Protein AF-A0A7S1AH90-F1 (afdb_monomer)

Structure (mmCIF, N/CA/C/O backbone):
data_AF-A0A7S1AH90-F1
#
_entry.id   AF-A0A7S1AH90-F1
#
loop_
_atom_site.group_PDB
_atom_site.id
_atom_site.type_symbol
_atom_site.label_atom_id
_atom_site.label_alt_id
_atom_site.label_comp_id
_atom_site.label_asym_id
_atom_site.label_entity_id
_atom_site.label_seq_id
_atom_site.pdbx_PDB_ins_code
_atom_site.Cartn_x
_atom_site.Cartn_y
_atom_site.Cartn_z
_atom_site.occupancy
_atom_site.B_iso_or_equiv
_atom_site.auth_seq_id
_atom_site.auth_comp_id
_atom_site.auth_asym_id
_atom_site.auth_atom_id
_atom_site.pdbx_PDB_model_num
ATOM 1 N N . MET A 1 1 ? 3.626 41.120 8.070 1.00 41.44 1 MET A N 1
ATOM 2 C CA . MET A 1 1 ? 4.855 40.477 7.555 1.00 41.44 1 MET A CA 1
ATOM 3 C C . MET A 1 1 ? 5.122 41.011 6.153 1.00 41.44 1 MET A C 1
ATOM 5 O O . MET A 1 1 ? 4.149 41.159 5.417 1.00 41.44 1 MET A O 1
ATOM 9 N N . PRO A 1 2 ? 6.356 41.431 5.831 1.00 43.06 2 PRO A N 1
ATOM 10 C CA . PRO A 1 2 ? 6.617 42.329 4.709 1.00 43.06 2 PRO A CA 1
ATOM 11 C C . PRO A 1 2 ? 6.746 41.602 3.361 1.00 43.06 2 PRO A C 1
ATOM 13 O O . PRO A 1 2 ? 7.172 40.452 3.292 1.00 43.06 2 PRO A O 1
ATOM 16 N N . LYS A 1 3 ? 6.358 42.325 2.302 1.00 40.28 3 LYS A N 1
ATOM 17 C CA . LYS A 1 3 ? 6.468 41.976 0.879 1.00 40.28 3 LYS A CA 1
ATOM 18 C C . LYS A 1 3 ? 7.937 41.957 0.443 1.00 40.28 3 LYS A C 1
ATOM 20 O O . LYS A 1 3 ? 8.639 42.940 0.666 1.00 40.28 3 LYS A O 1
ATOM 25 N N . ALA A 1 4 ? 8.367 40.881 -0.213 1.00 46.69 4 ALA A N 1
ATOM 26 C CA . ALA A 1 4 ? 9.663 40.806 -0.882 1.00 46.69 4 ALA A CA 1
ATOM 27 C C . ALA A 1 4 ? 9.580 41.421 -2.288 1.00 46.69 4 ALA A C 1
ATOM 29 O O . ALA A 1 4 ? 8.614 41.201 -3.022 1.00 46.69 4 ALA A O 1
ATOM 30 N N . ALA A 1 5 ? 10.586 42.234 -2.603 1.00 44.94 5 ALA A N 1
ATOM 31 C CA . ALA A 1 5 ? 10.710 43.046 -3.801 1.00 44.94 5 ALA A CA 1
ATOM 32 C C . ALA A 1 5 ? 11.229 42.247 -5.007 1.00 44.94 5 ALA A C 1
ATOM 34 O O . ALA A 1 5 ? 12.042 41.334 -4.876 1.00 44.94 5 ALA A O 1
ATOM 35 N N . SER A 1 6 ? 10.739 42.654 -6.176 1.00 44.25 6 SER A N 1
ATOM 36 C CA . SER A 1 6 ? 11.129 42.221 -7.515 1.00 44.25 6 SER A CA 1
ATOM 37 C C . SER A 1 6 ? 12.417 42.929 -7.941 1.00 44.25 6 SER A C 1
ATOM 39 O O . SER A 1 6 ? 12.508 44.148 -7.793 1.00 44.25 6 SER A O 1
ATOM 41 N N . ALA A 1 7 ? 13.382 42.193 -8.492 1.00 49.31 7 ALA A N 1
ATOM 42 C CA . ALA A 1 7 ? 14.584 42.750 -9.110 1.00 49.31 7 ALA A CA 1
ATOM 43 C C . ALA A 1 7 ? 14.557 42.491 -10.624 1.00 49.31 7 ALA A C 1
ATOM 45 O O . ALA A 1 7 ? 14.493 41.345 -11.067 1.00 49.31 7 ALA A O 1
ATOM 46 N N . HIS A 1 8 ? 14.584 43.580 -11.392 1.00 48.97 8 HIS A N 1
ATOM 47 C CA . HIS A 1 8 ? 14.885 43.611 -12.823 1.00 48.97 8 HIS A CA 1
ATOM 48 C C . HIS A 1 8 ? 16.403 43.503 -13.042 1.00 48.97 8 HIS A C 1
ATOM 50 O O . HIS A 1 8 ? 17.147 44.128 -12.283 1.00 48.97 8 HIS A O 1
ATOM 56 N N . PRO A 1 9 ? 16.880 42.805 -14.086 1.00 57.66 9 PRO A N 1
ATOM 57 C CA . PRO A 1 9 ? 18.209 43.033 -14.631 1.00 57.66 9 PRO A CA 1
ATOM 58 C C . PRO A 1 9 ? 18.170 44.115 -15.720 1.00 57.66 9 PRO A C 1
ATOM 60 O O . PRO A 1 9 ? 17.249 44.155 -16.536 1.00 57.66 9 PRO A O 1
ATOM 63 N N . VAL A 1 10 ? 19.173 44.988 -15.662 1.00 51.75 10 VAL A N 1
ATOM 64 C CA . VAL A 1 10 ? 19.455 46.077 -16.600 1.00 51.75 10 VAL A CA 1
ATOM 65 C C . VAL A 1 10 ? 20.403 45.575 -17.690 1.00 51.75 10 VAL A C 1
ATOM 67 O O . VAL A 1 10 ? 21.232 44.696 -17.453 1.00 51.75 10 VAL A O 1
ATOM 70 N N . ASP A 1 11 ? 20.187 46.172 -18.851 1.00 44.75 11 ASP A N 1
ATOM 71 C CA . ASP A 1 11 ? 20.746 46.015 -20.184 1.00 44.75 11 ASP A CA 1
ATOM 72 C C . ASP A 1 11 ? 22.274 46.095 -20.377 1.00 44.75 11 ASP A C 1
ATOM 74 O O . ASP A 1 11 ? 23.022 46.639 -19.566 1.00 44.75 11 ASP A O 1
ATOM 78 N N . ASP A 1 12 ? 22.636 45.581 -21.559 1.00 42.44 12 ASP A N 1
ATOM 79 C CA . ASP A 1 12 ? 23.597 46.081 -22.547 1.00 42.44 12 ASP A CA 1
ATOM 80 C C . ASP A 1 12 ? 25.080 46.244 -22.197 1.00 42.44 12 ASP A C 1
ATOM 82 O O . ASP A 1 12 ? 25.516 47.162 -21.508 1.00 42.44 12 ASP A O 1
ATOM 86 N N . HIS A 1 13 ? 25.890 45.436 -22.890 1.00 47.91 13 HIS A N 1
ATOM 87 C CA . HIS A 1 13 ? 27.039 45.982 -23.603 1.00 47.91 13 HIS A CA 1
ATOM 88 C C . HIS A 1 13 ? 27.252 45.261 -24.938 1.00 47.91 13 HIS A C 1
ATOM 90 O O . HIS A 1 13 ? 27.599 44.081 -25.006 1.00 47.91 13 HIS A O 1
ATOM 96 N N . GLU A 1 14 ? 27.038 46.043 -25.988 1.00 57.03 14 GLU A N 1
ATOM 97 C CA . GLU A 1 14 ? 27.443 45.837 -27.369 1.00 57.03 14 GLU A CA 1
ATOM 98 C C . GLU A 1 14 ? 28.956 45.577 -27.469 1.00 57.03 14 GLU A C 1
ATOM 100 O O . GLU A 1 14 ? 29.764 46.264 -26.835 1.00 57.03 14 GLU A O 1
ATOM 105 N N . ARG A 1 15 ? 29.359 44.628 -28.322 1.00 54.66 15 ARG A N 1
ATOM 106 C CA . ARG A 1 15 ? 30.676 44.677 -28.966 1.00 54.66 15 ARG A CA 1
ATOM 107 C C . ARG A 1 15 ? 30.583 44.106 -30.372 1.00 54.66 15 ARG A C 1
ATOM 109 O O . ARG A 1 15 ? 30.555 42.897 -30.582 1.00 54.66 15 ARG A O 1
ATOM 116 N N . GLU A 1 16 ? 30.469 45.045 -31.291 1.00 56.09 16 GLU A N 1
ATOM 117 C CA . GLU A 1 16 ? 30.558 44.903 -32.733 1.00 56.09 16 GLU A CA 1
ATOM 118 C C . GLU A 1 16 ? 32.024 44.933 -33.206 1.00 56.09 16 GLU A C 1
ATOM 120 O O . GLU A 1 16 ? 32.873 45.502 -32.515 1.00 56.09 16 GLU A O 1
ATOM 125 N N . GLN A 1 17 ? 32.220 44.401 -34.423 1.00 45.16 17 GLN A N 1
ATOM 126 C CA . GLN A 1 17 ? 33.326 44.632 -35.373 1.00 45.16 17 GLN A CA 1
ATOM 127 C C . GLN A 1 17 ? 34.695 44.063 -34.982 1.00 45.16 17 GLN A C 1
ATOM 129 O O . GLN A 1 17 ? 35.066 44.009 -33.814 1.00 45.16 17 GLN A O 1
ATOM 134 N N . ASP A 1 18 ? 35.576 43.660 -35.884 1.00 47.12 18 ASP A N 1
ATOM 135 C CA . ASP A 1 18 ? 35.629 43.275 -37.303 1.00 47.12 18 ASP A CA 1
ATOM 136 C C . ASP A 1 18 ? 37.063 42.702 -37.429 1.00 47.12 18 ASP A C 1
ATOM 138 O O . ASP A 1 18 ? 37.892 42.950 -36.551 1.00 47.12 18 ASP A O 1
ATOM 142 N N . GLU A 1 19 ? 37.368 41.920 -38.463 1.00 56.88 19 GLU A N 1
ATOM 143 C CA . GLU A 1 19 ? 38.561 42.128 -39.308 1.00 56.88 19 GLU A CA 1
ATOM 144 C C . GLU A 1 19 ? 38.909 40.888 -40.138 1.00 56.88 19 GLU A C 1
ATOM 146 O O . GLU A 1 19 ? 39.027 39.754 -39.667 1.00 56.88 19 GLU A O 1
ATOM 151 N N . ASP A 1 20 ? 39.068 41.196 -41.419 1.00 49.00 20 ASP A N 1
ATOM 152 C CA . ASP A 1 20 ? 39.509 40.383 -42.531 1.00 49.00 20 ASP A CA 1
ATOM 153 C C . ASP A 1 20 ? 40.928 39.825 -42.361 1.00 49.00 20 ASP A C 1
ATOM 155 O O . ASP A 1 20 ? 41.807 40.447 -41.770 1.00 49.00 20 ASP A O 1
ATOM 159 N N . SER A 1 21 ? 41.174 38.660 -42.959 1.00 50.50 21 SER A N 1
ATOM 160 C CA . SER A 1 21 ? 42.472 38.197 -43.490 1.00 50.50 21 SER A CA 1
ATOM 161 C C . SER A 1 21 ? 42.314 36.726 -43.892 1.00 50.50 21 SER A C 1
ATOM 163 O O . SER A 1 21 ? 41.659 35.951 -43.208 1.00 50.50 21 SER A O 1
ATOM 165 N N . ASP A 1 22 ? 42.863 36.197 -44.971 1.00 50.72 22 ASP A N 1
ATOM 166 C CA . ASP A 1 22 ? 43.633 36.719 -46.086 1.00 50.72 22 ASP A CA 1
ATOM 167 C C . ASP A 1 22 ? 43.620 35.575 -47.116 1.00 50.72 22 ASP A C 1
ATOM 169 O O . ASP A 1 22 ? 43.658 34.387 -46.769 1.00 50.72 22 ASP A O 1
ATOM 173 N N . THR A 1 23 ? 43.497 35.923 -48.388 1.00 54.34 23 THR A N 1
ATOM 174 C CA . THR A 1 23 ? 43.486 34.995 -49.515 1.00 54.34 23 THR A CA 1
ATOM 175 C C . THR A 1 23 ? 44.908 34.529 -49.818 1.00 54.34 23 THR A C 1
ATOM 177 O O . THR A 1 23 ? 45.652 35.197 -50.529 1.00 54.34 23 THR A O 1
ATOM 180 N N . GLY A 1 24 ? 45.282 33.359 -49.298 1.00 46.34 24 GLY A N 1
ATOM 181 C CA . GLY A 1 24 ? 46.548 32.691 -49.602 1.00 46.34 24 GLY A CA 1
ATOM 182 C C . GLY A 1 24 ? 46.410 31.652 -50.712 1.00 46.34 24 GLY A C 1
ATOM 183 O O . GLY A 1 24 ? 46.226 30.466 -50.447 1.00 46.34 24 GLY A O 1
ATOM 184 N N . GLU A 1 25 ? 46.518 32.104 -51.957 1.00 52.56 25 GLU A N 1
ATOM 185 C CA . GLU A 1 25 ? 46.722 31.283 -53.150 1.00 52.56 25 GLU A CA 1
ATOM 186 C C . GLU A 1 25 ? 48.176 30.763 -53.156 1.00 52.56 25 GLU A C 1
ATOM 188 O O . GLU A 1 25 ? 49.120 31.544 -53.245 1.00 52.56 25 GLU A O 1
ATOM 193 N N . MET A 1 26 ? 48.387 29.449 -53.042 1.00 52.50 26 MET A N 1
ATOM 194 C CA . MET A 1 26 ? 49.702 28.825 -53.244 1.00 52.50 26 MET A CA 1
ATOM 195 C C . MET A 1 26 ? 49.547 27.550 -54.065 1.00 52.50 26 MET A C 1
ATOM 197 O O . MET A 1 26 ? 48.822 26.620 -53.711 1.00 52.50 26 MET A O 1
ATOM 201 N N . GLY A 1 27 ? 50.222 27.569 -55.208 1.00 46.28 27 GLY A N 1
ATOM 202 C CA . GLY A 1 27 ? 50.121 26.582 -56.260 1.00 46.28 27 GLY A CA 1
ATOM 203 C C . GLY A 1 27 ? 50.784 25.233 -55.983 1.00 46.28 27 GLY A C 1
ATOM 204 O O . GLY A 1 27 ? 51.599 25.046 -55.086 1.00 46.28 27 GLY A O 1
ATOM 205 N N . GLY A 1 28 ? 50.389 24.318 -56.867 1.00 50.34 28 GLY A N 1
ATOM 206 C CA . GLY A 1 28 ? 51.000 23.066 -57.302 1.00 50.34 28 GLY A CA 1
ATOM 207 C C . GLY A 1 28 ? 52.227 22.508 -56.586 1.00 50.34 28 GLY A C 1
ATOM 208 O O . GLY A 1 28 ? 53.305 23.089 -56.618 1.00 50.34 28 GLY A O 1
ATOM 209 N N . GLN A 1 29 ? 52.104 21.235 -56.203 1.00 44.94 29 GLN A N 1
ATOM 210 C CA . GLN A 1 29 ? 53.120 20.227 -56.501 1.00 44.94 29 GLN A CA 1
ATOM 211 C C . GLN A 1 29 ? 52.508 18.820 -56.478 1.00 44.94 29 GLN A C 1
ATOM 213 O O . GLN A 1 29 ? 52.175 18.264 -55.437 1.00 44.94 29 GLN A O 1
ATOM 218 N N . SER A 1 30 ? 52.389 18.231 -57.667 1.00 51.53 30 SER A N 1
ATOM 219 C CA . SER A 1 30 ? 52.236 16.793 -57.859 1.00 51.53 30 SER A CA 1
ATOM 220 C C . SER A 1 30 ? 53.457 16.066 -57.303 1.00 51.53 30 SER A C 1
ATOM 222 O O . SER A 1 30 ? 54.564 16.316 -57.782 1.00 51.53 30 SER A O 1
ATOM 224 N N . ARG A 1 31 ? 53.271 15.124 -56.369 1.00 45.56 31 ARG A N 1
ATOM 225 C CA . ARG A 1 31 ? 54.197 13.998 -56.156 1.00 45.56 31 ARG A CA 1
ATOM 226 C C . ARG A 1 31 ? 53.621 12.920 -55.234 1.00 45.56 31 ARG A C 1
ATOM 228 O O . ARG A 1 31 ? 53.314 13.184 -54.083 1.00 45.56 31 ARG A O 1
ATOM 235 N N . GLY A 1 32 ? 53.623 11.691 -55.753 1.00 41.38 32 GLY A N 1
ATOM 236 C CA . GLY A 1 32 ? 53.918 10.482 -54.982 1.00 41.38 32 GLY A CA 1
ATOM 237 C C . GLY A 1 32 ? 52.748 9.860 -54.233 1.00 41.38 32 GLY A C 1
ATOM 238 O O . GLY A 1 32 ? 52.417 10.278 -53.131 1.00 41.38 32 GLY A O 1
ATOM 239 N N . GLY A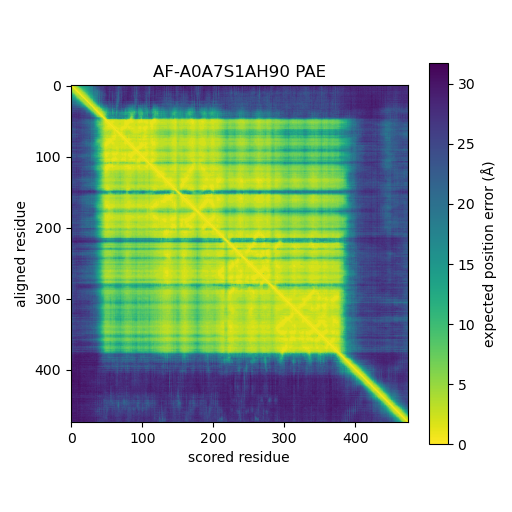 1 33 ? 52.189 8.794 -54.811 1.00 53.16 33 GLY A N 1
ATOM 240 C CA . GLY A 1 33 ? 51.241 7.917 -54.138 1.00 53.16 33 GLY A CA 1
ATOM 241 C C . GLY A 1 33 ? 51.792 7.400 -52.811 1.00 53.16 33 GLY A C 1
ATOM 242 O O . GLY A 1 33 ? 52.818 6.721 -52.767 1.00 53.16 33 GLY A O 1
ATOM 243 N N . ARG A 1 34 ? 51.075 7.712 -51.736 1.00 50.47 34 ARG A N 1
ATOM 244 C CA . ARG A 1 34 ? 51.166 7.022 -50.459 1.00 50.47 34 ARG A CA 1
ATOM 245 C C . ARG A 1 34 ? 49.935 6.134 -50.403 1.00 50.47 34 ARG A C 1
ATOM 247 O O . ARG A 1 34 ? 48.815 6.627 -50.411 1.00 50.47 34 ARG A O 1
ATOM 254 N N . VAL A 1 35 ? 50.156 4.828 -50.483 1.00 51.50 35 VAL A N 1
ATOM 255 C CA . VAL A 1 35 ? 49.114 3.838 -50.229 1.00 51.50 35 VAL A CA 1
ATOM 256 C C . VAL A 1 35 ? 48.764 4.029 -48.759 1.00 51.50 35 VAL A C 1
ATOM 258 O O . VAL A 1 35 ? 49.610 3.767 -47.905 1.00 51.50 35 VAL A O 1
ATOM 261 N N . ASP A 1 36 ? 47.596 4.607 -48.481 1.00 49.69 36 ASP A N 1
ATOM 262 C CA . ASP A 1 36 ? 47.074 4.708 -47.126 1.00 49.69 36 ASP A CA 1
ATOM 263 C C . ASP A 1 36 ? 46.978 3.285 -46.590 1.00 49.69 36 ASP A C 1
ATOM 265 O O . ASP A 1 36 ? 46.149 2.482 -47.024 1.00 49.69 36 ASP A O 1
ATOM 269 N N . SER A 1 37 ? 47.918 2.951 -45.709 1.00 51.38 37 SER A N 1
ATOM 270 C CA . SER A 1 37 ? 47.878 1.752 -44.899 1.00 51.38 37 SER A CA 1
ATOM 271 C C . SER A 1 37 ? 46.526 1.764 -44.204 1.00 51.38 37 SER A C 1
ATOM 273 O O . SER A 1 37 ? 46.292 2.600 -43.333 1.00 51.38 37 SER A O 1
ATOM 275 N N . VAL A 1 38 ? 45.619 0.895 -44.653 1.00 59.84 38 VAL A N 1
ATOM 276 C CA . VAL A 1 38 ? 44.342 0.649 -43.991 1.00 59.84 38 VAL A CA 1
ATOM 277 C C . VAL A 1 38 ? 44.715 0.202 -42.589 1.00 59.84 38 VAL A C 1
ATOM 279 O O . VAL A 1 38 ? 45.208 -0.908 -42.409 1.00 59.84 38 VAL A O 1
ATOM 282 N N . GLU A 1 39 ? 44.602 1.121 -41.634 1.00 66.06 39 GLU A N 1
ATOM 283 C CA . GLU A 1 39 ? 44.850 0.852 -40.229 1.00 66.06 39 GLU A CA 1
ATOM 284 C C . GLU A 1 39 ? 43.865 -0.254 -39.852 1.00 66.06 39 GLU A C 1
ATOM 286 O O . GLU A 1 39 ? 42.646 -0.056 -39.842 1.00 66.06 39 GLU A O 1
ATOM 291 N N . GLU A 1 40 ? 44.387 -1.470 -39.714 1.00 62.34 40 GLU A N 1
ATOM 292 C CA . GLU A 1 40 ? 43.616 -2.657 -39.394 1.00 62.34 40 GLU A CA 1
ATOM 293 C C . GLU A 1 40 ? 43.126 -2.475 -37.959 1.00 62.34 40 GLU A C 1
ATOM 295 O O . GLU A 1 40 ? 43.836 -2.741 -36.994 1.00 62.34 40 GLU A O 1
ATOM 300 N N . VAL A 1 41 ? 41.935 -1.883 -37.826 1.00 69.44 41 VAL A N 1
ATOM 301 C CA . VAL A 1 41 ? 41.293 -1.632 -36.537 1.00 69.44 41 VAL A CA 1
ATOM 302 C C . VAL A 1 41 ? 41.087 -2.984 -35.871 1.00 69.44 41 VAL A C 1
ATOM 304 O O . VAL A 1 41 ? 40.237 -3.763 -36.313 1.00 69.44 41 VAL A O 1
ATOM 307 N N . GLU A 1 42 ? 41.870 -3.261 -34.827 1.00 62.62 42 GLU A N 1
ATOM 308 C CA . GLU A 1 42 ? 41.745 -4.499 -34.067 1.00 62.62 42 GLU A CA 1
ATOM 309 C C . GLU A 1 42 ? 40.282 -4.695 -33.636 1.00 62.62 42 GLU A C 1
ATOM 311 O O . GLU A 1 42 ? 39.643 -3.752 -33.144 1.00 62.62 42 GLU A O 1
ATOM 316 N N . PRO A 1 43 ? 39.706 -5.894 -33.851 1.00 57.47 43 PRO A N 1
ATOM 317 C CA . PRO A 1 43 ? 38.323 -6.161 -33.507 1.00 57.47 43 PRO A CA 1
ATOM 318 C C . PRO A 1 43 ? 38.146 -6.009 -31.996 1.00 57.47 43 PRO A C 1
ATOM 320 O O . PRO A 1 43 ? 38.591 -6.839 -31.206 1.00 57.47 43 PRO A O 1
ATOM 323 N N . ILE A 1 44 ? 37.478 -4.923 -31.604 1.00 58.09 44 ILE A N 1
ATOM 324 C CA . ILE A 1 44 ? 37.032 -4.681 -30.233 1.00 58.09 44 ILE A CA 1
ATOM 325 C C . ILE A 1 44 ? 36.245 -5.928 -29.787 1.00 58.09 44 ILE A C 1
ATOM 327 O O . ILE A 1 44 ? 35.385 -6.375 -30.555 1.00 58.09 44 ILE A O 1
ATOM 331 N N . PRO A 1 45 ? 36.529 -6.506 -28.600 1.00 61.41 45 PRO A N 1
ATOM 332 C CA . PRO A 1 45 ? 35.883 -7.727 -28.120 1.00 61.41 45 PRO A CA 1
ATOM 333 C C . PRO A 1 45 ? 34.369 -7.625 -28.261 1.00 61.41 45 PRO A C 1
ATOM 335 O O . PRO A 1 45 ? 33.813 -6.559 -28.028 1.00 61.41 45 PRO A O 1
ATOM 338 N N . GLU A 1 46 ? 33.730 -8.724 -28.659 1.00 66.44 46 GLU A N 1
ATOM 339 C CA . GLU A 1 46 ? 32.304 -8.824 -28.973 1.00 66.44 46 GLU A CA 1
ATOM 340 C C . GLU A 1 46 ? 31.443 -8.226 -27.844 1.00 66.44 46 GLU A C 1
ATOM 342 O O . GLU A 1 46 ? 31.158 -8.854 -26.823 1.00 66.44 46 GLU A O 1
ATOM 347 N N . ILE A 1 47 ? 31.079 -6.950 -27.999 1.00 74.06 47 ILE A N 1
ATOM 348 C CA . ILE A 1 47 ? 30.325 -6.201 -26.999 1.00 74.06 47 ILE A CA 1
ATOM 349 C C . ILE A 1 47 ? 28.869 -6.614 -27.160 1.00 74.06 47 ILE A C 1
ATOM 351 O O . ILE A 1 47 ? 28.172 -6.051 -27.995 1.00 74.06 47 ILE A O 1
ATOM 355 N N . SER A 1 48 ? 28.403 -7.580 -26.372 1.00 87.94 48 SER A N 1
ATOM 356 C CA . SER A 1 48 ? 26.981 -7.928 -26.282 1.00 87.94 48 SER A CA 1
ATOM 357 C C . SER A 1 48 ? 26.277 -6.980 -25.308 1.00 87.94 48 SER A C 1
ATOM 359 O O . SER A 1 48 ? 26.072 -7.316 -24.141 1.00 87.94 48 SER A O 1
ATOM 361 N N . VAL A 1 49 ? 25.908 -5.790 -25.784 1.00 94.88 49 VAL A N 1
ATOM 362 C CA . VAL A 1 49 ? 25.207 -4.772 -24.983 1.00 94.88 49 VAL A CA 1
ATOM 363 C C . VAL A 1 49 ? 23.835 -4.476 -25.577 1.00 94.88 49 VAL A C 1
ATOM 365 O O . VAL A 1 49 ? 23.668 -4.393 -26.796 1.00 94.88 49 VAL A O 1
ATOM 368 N N . ASP A 1 50 ? 22.846 -4.310 -24.703 1.00 97.19 50 ASP A N 1
ATOM 369 C CA . ASP A 1 50 ? 21.487 -3.958 -25.092 1.00 97.19 50 ASP A CA 1
ATOM 370 C C . ASP A 1 50 ? 21.380 -2.440 -25.332 1.00 97.19 50 ASP A C 1
ATOM 372 O O . ASP A 1 50 ? 21.829 -1.619 -24.529 1.00 97.19 50 ASP A O 1
ATOM 376 N N . TYR A 1 51 ? 20.764 -2.058 -26.446 1.00 97.50 51 TYR A N 1
ATOM 377 C CA . TYR A 1 51 ? 20.412 -0.682 -26.785 1.00 97.50 51 TYR A CA 1
ATOM 378 C C . TYR A 1 51 ? 18.903 -0.560 -26.945 1.00 97.50 51 TYR A C 1
ATOM 380 O O . TYR A 1 51 ? 18.252 -1.469 -27.449 1.00 97.50 51 TYR A O 1
ATOM 388 N N . ILE A 1 52 ? 18.350 0.591 -26.577 1.00 97.50 52 ILE A N 1
ATOM 389 C CA . ILE A 1 52 ? 16.940 0.926 -26.759 1.00 97.50 52 ILE A CA 1
ATOM 390 C C . ILE A 1 52 ? 16.784 2.094 -27.727 1.00 97.50 52 ILE A C 1
ATOM 392 O O . ILE A 1 52 ? 17.573 3.044 -27.719 1.00 97.50 52 ILE A O 1
ATOM 396 N N . VAL A 1 53 ? 15.752 2.053 -28.562 1.00 96.94 53 VAL A N 1
ATOM 397 C CA . VAL A 1 53 ? 15.375 3.194 -29.401 1.00 96.94 53 VAL A CA 1
ATOM 398 C C . VAL A 1 53 ? 14.677 4.249 -28.548 1.00 96.94 53 VAL A C 1
ATOM 400 O O . VAL A 1 53 ? 13.638 3.984 -27.948 1.00 96.94 53 VAL A O 1
ATOM 403 N N . VAL A 1 54 ? 15.220 5.465 -28.531 1.00 95.62 54 VAL A N 1
ATOM 404 C CA . VAL A 1 54 ? 14.657 6.609 -27.788 1.00 95.62 54 VAL A CA 1
ATOM 405 C C . VAL A 1 54 ? 14.072 7.682 -28.707 1.00 95.62 54 VAL A C 1
ATOM 407 O O . VAL A 1 54 ? 13.473 8.643 -28.231 1.00 95.62 54 VAL A O 1
ATOM 410 N N . ASP A 1 55 ? 14.231 7.541 -30.027 1.00 94.31 55 ASP A N 1
ATOM 411 C CA . ASP A 1 55 ? 13.624 8.454 -30.991 1.00 94.31 55 ASP A CA 1
ATOM 412 C C . ASP A 1 55 ? 12.132 8.151 -31.200 1.00 94.31 55 ASP A C 1
ATOM 414 O O . ASP A 1 55 ? 11.800 7.044 -31.632 1.00 94.31 55 ASP A O 1
ATOM 418 N N . PRO A 1 56 ? 11.228 9.134 -31.023 1.00 92.56 56 PRO A N 1
ATOM 419 C CA . PRO A 1 56 ? 9.808 8.953 -31.316 1.00 92.56 56 PRO A CA 1
ATOM 420 C C . PRO A 1 56 ? 9.491 8.517 -32.755 1.00 92.56 56 PRO A C 1
ATOM 422 O O . PRO A 1 56 ? 8.444 7.929 -33.003 1.00 92.56 56 PRO A O 1
ATOM 425 N N . LYS A 1 57 ? 10.376 8.816 -33.715 1.00 94.00 57 LYS A N 1
ATOM 426 C CA . LYS A 1 57 ? 10.258 8.437 -35.133 1.00 94.00 57 LYS A CA 1
ATOM 427 C C . LYS A 1 57 ? 10.858 7.060 -35.448 1.00 94.00 57 LYS A C 1
ATOM 429 O O . LYS A 1 57 ? 10.818 6.652 -36.606 1.00 94.00 57 LYS A O 1
ATOM 434 N N . GLY A 1 58 ? 11.432 6.372 -34.462 1.00 95.25 58 GLY A N 1
ATOM 435 C CA . GLY A 1 58 ? 12.172 5.131 -34.669 1.00 95.25 58 GLY A CA 1
ATOM 436 C C . GLY A 1 58 ? 13.547 5.331 -35.317 1.00 95.25 58 GLY A C 1
ATOM 437 O O . GLY A 1 58 ? 13.987 6.458 -35.576 1.00 95.25 58 GLY A O 1
ATOM 438 N N . VAL A 1 59 ? 14.238 4.220 -35.591 1.00 97.12 59 VAL A N 1
ATOM 439 C CA . VAL A 1 59 ? 15.543 4.200 -36.277 1.00 97.12 59 VAL A CA 1
ATOM 440 C C . VAL A 1 59 ? 15.469 3.314 -37.513 1.00 97.12 59 VAL A C 1
ATOM 442 O O . VAL A 1 59 ? 15.240 2.112 -37.420 1.00 97.12 59 VAL A O 1
ATOM 445 N N . GLN A 1 60 ? 15.680 3.908 -38.688 1.00 97.69 60 GLN A N 1
ATOM 446 C CA . GLN A 1 60 ? 15.750 3.156 -39.939 1.00 97.69 60 GLN A CA 1
ATOM 447 C C . GLN A 1 60 ? 17.087 2.414 -40.031 1.00 97.69 60 GLN A C 1
ATOM 449 O O . GLN A 1 60 ? 18.145 3.052 -40.026 1.00 97.69 60 GLN A O 1
ATOM 454 N N . LEU A 1 61 ? 17.021 1.094 -40.192 1.00 98.25 61 LEU A N 1
ATOM 455 C CA . LEU A 1 61 ? 18.190 0.238 -40.351 1.00 98.25 61 LEU A CA 1
ATOM 456 C C . LEU A 1 61 ? 18.831 0.365 -41.736 1.00 98.25 61 LEU A C 1
ATOM 458 O O . LEU A 1 61 ? 18.196 0.766 -42.722 1.00 98.25 61 LEU A O 1
ATOM 462 N N . ARG A 1 62 ? 20.123 0.029 -41.803 1.00 98.19 62 ARG A N 1
ATOM 463 C CA . ARG A 1 62 ? 20.945 0.105 -43.016 1.00 98.19 62 ARG A CA 1
ATOM 464 C C . ARG A 1 62 ? 21.805 -1.142 -43.237 1.00 98.19 62 ARG A C 1
ATOM 466 O O . ARG A 1 62 ? 22.271 -1.754 -42.286 1.00 98.19 62 ARG A O 1
ATOM 473 N N . HIS A 1 63 ? 22.074 -1.488 -44.494 1.00 97.62 63 HIS A N 1
ATOM 474 C CA . HIS A 1 63 ? 22.949 -2.605 -44.872 1.00 97.62 63 HIS A CA 1
ATOM 475 C C . HIS A 1 63 ? 24.435 -2.318 -44.602 1.00 97.62 63 HIS A C 1
ATOM 477 O O . HIS A 1 63 ? 25.219 -3.242 -44.405 1.00 97.62 63 HIS A O 1
ATOM 483 N N . SER A 1 64 ? 24.831 -1.043 -44.574 1.00 96.38 64 SER A N 1
ATOM 484 C CA . SER A 1 64 ? 26.208 -0.604 -44.332 1.00 96.38 64 SER A CA 1
ATOM 485 C C . SER A 1 64 ? 26.256 0.646 -43.450 1.00 96.38 64 SER A C 1
ATOM 487 O O . SER A 1 64 ? 25.260 1.365 -43.321 1.00 96.38 64 SER A O 1
ATOM 489 N N . ARG A 1 65 ? 27.437 0.940 -42.886 1.00 95.75 65 ARG A N 1
ATOM 490 C CA . ARG A 1 65 ? 27.749 2.129 -42.061 1.00 95.75 65 ARG A CA 1
ATOM 491 C C . ARG A 1 65 ? 27.795 3.444 -42.863 1.00 95.75 65 ARG A C 1
ATOM 493 O O . ARG A 1 65 ? 28.566 4.345 -42.565 1.00 95.75 65 ARG A O 1
ATOM 500 N N . ALA A 1 66 ? 27.003 3.551 -43.926 1.00 93.56 66 ALA A N 1
ATOM 501 C CA . ALA A 1 66 ? 26.987 4.709 -44.809 1.00 93.56 66 ALA A CA 1
ATOM 502 C C . ALA A 1 66 ? 25.664 5.463 -44.677 1.00 93.56 66 ALA A C 1
ATOM 504 O O . ALA A 1 66 ? 24.583 4.877 -44.791 1.00 93.56 66 ALA A O 1
ATOM 505 N N . TYR A 1 67 ? 25.725 6.788 -44.532 1.00 92.44 67 TYR A N 1
ATOM 506 C CA . TYR A 1 67 ? 24.540 7.648 -44.450 1.00 92.44 67 TYR A CA 1
ATOM 507 C C . TYR A 1 67 ? 23.963 8.014 -45.836 1.00 92.44 67 TYR A C 1
ATOM 509 O O . TYR A 1 67 ? 23.528 9.133 -46.081 1.00 92.44 67 TYR A O 1
ATOM 517 N N . VAL A 1 68 ? 23.916 7.057 -46.768 1.00 94.12 68 VAL A N 1
ATOM 518 C CA . VAL A 1 68 ? 23.391 7.249 -48.136 1.00 94.12 68 VAL A CA 1
ATOM 519 C C . VAL A 1 68 ? 21.975 6.695 -48.267 1.00 94.12 68 VAL A C 1
ATOM 521 O O . VAL A 1 68 ? 21.633 5.707 -47.629 1.00 94.12 68 VAL A O 1
ATOM 524 N N . LYS A 1 69 ? 21.098 7.302 -49.074 1.00 93.50 69 LYS A N 1
ATOM 525 C CA . LYS A 1 69 ? 19.684 6.871 -49.163 1.00 93.50 69 LYS A CA 1
ATOM 526 C C . LYS A 1 69 ? 19.532 5.389 -49.547 1.00 93.50 69 LYS A C 1
ATOM 528 O O . LYS A 1 69 ? 18.661 4.719 -49.000 1.00 93.50 69 LYS A O 1
ATOM 533 N N . ASN A 1 70 ? 20.424 4.889 -50.401 1.00 96.00 70 ASN A N 1
ATOM 534 C CA . ASN A 1 70 ? 20.396 3.526 -50.936 1.00 96.00 70 ASN A CA 1
ATOM 535 C C . ASN A 1 70 ? 20.886 2.457 -49.948 1.00 96.00 70 ASN A C 1
ATOM 537 O O . ASN A 1 70 ? 20.754 1.277 -50.240 1.00 96.00 70 ASN A O 1
ATOM 541 N N . SER A 1 71 ? 21.448 2.835 -48.793 1.00 95.25 71 SER A N 1
ATOM 542 C CA . SER A 1 71 ? 21.885 1.852 -47.793 1.00 95.25 71 SER A CA 1
ATOM 543 C C . SER A 1 71 ? 20.770 1.429 -46.839 1.00 95.25 71 SER A C 1
ATOM 545 O O . SER A 1 71 ? 21.009 0.550 -46.024 1.00 95.25 71 SER A O 1
ATOM 547 N N . LYS A 1 72 ? 19.577 2.036 -46.890 1.00 97.25 72 LYS A N 1
ATOM 548 C CA . LYS A 1 72 ? 18.445 1.680 -46.016 1.00 97.25 72 LYS A CA 1
ATOM 549 C C . LYS A 1 72 ? 17.919 0.281 -46.344 1.00 97.25 72 LYS A C 1
ATOM 551 O O . LYS A 1 72 ? 17.708 -0.011 -47.514 1.00 97.25 72 LYS A O 1
ATOM 556 N N . THR A 1 73 ? 17.637 -0.527 -45.323 1.00 96.44 73 THR A N 1
ATOM 557 C CA . THR A 1 73 ? 17.082 -1.884 -45.505 1.00 96.44 73 THR A CA 1
ATOM 558 C C . THR A 1 73 ? 15.570 -1.900 -45.738 1.00 96.44 73 THR A C 1
ATOM 560 O O . THR A 1 73 ? 15.024 -2.897 -46.191 1.00 96.44 73 THR A O 1
ATOM 563 N N . GLY A 1 74 ? 14.880 -0.803 -45.409 1.00 95.50 74 GLY A N 1
ATOM 564 C CA . GLY A 1 74 ? 13.416 -0.752 -45.336 1.00 95.50 74 GLY A CA 1
ATOM 565 C C . GLY A 1 74 ? 12.871 -1.085 -43.943 1.00 95.50 74 GLY A C 1
ATOM 566 O O . GLY A 1 74 ? 11.777 -0.640 -43.609 1.00 95.50 74 GLY A O 1
ATOM 567 N N . GLU A 1 75 ? 13.664 -1.720 -43.078 1.00 97.81 75 GLU A N 1
ATOM 568 C CA . GLU A 1 75 ? 13.274 -2.050 -41.703 1.00 97.81 75 GLU A CA 1
ATOM 569 C C . GLU A 1 75 ? 13.445 -0.871 -40.735 1.00 97.81 75 GLU A C 1
ATOM 571 O O . GLU A 1 75 ? 14.435 -0.128 -40.787 1.00 97.81 75 GLU A O 1
ATOM 576 N N . LEU A 1 76 ? 12.476 -0.706 -39.835 1.00 97.31 76 LEU A N 1
ATOM 577 C CA . LEU A 1 76 ? 12.408 0.374 -38.855 1.00 97.31 76 LEU A CA 1
ATOM 578 C C . LEU A 1 76 ? 12.364 -0.223 -37.449 1.00 97.31 76 LEU A C 1
ATOM 580 O O . LEU A 1 76 ? 11.444 -0.974 -37.142 1.00 97.31 76 LEU A O 1
ATOM 584 N N . LEU A 1 77 ? 13.311 0.164 -36.596 1.00 97.25 77 LEU A N 1
ATOM 585 C CA . LEU A 1 77 ? 13.215 -0.107 -35.166 1.00 97.25 77 LEU A CA 1
ATOM 586 C C . LEU A 1 77 ? 12.239 0.877 -34.520 1.00 97.25 77 LEU A C 1
ATOM 588 O O . LEU A 1 77 ? 12.381 2.095 -34.690 1.00 97.25 77 LEU A O 1
ATOM 592 N N . GLY A 1 78 ? 11.262 0.352 -33.786 1.00 95.38 78 GLY A N 1
ATOM 593 C CA . GLY A 1 78 ? 10.240 1.147 -33.106 1.00 95.38 78 GLY A CA 1
ATOM 594 C C . GLY A 1 78 ? 10.763 1.818 -31.836 1.00 95.38 78 GLY A C 1
ATOM 595 O O . GLY A 1 78 ? 11.698 1.339 -31.206 1.00 95.38 78 GLY A O 1
ATOM 596 N N . LEU A 1 79 ? 10.144 2.928 -31.429 1.00 94.38 79 LEU A N 1
ATOM 597 C CA . LEU A 1 79 ? 10.403 3.566 -30.133 1.00 94.38 79 LEU A CA 1
ATOM 598 C C . LEU A 1 79 ? 10.209 2.564 -28.984 1.00 94.38 79 LEU A C 1
ATOM 600 O O . LEU A 1 79 ? 9.181 1.895 -28.915 1.00 94.38 79 LEU A O 1
ATOM 604 N N . GLY A 1 80 ? 11.192 2.479 -28.087 1.00 94.50 80 GLY A N 1
ATOM 605 C CA . GLY A 1 80 ? 11.186 1.538 -26.969 1.00 94.50 80 GLY A CA 1
ATOM 606 C C . GLY A 1 80 ? 11.639 0.117 -27.308 1.00 94.50 80 GLY A C 1
ATOM 607 O O . GLY A 1 80 ? 11.784 -0.691 -26.391 1.00 94.50 80 GLY A O 1
ATOM 608 N N . GLU A 1 81 ? 11.891 -0.200 -28.583 1.00 95.81 81 GLU A N 1
ATOM 609 C CA . GLU A 1 81 ? 12.440 -1.498 -28.981 1.00 95.81 81 GLU A CA 1
ATOM 610 C C . GLU A 1 81 ? 13.860 -1.650 -28.426 1.00 95.81 81 GLU A C 1
ATOM 612 O O . GLU A 1 81 ? 14.718 -0.787 -28.641 1.00 95.81 81 GLU A O 1
ATOM 617 N N . VAL A 1 82 ? 14.087 -2.744 -27.695 1.00 96.12 82 VAL A N 1
ATOM 618 C CA . VAL A 1 82 ? 15.394 -3.119 -27.149 1.00 96.12 82 VAL A CA 1
ATOM 619 C C . VAL A 1 82 ? 16.033 -4.135 -28.087 1.00 96.12 82 VAL A C 1
ATOM 621 O O . VAL A 1 82 ? 15.443 -5.172 -28.383 1.00 96.12 82 VAL A O 1
ATOM 624 N N . VAL A 1 83 ? 17.244 -3.840 -28.547 1.00 97.12 83 VAL A N 1
ATOM 625 C CA . VAL A 1 83 ? 18.022 -4.675 -29.465 1.00 97.12 83 VAL A CA 1
ATOM 626 C C . VAL A 1 83 ? 19.412 -4.924 -28.904 1.00 97.12 83 VAL A C 1
ATOM 628 O O . VAL A 1 83 ? 20.000 -4.063 -28.254 1.00 97.12 83 VAL A O 1
ATOM 631 N N . ARG A 1 84 ? 19.967 -6.099 -29.192 1.00 97.12 84 ARG A N 1
ATOM 632 C CA . ARG A 1 84 ? 21.346 -6.425 -28.836 1.00 97.12 84 ARG A CA 1
ATOM 633 C C . ARG A 1 84 ? 22.289 -5.961 -29.933 1.00 97.12 84 ARG A C 1
ATOM 635 O O . ARG A 1 84 ? 22.070 -6.263 -31.106 1.00 97.12 84 ARG A O 1
ATOM 642 N N . ILE A 1 85 ? 23.331 -5.237 -29.555 1.00 97.06 85 ILE A N 1
ATOM 643 C CA . ILE A 1 85 ? 24.394 -4.797 -30.458 1.00 97.06 85 ILE A CA 1
ATOM 644 C C . ILE A 1 85 ? 25.547 -5.792 -30.350 1.00 97.06 85 ILE A C 1
ATOM 646 O O . ILE A 1 85 ? 25.801 -6.292 -29.263 1.00 97.06 85 ILE A O 1
ATOM 650 N N . CYS A 1 86 ? 26.204 -6.108 -31.468 1.00 95.56 86 CYS A N 1
ATOM 651 C CA . CYS A 1 86 ? 27.417 -6.939 -31.498 1.00 95.56 86 CYS A CA 1
ATOM 652 C C . CYS A 1 86 ? 28.662 -6.164 -31.950 1.00 95.56 86 CYS A C 1
ATOM 654 O O . CYS A 1 86 ? 29.786 -6.607 -31.733 1.00 95.56 86 CYS A O 1
ATOM 656 N N . GLN A 1 87 ? 28.482 -4.999 -32.584 1.00 94.56 87 GLN A N 1
ATOM 657 C CA . GLN A 1 87 ? 29.586 -4.163 -33.045 1.00 94.56 87 GLN A CA 1
ATOM 658 C C . GLN A 1 87 ? 29.237 -2.677 -32.929 1.00 94.56 87 GLN A C 1
ATOM 660 O O . GLN A 1 87 ? 28.162 -2.248 -33.354 1.00 94.56 87 GLN A O 1
ATOM 665 N N . ARG A 1 88 ? 30.175 -1.883 -32.402 1.00 95.62 88 ARG A N 1
ATOM 666 C CA . ARG A 1 88 ? 30.078 -0.421 -32.285 1.00 95.62 88 ARG A CA 1
ATOM 667 C C . ARG A 1 88 ? 31.246 0.226 -33.021 1.00 95.62 88 ARG A C 1
ATOM 669 O O . ARG A 1 88 ? 32.389 -0.154 -32.796 1.00 95.62 88 ARG A O 1
ATOM 676 N N . VAL A 1 89 ? 30.966 1.183 -33.903 1.00 94.81 89 VAL A N 1
ATOM 677 C CA . VAL A 1 89 ? 31.986 1.830 -34.748 1.00 94.81 89 VAL A CA 1
ATOM 678 C C . VAL A 1 89 ? 31.754 3.334 -34.764 1.00 94.81 89 VAL A C 1
ATOM 680 O O . VAL A 1 89 ? 30.648 3.774 -35.060 1.00 94.81 89 VAL A O 1
ATOM 683 N N . SER A 1 90 ? 32.786 4.120 -34.462 1.00 94.00 90 SER A N 1
ATOM 684 C CA . SER A 1 90 ? 32.749 5.578 -34.599 1.00 94.00 90 SER A CA 1
ATOM 685 C C . SER A 1 90 ? 33.320 5.969 -35.960 1.00 94.00 90 SER A C 1
ATOM 687 O O . SER A 1 90 ? 34.477 5.678 -36.243 1.00 94.00 90 SER A O 1
ATOM 689 N N . GLU A 1 91 ? 32.513 6.590 -36.818 1.00 93.31 91 GLU A N 1
ATOM 690 C CA . GLU A 1 91 ? 32.901 6.971 -38.179 1.00 93.31 91 GLU A CA 1
ATOM 691 C C . GLU A 1 91 ? 32.184 8.271 -38.570 1.00 93.31 91 GLU A C 1
ATOM 693 O O . GLU A 1 91 ? 30.972 8.383 -38.381 1.00 93.31 91 GLU A O 1
ATOM 698 N N . HIS A 1 92 ? 32.899 9.261 -39.116 1.00 90.94 92 HIS A N 1
ATOM 699 C CA . HIS A 1 92 ? 32.318 10.542 -39.563 1.00 90.94 92 HIS A CA 1
ATOM 700 C C . HIS A 1 92 ? 31.450 11.256 -38.499 1.00 90.94 92 HIS A C 1
ATOM 702 O O . HIS A 1 92 ? 30.363 11.748 -38.802 1.00 90.94 92 HIS A O 1
ATOM 708 N N . ASN A 1 93 ? 31.904 11.297 -37.238 1.00 89.75 93 ASN A N 1
ATOM 709 C CA . ASN A 1 93 ? 31.157 11.841 -36.088 1.00 89.75 93 ASN A CA 1
ATOM 710 C C . ASN A 1 93 ? 29.822 11.131 -35.781 1.00 89.75 93 ASN A C 1
ATOM 712 O O . ASN A 1 93 ? 28.994 11.653 -35.033 1.00 89.75 93 ASN A O 1
ATOM 716 N N . MET A 1 94 ? 29.604 9.935 -36.329 1.00 93.38 94 MET A N 1
ATOM 717 C CA . MET A 1 94 ? 28.460 9.084 -36.029 1.00 93.38 94 MET A CA 1
ATOM 718 C C . MET A 1 94 ? 28.921 7.798 -35.355 1.00 93.38 94 MET A C 1
ATOM 720 O O . MET A 1 94 ? 29.933 7.208 -35.723 1.00 93.38 94 MET A O 1
ATOM 724 N N . ILE A 1 95 ? 28.134 7.331 -34.390 1.00 95.25 95 ILE A N 1
ATOM 725 C CA . ILE A 1 95 ? 28.340 6.021 -33.775 1.00 95.25 95 ILE A CA 1
ATOM 726 C C . ILE A 1 95 ? 27.358 5.046 -34.415 1.00 95.25 95 ILE A C 1
ATOM 728 O O . ILE A 1 95 ? 26.147 5.141 -34.210 1.00 95.25 95 ILE A O 1
ATOM 732 N N . TRP A 1 96 ? 27.900 4.119 -35.192 1.00 96.50 96 TRP A N 1
ATOM 733 C CA . TRP A 1 96 ? 27.193 3.040 -35.861 1.00 96.50 96 TRP A CA 1
ATOM 734 C C . TRP A 1 96 ? 27.096 1.814 -34.960 1.00 96.50 96 TRP A C 1
ATOM 736 O O . TRP A 1 96 ? 28.062 1.442 -34.292 1.00 96.50 96 TRP A O 1
ATOM 746 N N . LEU A 1 97 ? 25.926 1.177 -34.968 1.00 97.31 97 LEU A N 1
ATOM 747 C CA . LEU A 1 97 ? 25.588 0.044 -34.112 1.00 97.31 97 LEU A CA 1
ATOM 748 C C . LEU A 1 97 ? 25.113 -1.119 -34.985 1.00 97.31 97 LEU A C 1
ATOM 750 O O . LEU A 1 97 ? 24.067 -1.012 -35.623 1.00 97.31 97 LEU A O 1
ATOM 754 N N . LYS A 1 98 ? 25.863 -2.219 -35.034 1.00 97.00 98 LYS A N 1
ATOM 755 C CA . LYS A 1 98 ? 25.452 -3.435 -35.745 1.00 97.00 98 LYS A CA 1
ATOM 756 C C . LYS A 1 98 ? 24.586 -4.289 -34.834 1.00 97.00 98 LYS A C 1
ATOM 758 O O . LYS A 1 98 ? 25.025 -4.653 -33.742 1.00 97.00 98 LYS A O 1
ATOM 763 N N . LEU A 1 99 ? 23.382 -4.619 -35.283 1.00 97.50 99 LEU A N 1
ATOM 764 C CA . LEU A 1 99 ? 22.489 -5.497 -34.538 1.00 97.50 99 LEU A CA 1
ATOM 765 C C . LEU A 1 99 ? 23.014 -6.938 -34.581 1.00 97.50 99 LEU A C 1
ATOM 767 O O . LEU A 1 99 ? 23.430 -7.429 -35.632 1.00 97.50 99 LEU A O 1
ATOM 771 N N . ALA A 1 100 ? 22.958 -7.619 -33.439 1.00 96.31 100 ALA A N 1
ATOM 772 C CA . ALA A 1 100 ? 23.401 -9.004 -33.290 1.00 96.31 100 ALA A CA 1
ATOM 773 C C . ALA A 1 100 ? 22.524 -10.004 -34.065 1.00 96.31 100 ALA A C 1
ATOM 775 O O . ALA A 1 100 ? 22.988 -11.081 -34.420 1.00 96.31 100 ALA A O 1
ATOM 776 N N . ASP A 1 101 ? 21.275 -9.637 -34.362 1.00 96.38 101 ASP A N 1
ATOM 777 C CA . ASP A 1 101 ? 20.328 -10.453 -35.134 1.00 96.38 101 ASP A CA 1
ATOM 778 C C . ASP A 1 101 ? 20.548 -10.400 -36.659 1.00 96.38 101 ASP A C 1
ATOM 780 O O . ASP A 1 101 ? 19.866 -11.097 -37.407 1.00 96.38 101 ASP A O 1
ATOM 784 N N . GLY A 1 102 ? 21.494 -9.583 -37.134 1.00 96.81 102 GLY A N 1
ATOM 785 C CA . GLY A 1 102 ? 21.837 -9.480 -38.551 1.00 96.81 102 GLY A CA 1
ATOM 786 C C . GLY A 1 102 ? 20.927 -8.577 -39.392 1.00 96.81 102 GLY A C 1
ATOM 787 O O . GLY A 1 102 ? 21.215 -8.407 -40.576 1.00 96.81 102 GLY A O 1
ATOM 788 N N . ARG A 1 103 ? 19.898 -7.930 -38.814 1.00 97.50 103 ARG A N 1
ATOM 789 C CA . ARG A 1 103 ? 18.995 -7.007 -39.543 1.00 97.50 103 ARG A CA 1
ATOM 790 C C . ARG A 1 103 ? 19.707 -5.789 -40.148 1.00 97.50 103 ARG A C 1
ATOM 792 O O . ARG A 1 103 ? 19.222 -5.174 -41.098 1.00 97.50 103 ARG A O 1
ATOM 799 N N . GLY A 1 104 ? 20.879 -5.433 -39.619 1.00 97.50 104 GLY A N 1
ATOM 800 C CA . GLY A 1 104 ? 21.766 -4.426 -40.199 1.00 97.50 104 GLY A CA 1
ATOM 801 C C . GLY A 1 104 ? 22.364 -3.476 -39.167 1.00 97.50 104 GLY A C 1
ATOM 802 O O . GLY A 1 104 ? 22.693 -3.863 -38.046 1.00 97.50 104 GLY A O 1
ATOM 803 N N . TRP A 1 105 ? 22.535 -2.223 -39.579 1.00 98.19 105 TRP A N 1
ATOM 804 C CA . TRP A 1 105 ? 23.167 -1.150 -38.822 1.00 98.19 105 TRP A CA 1
ATOM 805 C C . TRP A 1 105 ? 22.157 -0.064 -38.447 1.00 98.19 105 TRP A C 1
ATOM 807 O O . TRP A 1 105 ? 21.487 0.503 -39.313 1.00 98.19 105 TRP A O 1
ATOM 817 N N . GLY A 1 106 ? 22.095 0.257 -37.158 1.00 97.56 106 GLY A N 1
ATOM 818 C CA . GLY A 1 106 ? 21.515 1.483 -36.620 1.00 97.56 106 GLY A CA 1
ATOM 819 C C . GLY A 1 106 ? 22.598 2.518 -36.302 1.00 97.56 106 GLY A C 1
ATOM 820 O O . GLY A 1 106 ? 23.783 2.319 -36.580 1.00 97.56 106 GLY A O 1
ATOM 821 N N . PHE A 1 107 ? 22.198 3.635 -35.699 1.00 96.44 107 PHE A N 1
ATOM 822 C CA . PHE A 1 107 ? 23.127 4.667 -35.240 1.00 96.44 107 PHE A CA 1
ATOM 823 C C . PHE A 1 107 ? 22.639 5.303 -33.937 1.00 96.44 107 PHE A C 1
ATOM 825 O O . PHE A 1 107 ? 21.448 5.553 -33.756 1.00 96.44 107 PHE A O 1
ATOM 832 N N . GLU A 1 108 ? 23.573 5.569 -33.027 1.00 95.81 108 GLU A N 1
ATOM 833 C CA . GLU A 1 108 ? 23.283 6.105 -31.694 1.00 95.81 108 GLU A CA 1
ATOM 834 C C . GLU A 1 108 ? 22.859 7.574 -31.761 1.00 95.81 108 GLU A C 1
ATOM 836 O O . GLU A 1 108 ? 21.874 7.982 -31.137 1.00 95.81 108 GLU A O 1
ATOM 841 N N . ARG A 1 109 ? 23.594 8.375 -32.543 1.00 91.75 109 ARG A N 1
ATOM 842 C CA . ARG A 1 109 ? 23.442 9.829 -32.605 1.00 91.75 109 ARG A CA 1
ATOM 843 C C . ARG A 1 109 ? 23.643 10.360 -34.020 1.00 91.75 109 ARG A C 1
ATOM 845 O O . ARG A 1 109 ? 24.471 9.866 -34.778 1.00 91.75 109 ARG A O 1
ATOM 852 N N . THR A 1 110 ? 22.856 11.380 -34.343 1.00 85.00 110 THR A N 1
ATOM 853 C CA . THR A 1 110 ? 23.066 12.286 -35.486 1.00 85.00 110 THR A CA 1
ATOM 854 C C . THR A 1 110 ? 23.181 13.702 -34.923 1.00 85.00 110 THR A C 1
ATOM 856 O O . THR A 1 110 ? 24.172 14.030 -34.284 1.00 85.00 110 THR A O 1
ATOM 859 N N . ASP A 1 111 ? 22.1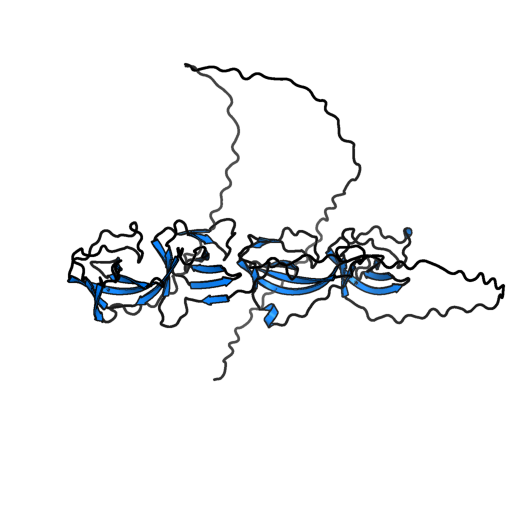20 14.494 -35.031 1.00 86.19 111 ASP A N 1
ATOM 860 C CA . ASP A 1 111 ? 21.926 15.770 -34.341 1.00 86.19 111 ASP A CA 1
ATOM 861 C C . ASP A 1 111 ? 21.437 15.565 -32.896 1.00 86.19 111 ASP A C 1
ATOM 863 O O . ASP A 1 111 ? 21.873 16.232 -31.958 1.00 86.19 111 ASP A O 1
ATOM 867 N N . ARG A 1 112 ? 20.571 14.567 -32.716 1.00 90.31 112 ARG A N 1
ATOM 868 C CA . ARG A 1 112 ? 19.996 14.135 -31.440 1.00 90.31 112 ARG A CA 1
ATOM 869 C C . ARG A 1 112 ? 20.275 12.662 -31.176 1.00 90.31 112 ARG A C 1
ATOM 871 O O . ARG A 1 112 ? 20.598 11.906 -32.101 1.00 90.31 112 ARG A O 1
ATOM 878 N N . ARG A 1 113 ? 20.112 12.247 -29.920 1.00 94.31 113 ARG A N 1
ATOM 879 C CA . ARG A 1 113 ? 20.169 10.837 -29.528 1.00 94.31 113 ARG A CA 1
ATOM 880 C C . ARG A 1 113 ? 18.981 10.077 -30.122 1.00 94.31 113 ARG A C 1
ATOM 882 O O . ARG A 1 113 ? 17.836 10.499 -29.979 1.00 94.31 113 ARG A O 1
ATOM 889 N N . ARG A 1 114 ? 19.272 8.986 -30.832 1.00 95.62 114 ARG A N 1
ATOM 890 C CA . ARG A 1 114 ? 18.289 8.124 -31.510 1.00 95.62 114 ARG A CA 1
ATOM 891 C C . ARG A 1 114 ? 18.157 6.773 -30.815 1.00 95.62 114 ARG A C 1
ATOM 893 O O . ARG A 1 114 ? 17.052 6.253 -30.677 1.00 95.62 114 ARG A O 1
ATOM 900 N N . MET A 1 115 ? 19.284 6.246 -30.343 1.00 97.50 115 MET A N 1
ATOM 901 C CA . MET A 1 115 ? 19.367 5.035 -29.534 1.00 97.50 115 MET A CA 1
ATOM 902 C C . MET A 1 115 ? 20.197 5.306 -28.283 1.00 97.50 115 MET A C 1
ATOM 904 O O . MET A 1 115 ? 21.017 6.226 -28.245 1.00 97.50 115 MET A O 1
ATOM 908 N N . SER A 1 116 ? 19.972 4.510 -27.250 1.00 97.38 116 SER A N 1
ATOM 909 C CA . SER A 1 116 ? 20.636 4.645 -25.964 1.00 97.38 116 SER A CA 1
ATOM 910 C C . SER A 1 116 ? 21.058 3.287 -25.445 1.00 97.38 116 SER A C 1
ATOM 912 O O . SER A 1 116 ? 20.296 2.332 -25.543 1.00 97.38 116 SER A O 1
ATOM 914 N N . GLU A 1 117 ? 22.262 3.207 -24.899 1.00 97.00 117 GLU A N 1
ATOM 915 C CA . GLU A 1 117 ? 22.715 2.030 -24.168 1.00 97.00 117 GLU A CA 1
ATOM 916 C C . GLU A 1 117 ? 21.817 1.813 -22.941 1.00 97.00 117 GLU 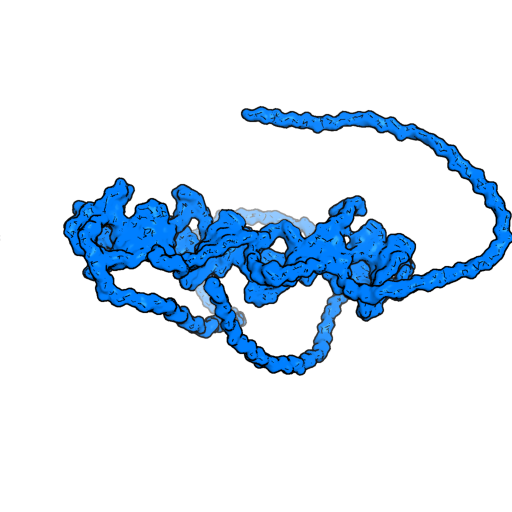A C 1
ATOM 918 O O . GLU A 1 117 ? 21.566 2.754 -22.183 1.00 97.00 117 GLU A O 1
ATOM 923 N N . VAL A 1 118 ? 21.336 0.584 -22.743 1.00 97.75 118 VAL A N 1
ATOM 924 C CA . VAL A 1 118 ? 20.570 0.207 -21.552 1.00 97.75 118 VAL A CA 1
ATOM 925 C C . VAL A 1 118 ? 21.549 -0.244 -20.479 1.00 97.75 118 VAL A C 1
ATOM 927 O O . VAL A 1 118 ? 22.132 -1.323 -20.562 1.00 97.75 118 VAL A O 1
ATOM 930 N N . ARG A 1 119 ? 21.736 0.591 -19.457 1.00 97.56 119 ARG A N 1
ATOM 931 C CA . ARG A 1 119 ? 22.645 0.292 -18.348 1.00 97.56 119 ARG A CA 1
ATOM 932 C C . ARG A 1 119 ? 21.872 -0.312 -17.197 1.00 97.56 119 ARG A C 1
ATOM 934 O O . ARG A 1 119 ? 21.215 0.415 -16.456 1.00 97.56 119 ARG A O 1
ATOM 941 N N . TYR A 1 120 ? 21.947 -1.628 -17.059 1.00 96.94 120 TYR A N 1
ATOM 942 C CA . TYR A 1 120 ? 21.358 -2.318 -15.919 1.00 96.94 120 TYR A CA 1
ATOM 943 C C . TYR A 1 120 ? 22.207 -2.109 -14.663 1.00 96.94 120 TYR A C 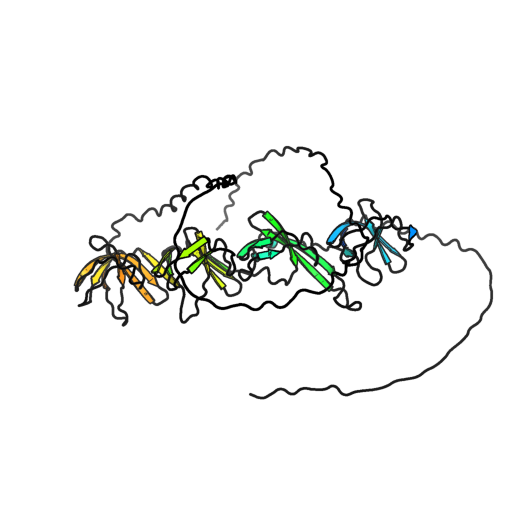1
ATOM 945 O O . TYR A 1 120 ? 23.435 -2.191 -14.717 1.00 96.94 120 TYR A O 1
ATOM 953 N N . ARG A 1 121 ? 21.548 -1.845 -13.533 1.00 97.31 121 ARG A N 1
ATOM 954 C CA . ARG A 1 121 ? 22.178 -1.839 -12.209 1.00 97.31 121 ARG A CA 1
ATOM 955 C C . ARG A 1 121 ? 22.006 -3.209 -11.565 1.00 97.31 121 ARG A C 1
ATOM 957 O O . ARG A 1 121 ? 20.890 -3.726 -11.484 1.00 97.31 121 ARG A O 1
ATOM 964 N N . ASP A 1 122 ? 23.098 -3.759 -11.047 1.00 95.94 122 ASP A N 1
ATOM 965 C CA . ASP A 1 122 ? 23.048 -4.964 -10.229 1.00 95.94 122 ASP A CA 1
ATOM 966 C C . ASP A 1 122 ? 22.427 -4.647 -8.867 1.00 95.94 122 ASP A C 1
ATOM 968 O O . ASP A 1 122 ? 23.011 -3.953 -8.035 1.00 95.94 122 ASP A O 1
ATOM 972 N N . LEU A 1 123 ? 21.216 -5.157 -8.648 1.00 96.19 123 LEU A N 1
ATOM 973 C CA . LEU A 1 123 ? 20.537 -5.074 -7.359 1.00 96.19 123 LEU A CA 1
ATOM 974 C C . LEU A 1 123 ? 21.076 -6.149 -6.416 1.00 96.19 123 LEU A C 1
ATOM 976 O O . LEU A 1 123 ? 21.158 -7.330 -6.783 1.00 96.19 123 LEU A O 1
ATOM 980 N N . SER A 1 124 ? 21.372 -5.755 -5.181 1.00 97.38 124 SER A N 1
ATOM 981 C CA . SER A 1 124 ? 21.709 -6.690 -4.111 1.00 97.38 124 SER A CA 1
ATOM 982 C C . SER A 1 124 ? 20.546 -7.648 -3.821 1.00 97.38 124 SER A C 1
ATOM 984 O O . SER A 1 124 ? 19.376 -7.363 -4.096 1.00 97.38 124 SER A O 1
ATOM 986 N N . SER A 1 125 ? 20.842 -8.802 -3.218 1.00 95.75 125 SER A N 1
ATOM 987 C CA . SER A 1 125 ? 19.804 -9.762 -2.810 1.00 95.75 125 SER A CA 1
ATOM 988 C C . SER A 1 125 ? 18.778 -9.146 -1.854 1.00 95.75 125 SER A C 1
ATOM 990 O O . SER A 1 125 ? 17.603 -9.495 -1.923 1.00 95.75 125 SER A O 1
ATOM 992 N N . GLN A 1 126 ? 19.206 -8.211 -0.997 1.00 96.44 126 GLN A N 1
ATOM 993 C CA . GLN A 1 126 ? 18.319 -7.497 -0.082 1.00 96.44 126 GLN A CA 1
ATOM 994 C C . GLN A 1 126 ? 17.376 -6.550 -0.835 1.00 96.44 126 GLN A C 1
ATOM 996 O O . GLN A 1 126 ? 16.182 -6.556 -0.559 1.00 96.44 126 GLN A O 1
ATOM 1001 N N . GLU A 1 127 ? 17.873 -5.791 -1.816 1.00 95.75 127 GLU A N 1
ATOM 1002 C CA . GLU A 1 127 ? 17.038 -4.909 -2.649 1.00 95.75 127 GLU A CA 1
ATOM 1003 C C . GLU A 1 127 ? 16.006 -5.701 -3.464 1.00 95.75 127 GLU A C 1
ATOM 1005 O O . GLU A 1 127 ? 14.842 -5.321 -3.510 1.00 95.75 127 GLU A O 1
ATOM 1010 N N . LYS A 1 128 ? 16.386 -6.853 -4.036 1.00 92.56 128 LYS A N 1
ATOM 1011 C CA . LYS A 1 128 ? 15.449 -7.726 -4.776 1.00 92.56 128 LYS A CA 1
ATOM 1012 C C . LYS A 1 128 ? 14.358 -8.336 -3.888 1.00 92.56 128 LYS A C 1
ATOM 1014 O O . LYS A 1 128 ? 13.287 -8.708 -4.372 1.00 92.56 128 LYS A O 1
ATOM 1019 N N . GLN A 1 129 ? 14.645 -8.506 -2.598 1.00 94.56 129 GLN A N 1
ATOM 1020 C CA . GLN A 1 129 ? 13.692 -9.017 -1.610 1.00 94.56 129 GLN A CA 1
ATOM 1021 C C . GLN A 1 129 ? 12.864 -7.906 -0.961 1.00 94.56 129 GLN A C 1
ATOM 1023 O O . GLN A 1 129 ? 11.794 -8.199 -0.423 1.00 94.56 129 GLN A O 1
ATOM 1028 N N . ALA A 1 130 ? 13.326 -6.655 -1.020 1.00 95.25 130 ALA A N 1
ATOM 1029 C CA . ALA A 1 130 ? 12.604 -5.518 -0.485 1.00 95.25 130 ALA A CA 1
ATOM 1030 C C . ALA A 1 130 ? 11.253 -5.368 -1.195 1.00 95.25 130 ALA A C 1
ATOM 1032 O O . ALA A 1 130 ? 11.142 -5.403 -2.424 1.00 95.25 130 ALA A O 1
ATOM 1033 N N . GLN A 1 131 ? 10.208 -5.224 -0.388 1.00 96.88 131 GLN A N 1
ATOM 1034 C CA . GLN A 1 131 ? 8.879 -4.905 -0.872 1.00 96.88 131 GLN A CA 1
ATOM 1035 C C . GLN A 1 131 ? 8.699 -3.390 -0.874 1.00 96.88 131 GLN A C 1
ATOM 1037 O O . GLN A 1 131 ? 9.144 -2.685 0.031 1.00 96.88 131 GLN A O 1
ATOM 1042 N N . HIS A 1 132 ? 8.007 -2.904 -1.891 1.00 96.81 132 HIS A N 1
ATOM 1043 C CA . HIS A 1 132 ? 7.585 -1.522 -2.035 1.00 96.81 132 HIS A CA 1
ATOM 1044 C C . HIS A 1 132 ? 6.066 -1.482 -2.145 1.00 96.81 132 HIS A C 1
ATOM 1046 O O . HIS A 1 132 ? 5.438 -2.460 -2.551 1.00 96.81 132 HIS A O 1
ATOM 1052 N N . LEU A 1 133 ? 5.475 -0.340 -1.808 1.00 97.88 133 LEU A N 1
ATOM 1053 C CA . LEU A 1 133 ? 4.046 -0.128 -1.970 1.00 97.88 133 LEU A CA 1
ATOM 1054 C C . LEU A 1 133 ? 3.805 0.791 -3.163 1.00 97.88 133 LEU A C 1
ATOM 1056 O O . LEU A 1 133 ? 4.391 1.873 -3.248 1.00 97.88 133 LEU A O 1
ATOM 1060 N N . VAL A 1 134 ? 2.910 0.388 -4.060 1.00 97.81 134 VAL A N 1
ATOM 1061 C CA . VAL A 1 134 ? 2.363 1.312 -5.052 1.00 97.81 134 VAL A CA 1
ATOM 1062 C C . VAL A 1 134 ? 1.527 2.353 -4.319 1.00 97.81 134 VAL A C 1
ATOM 1064 O O . VAL A 1 134 ? 0.651 1.991 -3.533 1.00 97.81 134 VAL A O 1
ATOM 1067 N N . SER A 1 135 ? 1.785 3.636 -4.568 1.00 97.44 135 SER A N 1
ATOM 1068 C CA . SER A 1 135 ? 1.197 4.757 -3.838 1.00 97.44 135 SER A CA 1
ATOM 1069 C C . SER A 1 135 ? -0.308 4.562 -3.628 1.00 97.44 135 SER A C 1
ATOM 1071 O O . SER A 1 135 ? -1.062 4.420 -4.599 1.00 97.44 135 SER A O 1
ATOM 1073 N N . PRO A 1 136 ? -0.779 4.559 -2.369 1.00 97.00 136 PRO A N 1
ATOM 1074 C CA . PRO A 1 136 ? -2.173 4.261 -2.071 1.00 97.00 136 PRO A CA 1
ATOM 1075 C C . PRO A 1 136 ? -3.117 5.394 -2.501 1.00 97.00 136 PRO A C 1
ATOM 1077 O O . PRO A 1 136 ? -4.327 5.190 -2.591 1.00 97.00 136 PRO A O 1
ATOM 1080 N N . GLN A 1 137 ? -2.553 6.571 -2.796 1.00 95.81 137 GLN A N 1
ATOM 1081 C CA . GLN A 1 137 ? -3.240 7.745 -3.333 1.00 95.81 137 GLN A CA 1
ATOM 1082 C C . GLN A 1 137 ? -3.498 7.649 -4.844 1.00 95.81 137 GLN A C 1
ATOM 1084 O O . GLN A 1 137 ? -4.170 8.503 -5.415 1.00 95.81 137 GLN A O 1
ATOM 1089 N N . MET A 1 138 ? -2.988 6.615 -5.512 1.00 95.38 138 MET A N 1
ATOM 1090 C CA . MET A 1 138 ? -3.301 6.331 -6.909 1.00 95.38 138 MET A CA 1
ATOM 1091 C C . MET A 1 138 ? -4.392 5.260 -6.980 1.00 95.38 138 MET A C 1
ATOM 1093 O O . MET A 1 138 ? -4.476 4.385 -6.121 1.00 95.38 138 MET A O 1
ATOM 1097 N N . SER A 1 139 ? -5.247 5.307 -8.003 1.00 94.81 139 SER A N 1
ATOM 1098 C CA . SER A 1 139 ? -6.190 4.210 -8.271 1.00 94.81 139 SER A CA 1
ATOM 1099 C C . SER A 1 139 ? -5.477 3.029 -8.931 1.00 94.81 139 SER A C 1
ATOM 1101 O O . SER A 1 139 ? -5.665 1.875 -8.546 1.00 94.81 139 SER A O 1
ATOM 1103 N N . LYS A 1 140 ? -4.624 3.331 -9.912 1.00 95.38 140 LYS A N 1
ATOM 1104 C CA . LYS A 1 140 ? -3.751 2.395 -10.617 1.00 95.38 140 LYS A CA 1
ATOM 1105 C C . LYS A 1 140 ? -2.548 3.123 -11.212 1.00 95.38 140 LYS A C 1
ATOM 1107 O O . LYS A 1 140 ? -2.610 4.328 -11.456 1.00 95.38 140 LYS A O 1
ATOM 1112 N N . VAL A 1 141 ? -1.493 2.374 -11.503 1.00 95.31 141 VAL A N 1
ATOM 1113 C CA . VAL A 1 141 ? -0.292 2.839 -12.200 1.00 95.31 141 VAL A CA 1
ATOM 1114 C C . VAL A 1 141 ? -0.132 2.031 -13.478 1.00 95.31 141 VAL A C 1
ATOM 1116 O O . VAL A 1 141 ? -0.248 0.809 -13.450 1.00 95.31 141 VAL A O 1
ATOM 1119 N N . SER A 1 142 ? 0.104 2.711 -14.600 1.00 95.25 142 SER A N 1
ATOM 1120 C CA . SER A 1 142 ? 0.388 2.038 -15.873 1.00 95.25 142 SER A CA 1
ATOM 1121 C C . SER A 1 142 ? 1.853 1.639 -15.910 1.00 95.25 142 SER A C 1
ATOM 1123 O O . SER A 1 142 ? 2.718 2.468 -15.630 1.00 95.25 142 SER A O 1
ATOM 1125 N N . LEU A 1 143 ? 2.120 0.383 -16.245 1.00 95.81 143 LEU A N 1
ATOM 1126 C CA . LEU A 1 143 ? 3.479 -0.106 -16.411 1.00 95.81 143 LEU A CA 1
ATOM 1127 C C . LEU A 1 143 ? 3.937 0.112 -17.850 1.00 95.81 143 LEU A C 1
ATOM 1129 O O . LEU A 1 143 ? 3.133 0.131 -18.775 1.00 95.81 143 LEU A O 1
ATOM 1133 N N . LEU A 1 144 ? 5.235 0.255 -18.056 1.00 95.19 144 LEU A N 1
ATOM 1134 C CA . LEU A 1 144 ? 5.834 0.329 -19.383 1.00 95.19 144 LEU A CA 1
ATOM 1135 C C . LEU A 1 144 ? 6.337 -1.065 -19.780 1.00 95.19 144 LEU A C 1
ATOM 1137 O O . LEU A 1 144 ? 6.783 -1.841 -18.932 1.00 95.19 144 LEU A O 1
ATOM 1141 N N . SER A 1 145 ? 6.293 -1.397 -21.071 1.00 93.56 145 SER A N 1
ATOM 1142 C CA . SER A 1 145 ? 6.838 -2.668 -21.582 1.00 93.56 145 SER A CA 1
ATOM 1143 C C . SER A 1 145 ? 8.372 -2.719 -21.540 1.00 93.56 145 SER A C 1
ATOM 1145 O O . SER A 1 145 ? 8.954 -3.800 -21.496 1.00 93.56 145 SER A O 1
ATOM 1147 N N . GLY A 1 146 ? 9.025 -1.556 -21.501 1.00 94.44 146 GLY A N 1
ATOM 1148 C CA . GLY A 1 146 ? 10.475 -1.393 -21.411 1.00 94.44 146 GLY A CA 1
ATOM 1149 C C . GLY A 1 146 ? 10.849 -0.077 -20.717 1.00 94.44 146 GLY A C 1
ATOM 1150 O O . GLY A 1 146 ? 9.964 0.740 -20.458 1.00 94.44 146 GLY A O 1
ATOM 1151 N N . PRO A 1 147 ? 12.140 0.172 -20.454 1.00 95.75 147 PRO A N 1
ATOM 1152 C CA . PRO A 1 147 ? 12.616 1.381 -19.779 1.00 95.75 147 PRO A CA 1
ATOM 1153 C C . PRO A 1 147 ? 12.623 2.600 -20.725 1.00 95.75 147 PRO A C 1
ATOM 1155 O O . PRO A 1 147 ? 13.678 3.099 -21.098 1.00 95.75 147 PRO A O 1
ATOM 1158 N N . HIS A 1 148 ? 11.449 3.059 -21.174 1.00 92.38 148 HIS A N 1
ATOM 1159 C CA . HIS A 1 148 ? 11.293 4.230 -22.049 1.00 92.38 148 HIS A CA 1
ATOM 1160 C C . HIS A 1 148 ? 9.975 4.977 -21.787 1.00 92.38 148 HIS A C 1
ATOM 1162 O O . HIS A 1 148 ? 9.050 4.451 -21.183 1.00 92.38 148 HIS A O 1
ATOM 1168 N N . THR A 1 149 ? 9.860 6.215 -22.262 1.00 78.62 149 THR A N 1
ATOM 1169 C CA . THR A 1 149 ? 8.832 7.170 -21.805 1.00 78.62 149 THR A CA 1
ATOM 1170 C C . THR A 1 149 ? 7.447 7.058 -22.447 1.00 78.62 149 THR A C 1
ATOM 1172 O O . THR A 1 149 ? 6.535 7.760 -22.018 1.00 78.62 149 THR A O 1
ATOM 1175 N N . THR A 1 150 ? 7.270 6.266 -23.502 1.00 72.56 150 THR A N 1
ATOM 1176 C CA . THR A 1 150 ? 6.244 6.579 -24.520 1.00 72.56 150 THR A CA 1
ATOM 1177 C C . THR A 1 150 ? 5.350 5.421 -24.955 1.00 72.56 150 THR A C 1
ATOM 1179 O O . THR A 1 150 ? 4.305 5.693 -25.544 1.00 72.56 150 THR A O 1
ATOM 1182 N N . ALA A 1 151 ? 5.658 4.160 -24.633 1.00 65.50 151 ALA A N 1
ATOM 1183 C CA . ALA A 1 151 ? 4.688 3.086 -24.844 1.00 65.50 151 ALA A CA 1
ATOM 1184 C C . ALA A 1 151 ? 3.755 2.964 -23.639 1.00 65.50 151 ALA A C 1
ATOM 1186 O O . ALA A 1 151 ? 4.126 2.450 -22.583 1.00 65.50 151 ALA A O 1
ATOM 1187 N N . HIS A 1 152 ? 2.509 3.391 -23.819 1.00 67.38 152 HIS A N 1
ATOM 1188 C CA . HIS A 1 152 ? 1.432 3.010 -22.917 1.00 67.38 152 HIS A CA 1
ATOM 1189 C C . HIS A 1 152 ? 1.219 1.494 -23.027 1.00 67.38 152 HIS A C 1
ATOM 1191 O O . HIS A 1 152 ? 0.698 1.013 -24.032 1.00 67.38 152 HIS A O 1
ATOM 1197 N N . SER A 1 153 ? 1.627 0.731 -22.011 1.00 79.62 153 SER A N 1
ATOM 1198 C CA . SER A 1 153 ? 1.165 -0.652 -21.886 1.00 79.62 153 SER A CA 1
ATOM 1199 C C . SER A 1 153 ? -0.287 -0.661 -21.421 1.00 79.62 153 SER A C 1
ATOM 1201 O O . SER A 1 153 ? -0.722 0.214 -20.670 1.00 79.62 153 SER A O 1
ATOM 1203 N N . ALA A 1 154 ? -1.024 -1.700 -21.807 1.00 86.44 154 ALA A N 1
ATOM 1204 C CA . ALA A 1 154 ? -2.308 -2.011 -21.187 1.00 86.44 154 ALA A CA 1
ATOM 1205 C C . ALA A 1 154 ? -2.147 -2.550 -19.750 1.00 86.44 154 ALA A C 1
ATOM 1207 O O . ALA A 1 154 ? -3.126 -2.621 -19.009 1.00 86.44 154 ALA A O 1
ATOM 1208 N N . LEU A 1 155 ? -0.927 -2.939 -19.356 1.00 95.62 155 LEU A N 1
ATOM 1209 C CA . LEU A 1 155 ? -0.641 -3.478 -18.031 1.00 95.62 155 LEU A CA 1
ATOM 1210 C C . LEU A 1 155 ? -0.699 -2.376 -16.974 1.00 95.62 155 LEU A C 1
ATOM 1212 O O . LEU A 1 155 ? -0.045 -1.338 -17.086 1.00 95.62 155 LEU A O 1
ATOM 1216 N N . THR A 1 156 ? -1.470 -2.627 -15.921 1.00 96.25 156 THR A N 1
ATOM 1217 C CA . THR A 1 156 ? -1.617 -1.705 -14.797 1.00 96.25 156 THR A CA 1
ATOM 1218 C C . THR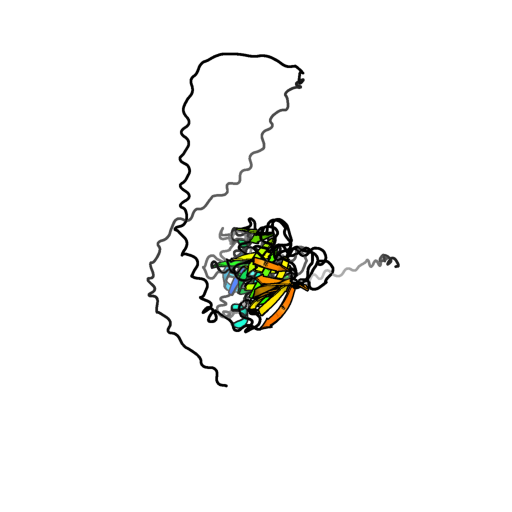 A 1 156 ? -1.545 -2.451 -13.480 1.00 96.25 156 THR A C 1
ATOM 1220 O O . THR A 1 156 ? -2.093 -3.545 -13.377 1.00 96.25 156 THR A O 1
ATOM 1223 N N . VAL A 1 157 ? -0.970 -1.814 -12.467 1.00 96.19 157 VAL A N 1
ATOM 1224 C CA . VAL A 1 157 ? -0.960 -2.302 -11.083 1.00 96.19 157 VAL A CA 1
ATOM 1225 C C . VAL A 1 157 ? -1.853 -1.402 -10.238 1.00 96.19 157 VAL A C 1
ATOM 1227 O O . VAL A 1 157 ? -1.864 -0.183 -10.420 1.00 96.19 157 VAL A O 1
ATOM 1230 N N . ALA A 1 158 ? -2.641 -1.988 -9.340 1.00 96.44 158 ALA A N 1
ATOM 1231 C CA . ALA A 1 158 ? -3.543 -1.236 -8.473 1.00 96.44 158 ALA A CA 1
ATOM 1232 C C . ALA A 1 158 ? -2.778 -0.405 -7.429 1.00 96.44 158 ALA A C 1
ATOM 1234 O O . ALA A 1 158 ? -1.711 -0.796 -6.956 1.00 96.44 158 ALA A O 1
ATOM 1235 N N . GLY A 1 159 ? -3.353 0.728 -7.020 1.00 96.69 159 GLY A N 1
ATOM 1236 C CA . GLY A 1 159 ? -2.861 1.457 -5.852 1.00 96.69 159 GLY A CA 1
ATOM 1237 C C . GLY A 1 159 ? -2.912 0.599 -4.586 1.00 96.69 159 GLY A C 1
ATOM 1238 O O . GLY A 1 159 ? -3.837 -0.200 -4.396 1.00 96.69 159 GLY A O 1
ATOM 1239 N N . GLY A 1 160 ? -1.914 0.758 -3.720 1.00 97.06 160 GLY A N 1
ATOM 1240 C CA . GLY A 1 160 ? -1.764 -0.041 -2.504 1.00 97.06 160 GLY A CA 1
ATOM 1241 C C . GLY A 1 160 ? -1.281 -1.475 -2.738 1.00 97.06 160 GLY A C 1
ATOM 1242 O O . GLY A 1 160 ? -1.223 -2.245 -1.784 1.00 97.06 160 GLY A O 1
ATOM 1243 N N . ALA A 1 161 ? -0.957 -1.870 -3.973 1.00 97.19 161 ALA A N 1
ATOM 1244 C CA . ALA A 1 161 ? -0.359 -3.176 -4.231 1.00 97.19 161 ALA A CA 1
ATOM 1245 C C . ALA A 1 161 ? 1.078 -3.233 -3.695 1.00 97.19 161 ALA A C 1
ATOM 1247 O O . ALA A 1 161 ? 1.843 -2.275 -3.847 1.00 97.19 161 ALA A O 1
ATOM 1248 N N . LEU A 1 162 ? 1.447 -4.368 -3.100 1.00 97.00 162 LEU A N 1
ATOM 1249 C CA . LEU A 1 162 ? 2.835 -4.673 -2.773 1.00 97.00 162 LEU A CA 1
ATOM 1250 C C . LEU A 1 162 ? 3.548 -5.170 -4.029 1.00 97.00 162 LEU A C 1
ATOM 1252 O O . LEU A 1 162 ? 3.039 -6.023 -4.757 1.00 97.00 162 LEU A O 1
ATOM 1256 N N . VAL A 1 163 ? 4.733 -4.625 -4.279 1.00 97.81 163 VAL A N 1
ATOM 1257 C CA . VAL A 1 163 ? 5.557 -4.954 -5.443 1.00 97.81 163 VAL A CA 1
ATOM 1258 C C . VAL A 1 163 ? 7.004 -5.172 -5.026 1.00 97.81 163 VAL A C 1
ATOM 1260 O O . VAL A 1 163 ? 7.448 -4.676 -3.992 1.00 97.81 163 VAL A O 1
ATOM 1263 N N . ARG A 1 164 ? 7.762 -5.905 -5.839 1.00 97.25 164 ARG A N 1
ATOM 1264 C CA . ARG A 1 164 ? 9.219 -6.048 -5.699 1.00 97.25 164 ARG A CA 1
ATOM 1265 C C . ARG A 1 164 ? 9.916 -5.474 -6.918 1.00 97.25 164 ARG A C 1
ATOM 1267 O O . ARG A 1 164 ? 9.384 -5.574 -8.022 1.00 97.25 164 ARG A O 1
ATOM 1274 N N . VAL A 1 165 ? 11.107 -4.917 -6.725 1.00 97.25 165 VAL A N 1
ATOM 1275 C CA . VAL A 1 165 ? 11.951 -4.446 -7.828 1.00 97.25 165 VAL A CA 1
ATOM 1276 C C . VAL A 1 165 ? 12.809 -5.610 -8.326 1.00 97.25 165 VAL A C 1
ATOM 1278 O O . VAL A 1 165 ? 13.575 -6.208 -7.576 1.00 97.25 165 VAL A O 1
ATOM 1281 N N . LEU A 1 166 ? 12.657 -5.954 -9.604 1.00 97.31 166 LEU A N 1
ATOM 1282 C CA . LEU A 1 166 ? 13.389 -7.035 -10.265 1.00 97.31 166 LEU A CA 1
ATOM 1283 C C . LEU A 1 166 ? 14.700 -6.558 -10.888 1.00 97.31 166 LEU A C 1
ATOM 1285 O O . LEU A 1 166 ? 15.693 -7.284 -10.876 1.00 97.31 166 LEU A O 1
ATOM 1289 N N . ALA A 1 167 ? 14.683 -5.357 -11.462 1.00 97.19 167 ALA A N 1
ATOM 1290 C CA . ALA A 1 167 ? 15.819 -4.761 -12.145 1.00 97.19 167 ALA A CA 1
ATOM 1291 C C . ALA A 1 167 ? 15.708 -3.239 -12.118 1.00 97.19 167 ALA A C 1
ATOM 1293 O O . ALA A 1 167 ? 14.608 -2.691 -12.056 1.00 97.19 167 ALA A O 1
ATOM 1294 N N . GLU A 1 168 ? 16.841 -2.565 -12.247 1.00 97.81 168 GLU A N 1
ATOM 1295 C CA . GLU A 1 168 ? 16.892 -1.142 -12.550 1.00 97.81 168 GLU A CA 1
ATOM 1296 C C . GLU A 1 168 ? 17.716 -0.925 -13.809 1.00 97.81 168 GLU A C 1
ATOM 1298 O O . GLU A 1 168 ? 18.704 -1.623 -14.042 1.00 97.81 168 GLU A O 1
AT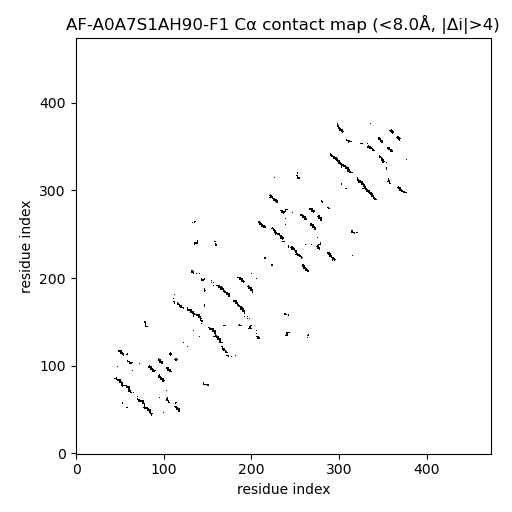OM 1303 N N . ALA A 1 169 ? 17.285 0.020 -14.634 1.00 98.06 169 ALA A N 1
ATOM 1304 C CA . ALA A 1 169 ? 17.963 0.370 -15.868 1.00 98.06 169 ALA A CA 1
ATOM 1305 C C . ALA A 1 169 ? 18.007 1.884 -16.032 1.00 98.06 169 ALA A C 1
ATOM 1307 O O . ALA A 1 169 ? 16.999 2.561 -15.833 1.00 98.06 169 ALA A O 1
ATOM 1308 N N . SER A 1 170 ? 19.153 2.404 -16.455 1.00 97.81 170 SER A N 1
ATOM 1309 C CA . SER A 1 170 ? 19.316 3.805 -16.826 1.00 97.81 170 SER A CA 1
ATOM 1310 C C . SER A 1 170 ? 19.584 3.926 -18.319 1.00 97.81 170 SER A C 1
ATOM 1312 O O . SER A 1 170 ? 20.371 3.168 -18.889 1.00 97.81 170 SER A O 1
ATOM 1314 N N . ILE A 1 171 ? 18.936 4.903 -18.947 1.00 97.31 171 ILE A N 1
ATOM 1315 C CA . ILE A 1 171 ? 19.113 5.242 -20.358 1.00 97.31 171 ILE A CA 1
ATOM 1316 C C . ILE A 1 171 ? 19.315 6.749 -20.499 1.00 97.31 171 ILE A C 1
ATOM 1318 O O . ILE A 1 171 ? 18.789 7.540 -19.719 1.00 97.31 171 ILE A O 1
ATOM 1322 N N . PHE A 1 172 ? 20.048 7.169 -21.520 1.00 96.25 172 PHE A N 1
ATOM 1323 C CA . PHE A 1 172 ? 20.078 8.570 -21.935 1.00 96.25 172 PHE A CA 1
ATOM 1324 C C . PHE A 1 172 ? 18.907 8.875 -22.867 1.00 96.25 172 PHE A C 1
ATOM 1326 O O . PHE A 1 172 ? 18.740 8.204 -23.890 1.00 96.25 172 PHE A O 1
ATOM 1333 N N . VAL A 1 173 ? 18.141 9.912 -22.549 1.00 93.88 173 VAL A N 1
ATOM 1334 C CA . VAL A 1 173 ? 17.093 10.474 -23.406 1.00 93.88 173 VAL A CA 1
ATOM 1335 C C . VAL A 1 173 ? 17.489 11.880 -23.845 1.00 93.88 173 VAL A C 1
ATOM 1337 O O . VAL A 1 173 ? 18.166 12.604 -23.114 1.00 93.88 173 VAL A O 1
ATOM 1340 N N . ALA A 1 174 ? 17.075 12.277 -25.049 1.00 92.12 174 ALA A N 1
ATOM 1341 C CA . ALA A 1 174 ? 17.277 13.649 -25.499 1.00 92.12 174 ALA A CA 1
ATOM 1342 C C . ALA A 1 174 ? 16.525 14.609 -24.563 1.00 92.12 174 ALA A C 1
ATOM 1344 O O . ALA A 1 174 ? 15.366 14.360 -24.219 1.00 92.12 174 ALA A O 1
ATOM 1345 N N . GLY A 1 175 ? 17.168 15.703 -24.151 1.00 90.19 175 GLY A N 1
ATOM 1346 C CA . GLY A 1 175 ? 16.502 16.703 -23.325 1.00 90.19 175 GLY A CA 1
ATOM 1347 C C . GLY A 1 175 ? 15.317 17.361 -24.054 1.00 90.19 175 GLY A C 1
ATOM 1348 O O . GLY A 1 175 ? 15.217 17.336 -25.282 1.00 90.19 175 GLY A O 1
ATOM 1349 N N . ALA A 1 176 ? 14.407 17.977 -23.295 1.00 86.81 176 ALA A N 1
ATOM 1350 C CA . ALA A 1 176 ? 13.139 18.507 -23.814 1.00 86.81 176 ALA A CA 1
ATOM 1351 C C . ALA A 1 176 ? 13.285 19.581 -24.916 1.00 86.81 176 ALA A C 1
ATOM 1353 O O . ALA A 1 176 ? 12.339 19.833 -25.661 1.00 86.81 176 ALA A O 1
ATOM 1354 N N . LYS A 1 177 ? 14.451 20.230 -25.027 1.00 88.25 177 LYS A N 1
ATOM 1355 C CA . LYS A 1 177 ? 14.763 21.228 -26.063 1.00 88.25 177 LYS A CA 1
ATOM 1356 C C . LYS A 1 177 ? 15.828 20.660 -27.005 1.00 88.25 177 LYS A C 1
ATOM 1358 O O . LYS A 1 177 ? 16.735 19.971 -26.556 1.00 88.25 177 LYS A O 1
ATOM 1363 N N . SER A 1 178 ? 15.804 21.006 -28.297 1.00 81.25 178 SER A N 1
ATOM 1364 C CA . SER A 1 178 ? 16.739 20.416 -29.283 1.00 81.25 178 SER A CA 1
ATOM 1365 C C . SER A 1 178 ? 18.231 20.661 -28.998 1.00 81.25 178 SER A C 1
ATOM 1367 O O . SER A 1 178 ? 19.075 20.003 -29.595 1.00 81.25 178 SER A O 1
ATOM 1369 N N . LYS A 1 179 ? 18.554 21.583 -28.080 1.00 86.06 179 LYS A N 1
ATOM 1370 C CA . LYS A 1 179 ? 19.916 21.899 -27.622 1.00 86.06 179 LYS A CA 1
ATOM 1371 C C . LYS A 1 179 ? 20.174 21.586 -26.145 1.00 86.06 179 LYS A C 1
ATOM 1373 O O . LYS A 1 179 ? 21.273 21.849 -25.668 1.00 86.06 179 LYS A O 1
ATOM 1378 N N . SER A 1 180 ? 19.185 21.095 -25.393 1.00 90.56 180 SER A N 1
ATOM 1379 C CA . SER A 1 180 ? 19.450 20.689 -24.007 1.00 90.56 180 SER A CA 1
ATOM 1380 C C . SER A 1 180 ? 20.322 19.433 -23.992 1.00 90.56 180 SER A C 1
ATOM 1382 O O . SER A 1 180 ? 20.156 18.592 -24.880 1.00 90.56 180 SER A O 1
ATOM 1384 N N . PRO A 1 181 ? 21.230 19.300 -23.010 1.00 93.75 181 PRO A N 1
ATOM 1385 C CA . PRO A 1 181 ? 22.032 18.094 -22.866 1.00 93.75 181 PRO A CA 1
ATOM 1386 C C . PRO A 1 181 ? 21.133 16.864 -22.712 1.00 93.75 181 PRO A C 1
ATOM 1388 O O . PRO A 1 181 ? 19.985 16.966 -22.263 1.00 93.75 181 PRO A O 1
ATOM 1391 N N . ASP A 1 182 ? 21.669 15.706 -23.091 1.00 93.88 182 ASP A N 1
ATOM 1392 C CA . ASP A 1 182 ? 21.022 14.429 -22.811 1.00 93.88 182 ASP A CA 1
ATOM 1393 C C . ASP A 1 182 ? 20.815 14.289 -21.298 1.00 93.88 182 ASP A C 1
ATOM 1395 O O . ASP A 1 182 ? 21.673 14.670 -20.497 1.00 93.88 182 ASP A O 1
ATOM 1399 N N . VAL A 1 183 ? 19.669 13.737 -20.911 1.00 95.31 183 VAL A N 1
ATOM 1400 C CA . VAL A 1 183 ? 19.317 13.495 -19.513 1.00 95.31 183 VAL A CA 1
ATOM 1401 C C . VAL A 1 183 ? 19.337 11.995 -19.271 1.00 95.31 183 VAL A C 1
ATOM 1403 O O . VAL A 1 183 ? 18.773 11.224 -20.049 1.00 95.31 183 VAL A O 1
ATOM 1406 N N . THR A 1 184 ? 19.990 11.571 -18.193 1.00 96.56 184 THR A N 1
ATOM 1407 C CA . THR A 1 184 ? 19.895 10.189 -17.722 1.00 96.56 184 THR A CA 1
ATOM 1408 C C . THR A 1 184 ? 18.545 9.992 -17.053 1.00 96.56 184 THR A C 1
ATOM 1410 O O . THR A 1 184 ? 18.196 10.725 -16.130 1.00 96.56 184 THR A O 1
ATOM 1413 N N . GLN A 1 185 ? 17.801 8.989 -17.498 1.00 96.69 185 GLN A N 1
ATOM 1414 C CA . GLN A 1 185 ? 16.552 8.580 -16.884 1.00 96.69 185 GLN A CA 1
ATOM 1415 C C . GLN A 1 185 ? 16.664 7.134 -16.420 1.00 96.69 185 GLN A C 1
ATOM 1417 O O . GLN A 1 185 ? 17.044 6.255 -17.196 1.00 96.69 185 GLN A O 1
ATOM 1422 N N . THR A 1 186 ? 16.323 6.899 -15.161 1.00 97.12 186 THR A N 1
ATOM 1423 C CA . THR A 1 186 ? 16.318 5.571 -14.551 1.00 97.12 186 THR A CA 1
ATOM 1424 C C . THR A 1 186 ? 14.901 5.024 -14.503 1.00 97.12 186 THR A C 1
ATOM 1426 O O . THR A 1 186 ? 13.921 5.765 -14.391 1.00 97.12 186 THR A O 1
ATOM 1429 N N . TYR A 1 187 ? 14.802 3.707 -14.581 1.00 97.56 187 TYR A N 1
ATOM 1430 C CA . TYR A 1 187 ? 13.568 2.956 -14.513 1.00 97.56 187 TYR A CA 1
ATOM 1431 C C . TYR A 1 187 ? 13.755 1.752 -13.600 1.00 97.56 187 TYR A C 1
ATOM 1433 O O . TYR A 1 187 ? 14.804 1.111 -13.621 1.00 97.56 187 TYR A O 1
ATOM 1441 N N . SER A 1 188 ? 12.705 1.398 -12.871 1.00 97.50 188 SER A N 1
ATOM 1442 C CA . SER A 1 188 ? 12.636 0.192 -12.051 1.00 97.50 188 SER A CA 1
ATOM 1443 C C . SER A 1 188 ? 11.653 -0.783 -12.690 1.00 97.50 188 SER A C 1
ATOM 1445 O O . SER A 1 188 ? 10.482 -0.450 -12.890 1.00 97.50 188 SER A O 1
ATOM 1447 N N . LYS A 1 189 ? 12.108 -1.993 -13.017 1.00 97.62 189 LYS A N 1
ATOM 1448 C CA . LYS A 1 189 ? 11.229 -3.104 -13.382 1.00 97.62 189 LYS A CA 1
ATOM 1449 C C . LYS A 1 189 ? 10.637 -3.674 -12.105 1.00 97.62 189 LYS A C 1
ATOM 1451 O O . LYS A 1 189 ? 11.384 -4.116 -11.236 1.00 97.62 189 LYS A O 1
ATOM 1456 N N . ILE A 1 190 ? 9.319 -3.686 -11.999 1.00 97.88 190 ILE A N 1
ATOM 1457 C CA . ILE A 1 190 ? 8.602 -4.202 -10.837 1.00 97.88 190 ILE A CA 1
ATOM 1458 C C . ILE A 1 190 ? 7.771 -5.431 -11.188 1.00 97.88 190 ILE A C 1
ATOM 1460 O O . ILE A 1 190 ? 7.432 -5.646 -12.352 1.00 97.88 190 ILE A O 1
ATOM 1464 N N . VAL A 1 191 ? 7.436 -6.207 -10.159 1.00 97.75 191 VAL A N 1
ATOM 1465 C CA . VAL A 1 191 ? 6.455 -7.294 -10.208 1.00 97.75 191 VAL A CA 1
ATOM 1466 C C . VAL A 1 191 ? 5.535 -7.219 -8.997 1.00 97.75 191 VAL A C 1
ATOM 1468 O O . VAL A 1 191 ? 6.015 -7.005 -7.880 1.00 97.75 191 VAL A O 1
ATOM 1471 N N . ASP A 1 192 ? 4.231 -7.373 -9.208 1.00 97.50 192 ASP A N 1
ATOM 1472 C CA . ASP A 1 192 ? 3.257 -7.472 -8.118 1.00 97.50 192 ASP A CA 1
ATOM 1473 C C . ASP A 1 192 ? 3.050 -8.921 -7.638 1.00 97.50 192 ASP A C 1
ATOM 1475 O O . ASP A 1 192 ? 3.636 -9.871 -8.162 1.00 97.50 192 ASP A O 1
ATOM 1479 N N . GLU A 1 193 ? 2.220 -9.110 -6.613 1.00 95.94 193 GLU A N 1
ATOM 1480 C CA . GLU A 1 193 ? 1.914 -10.442 -6.068 1.00 95.94 193 GLU A CA 1
ATOM 1481 C C . GLU A 1 193 ? 1.179 -11.362 -7.058 1.00 95.94 193 GLU A C 1
ATOM 1483 O O . GLU A 1 193 ? 1.210 -12.582 -6.897 1.00 95.94 193 GLU A O 1
ATOM 1488 N N . SER A 1 194 ? 0.539 -10.803 -8.090 1.00 95.75 194 SER A N 1
ATOM 1489 C CA . SER A 1 194 ? -0.143 -11.566 -9.141 1.00 95.75 194 SER A CA 1
ATOM 1490 C C . SER A 1 194 ? 0.779 -11.964 -10.301 1.00 95.75 194 SER A C 1
ATOM 1492 O O . SER A 1 194 ? 0.362 -12.710 -11.187 1.00 95.75 194 SER A O 1
ATOM 1494 N N . GLY A 1 195 ? 2.036 -11.505 -10.287 1.00 96.94 195 GLY A N 1
ATOM 1495 C CA . GLY A 1 195 ? 3.021 -11.758 -11.337 1.00 96.94 195 GLY A CA 1
ATOM 1496 C C . GLY A 1 195 ? 2.959 -10.768 -12.501 1.00 96.94 195 GLY A C 1
ATOM 1497 O O . GLY A 1 195 ? 3.590 -11.007 -13.529 1.00 96.94 195 GLY A O 1
ATOM 1498 N N . VAL A 1 196 ? 2.219 -9.660 -12.375 1.00 97.12 196 VAL A N 1
ATOM 1499 C CA . VAL A 1 196 ? 2.200 -8.610 -13.401 1.00 97.12 196 VAL A CA 1
ATOM 1500 C C . VAL A 1 196 ? 3.512 -7.838 -13.337 1.00 97.12 196 VAL A C 1
ATOM 1502 O O . VAL A 1 196 ? 3.829 -7.210 -12.327 1.00 97.12 196 VAL A O 1
ATOM 1505 N N . GLU A 1 197 ? 4.266 -7.878 -14.437 1.00 97.50 197 GLU A N 1
ATOM 1506 C CA . GLU A 1 197 ? 5.570 -7.228 -14.567 1.00 97.50 197 GLU A CA 1
ATOM 1507 C C . GLU A 1 197 ? 5.544 -6.019 -15.501 1.00 97.50 197 GLU A C 1
ATOM 1509 O O . GLU A 1 197 ? 4.814 -5.976 -16.493 1.00 97.50 197 GLU A O 1
ATOM 1514 N N . GLY A 1 198 ? 6.428 -5.060 -15.235 1.00 96.44 198 GLY A N 1
ATOM 1515 C CA . GLY A 1 198 ? 6.706 -3.962 -16.154 1.00 96.44 198 GLY A CA 1
ATOM 1516 C C . GLY A 1 198 ? 7.567 -2.877 -15.526 1.00 96.44 198 GLY A C 1
ATOM 1517 O O . GLY A 1 198 ? 8.033 -3.015 -14.398 1.00 96.44 198 GLY A O 1
ATOM 1518 N N . TRP A 1 199 ? 7.821 -1.809 -16.272 1.00 97.25 199 TRP A N 1
ATOM 1519 C CA . TRP A 1 199 ? 8.766 -0.763 -15.889 1.00 97.25 199 TRP A CA 1
ATOM 1520 C C . TRP A 1 199 ? 8.060 0.500 -15.402 1.00 97.25 199 TRP A C 1
ATOM 1522 O O . TRP A 1 199 ? 7.036 0.904 -15.952 1.00 97.25 199 TRP A O 1
ATOM 1532 N N . LEU A 1 200 ? 8.640 1.147 -14.395 1.00 96.75 200 LEU A N 1
ATOM 1533 C CA . LEU A 1 200 ? 8.235 2.457 -13.897 1.00 96.75 200 LEU A CA 1
ATOM 1534 C C . LEU A 1 200 ? 9.412 3.427 -13.969 1.00 96.75 200 LEU A C 1
ATOM 1536 O O . LEU A 1 200 ? 10.525 3.029 -13.629 1.00 96.75 200 LEU A O 1
ATOM 1540 N N . PRO A 1 201 ? 9.199 4.691 -14.366 1.00 95.94 201 PRO A N 1
ATOM 1541 C CA . PRO A 1 201 ? 10.253 5.685 -14.287 1.00 95.94 201 PRO A CA 1
ATOM 1542 C C . PRO A 1 201 ? 10.542 6.031 -12.823 1.00 95.94 201 PRO A C 1
ATOM 1544 O O . PRO A 1 201 ? 9.621 6.202 -12.009 1.00 95.94 201 PRO A O 1
ATOM 1547 N N . GLU A 1 202 ? 11.827 6.164 -12.503 1.00 93.81 202 GLU A N 1
ATOM 1548 C CA . GLU A 1 202 ? 12.277 6.710 -11.227 1.00 93.81 202 GLU A CA 1
ATOM 1549 C C . GLU A 1 202 ? 11.703 8.129 -11.053 1.00 93.81 202 GLU A C 1
ATOM 1551 O O . GLU A 1 202 ? 11.554 8.887 -12.014 1.00 93.81 202 GLU A O 1
ATOM 1556 N N . GLY A 1 203 ? 11.300 8.475 -9.828 1.00 89.56 203 GLY A N 1
ATOM 1557 C CA . GLY A 1 203 ? 10.687 9.773 -9.524 1.00 89.56 203 GLY A CA 1
ATOM 1558 C C . GLY A 1 203 ? 9.196 9.897 -9.867 1.00 89.56 203 GLY A C 1
ATOM 1559 O O . GLY A 1 203 ? 8.598 10.926 -9.571 1.00 89.56 203 GLY A O 1
ATOM 1560 N N . SER A 1 204 ? 8.547 8.857 -10.404 1.00 89.25 204 SER A N 1
ATOM 1561 C CA . SER A 1 204 ? 7.103 8.862 -10.720 1.00 89.25 204 SER A CA 1
ATOM 1562 C C . SER A 1 204 ? 6.162 9.036 -9.519 1.00 89.25 204 SER A C 1
ATOM 1564 O O . SER A 1 204 ? 4.948 9.081 -9.709 1.00 89.25 204 SER A O 1
ATOM 1566 N N . SER A 1 205 ? 6.673 9.102 -8.282 1.00 94.81 205 SER A N 1
ATOM 1567 C CA . SER A 1 205 ? 5.914 9.021 -7.016 1.00 94.81 205 SER A CA 1
ATOM 1568 C C . SER A 1 205 ? 5.038 7.764 -6.872 1.00 94.81 205 SER A C 1
ATOM 1570 O O . SER A 1 205 ? 4.300 7.622 -5.899 1.00 94.81 205 SER A O 1
ATOM 1572 N N . ALA A 1 206 ? 5.135 6.835 -7.830 1.00 96.44 206 ALA A N 1
ATOM 1573 C CA . ALA A 1 206 ? 4.315 5.639 -7.897 1.00 96.44 206 ALA A CA 1
ATOM 1574 C C . ALA A 1 206 ? 4.711 4.609 -6.842 1.00 96.44 206 ALA A C 1
ATOM 1576 O O . ALA A 1 206 ? 3.848 3.872 -6.388 1.00 96.44 206 ALA A O 1
ATOM 1577 N N . LEU A 1 207 ? 5.984 4.558 -6.447 1.00 96.81 207 LEU A N 1
ATOM 1578 C CA . LEU A 1 207 ? 6.473 3.701 -5.371 1.00 96.81 207 LEU A CA 1
ATOM 1579 C C . LEU A 1 207 ? 6.751 4.559 -4.143 1.00 96.81 207 LEU A C 1
ATOM 1581 O O . LEU A 1 207 ? 7.469 5.555 -4.232 1.00 96.81 207 LEU A O 1
ATOM 1585 N N . VAL A 1 208 ? 6.185 4.171 -3.005 1.00 96.75 208 VAL A N 1
ATOM 1586 C CA . VAL A 1 208 ? 6.356 4.883 -1.736 1.00 96.75 208 VAL A CA 1
ATOM 1587 C C . VAL A 1 208 ? 6.900 3.942 -0.662 1.00 96.75 208 VAL A C 1
ATOM 1589 O O . VAL A 1 208 ? 6.565 2.752 -0.655 1.00 96.75 208 VAL A O 1
ATOM 1592 N N . PRO A 1 209 ? 7.735 4.449 0.263 1.00 94.88 209 PRO A N 1
ATOM 1593 C CA . PRO A 1 209 ? 8.065 3.703 1.465 1.00 94.88 209 PRO A CA 1
ATOM 1594 C C . PRO A 1 209 ? 6.800 3.508 2.306 1.00 94.88 209 PRO A C 1
ATOM 1596 O O . PRO A 1 209 ? 5.892 4.345 2.306 1.00 94.88 209 PRO A O 1
ATOM 1599 N N . TYR A 1 210 ? 6.758 2.407 3.047 1.00 97.62 210 TYR A N 1
ATOM 1600 C CA . TYR A 1 210 ? 5.667 2.108 3.963 1.00 97.62 210 TYR A CA 1
ATOM 1601 C C . TYR A 1 210 ? 6.201 1.500 5.257 1.00 97.62 210 TYR A C 1
ATOM 1603 O O . TYR A 1 210 ? 7.294 0.935 5.301 1.00 97.62 210 TYR A O 1
ATOM 1611 N N . LYS A 1 211 ? 5.400 1.608 6.314 1.00 97.00 211 LYS A N 1
ATOM 1612 C CA . LYS A 1 211 ? 5.612 0.939 7.594 1.00 97.00 211 LYS A CA 1
ATOM 1613 C C . LYS A 1 211 ? 4.443 -0.003 7.843 1.00 97.00 211 LYS A C 1
ATOM 1615 O O . LYS A 1 211 ? 3.297 0.436 7.843 1.00 97.00 211 LYS A O 1
ATOM 1620 N N . LEU A 1 212 ? 4.733 -1.284 8.050 1.00 96.81 212 LEU A N 1
ATOM 1621 C CA . LEU A 1 212 ? 3.739 -2.302 8.384 1.00 96.81 212 LEU A CA 1
ATOM 1622 C C . LEU A 1 212 ? 3.972 -2.798 9.810 1.00 96.81 212 LEU A C 1
ATOM 1624 O O . LEU A 1 212 ? 5.066 -3.239 10.152 1.00 96.81 212 LEU A O 1
ATOM 1628 N N . GLU A 1 213 ? 2.932 -2.732 10.627 1.00 95.75 213 GLU A N 1
ATOM 1629 C CA . GLU A 1 213 ? 2.912 -3.178 12.015 1.00 95.75 213 GLU A CA 1
ATOM 1630 C C . GLU A 1 213 ? 1.863 -4.285 12.165 1.00 95.75 213 GLU A C 1
ATOM 1632 O O . GLU A 1 213 ? 0.695 -4.095 11.820 1.00 95.75 213 GLU A O 1
ATOM 1637 N N . ARG A 1 214 ? 2.278 -5.456 12.659 1.00 95.12 214 ARG A N 1
ATOM 1638 C CA . ARG A 1 214 ? 1.374 -6.574 12.955 1.00 95.12 214 ARG A CA 1
ATOM 1639 C C . ARG A 1 214 ? 0.854 -6.457 14.383 1.00 95.12 214 ARG A C 1
ATOM 1641 O O . ARG A 1 214 ? 1.640 -6.458 15.324 1.00 95.12 214 ARG A O 1
ATOM 1648 N N . LEU A 1 215 ? -0.464 -6.370 14.525 1.00 93.12 215 LEU A N 1
ATOM 1649 C CA . LEU A 1 215 ? -1.167 -6.144 15.791 1.00 93.12 215 LEU A CA 1
ATOM 1650 C C . LEU A 1 215 ? -1.672 -7.445 16.435 1.00 93.12 215 LEU A C 1
ATOM 1652 O O . LEU A 1 215 ? -2.069 -7.458 17.594 1.00 93.12 215 LEU A O 1
ATOM 1656 N N . ASP A 1 216 ? -1.644 -8.556 15.704 1.00 83.94 216 ASP A N 1
ATOM 1657 C CA . ASP A 1 216 ? -2.102 -9.874 16.154 1.00 83.94 216 ASP A CA 1
ATOM 1658 C C . ASP A 1 216 ? -1.093 -10.623 17.050 1.00 83.94 216 ASP A C 1
ATOM 1660 O O . ASP A 1 216 ? -1.438 -11.644 17.644 1.00 83.94 216 ASP A O 1
ATOM 1664 N N . ASN A 1 217 ? 0.139 -10.116 17.173 1.00 66.44 217 ASN A N 1
ATOM 1665 C CA . ASN A 1 217 ? 1.273 -10.816 17.789 1.00 66.44 217 ASN A CA 1
ATOM 1666 C C . ASN A 1 217 ? 1.906 -10.095 18.992 1.00 66.44 217 ASN A C 1
ATOM 1668 O O . ASN A 1 217 ? 3.015 -10.444 19.403 1.00 66.44 217 ASN A O 1
ATOM 1672 N N . VAL A 1 218 ? 1.231 -9.111 19.589 1.00 73.38 218 VAL A N 1
ATOM 1673 C CA . VAL A 1 218 ? 1.763 -8.444 20.786 1.00 73.38 218 VAL A CA 1
ATOM 1674 C C . VAL A 1 218 ? 1.528 -9.344 22.003 1.00 73.38 218 VAL A C 1
ATOM 1676 O O . VAL A 1 218 ? 0.437 -9.398 22.574 1.00 73.38 218 VAL A O 1
ATOM 1679 N N . ALA A 1 219 ? 2.542 -10.144 22.343 1.00 65.31 219 ALA A N 1
ATOM 1680 C CA . ALA A 1 219 ? 2.462 -11.176 23.371 1.00 65.31 219 ALA A CA 1
ATOM 1681 C C . ALA A 1 219 ? 1.965 -10.609 24.713 1.00 65.31 219 ALA A C 1
ATOM 1683 O O . ALA A 1 219 ? 2.681 -9.895 25.408 1.00 65.31 219 ALA A O 1
ATOM 1684 N N . GLY A 1 220 ? 0.737 -10.975 25.089 1.00 71.75 220 GLY A N 1
ATOM 1685 C CA . GLY A 1 220 ? 0.153 -10.650 26.392 1.00 71.75 220 GLY A CA 1
ATOM 1686 C C . GLY A 1 220 ? -0.607 -9.325 26.481 1.00 71.75 220 GLY A C 1
ATOM 1687 O O . GLY A 1 220 ? -1.208 -9.083 27.523 1.00 71.75 220 GLY A O 1
ATOM 1688 N N . GLU A 1 221 ? -0.655 -8.507 25.425 1.00 76.19 221 GLU A N 1
ATOM 1689 C CA . GLU A 1 221 ? -1.317 -7.190 25.489 1.00 76.19 221 GLU A CA 1
ATOM 1690 C C . GLU A 1 221 ? -2.798 -7.209 25.074 1.00 76.19 221 GLU A C 1
ATOM 1692 O O . GLU A 1 221 ? -3.488 -6.209 25.197 1.00 76.19 221 GLU A O 1
ATOM 1697 N N . GLY A 1 222 ? -3.348 -8.359 24.681 1.00 85.94 222 GLY A N 1
ATOM 1698 C CA . GLY A 1 222 ? -4.746 -8.472 24.259 1.00 85.94 222 GLY A CA 1
ATOM 1699 C C . GLY A 1 222 ? -4.907 -8.355 22.746 1.00 85.94 222 GLY A C 1
ATOM 1700 O O . GLY A 1 222 ? -3.951 -8.490 21.991 1.00 85.94 222 GLY A O 1
ATOM 1701 N N . GLU A 1 223 ? -6.143 -8.204 22.286 1.00 93.38 223 GLU A N 1
ATOM 1702 C CA . GLU A 1 223 ? -6.457 -8.065 20.862 1.00 93.38 223 GLU A CA 1
ATOM 1703 C C . GLU A 1 223 ? -6.767 -6.606 20.544 1.00 93.38 223 GLU A C 1
ATOM 1705 O O . GLU A 1 223 ? -7.480 -5.944 21.304 1.00 93.38 223 GLU A O 1
ATOM 1710 N N . THR A 1 224 ? -6.288 -6.107 19.406 1.00 95.62 224 THR A N 1
ATOM 1711 C CA . THR A 1 224 ? -6.671 -4.777 18.934 1.00 95.62 224 THR A CA 1
ATOM 1712 C C . THR A 1 224 ? -7.982 -4.848 18.160 1.00 95.62 224 THR A C 1
ATOM 1714 O O . THR A 1 224 ? -8.148 -5.609 17.204 1.00 95.62 224 THR A O 1
ATOM 1717 N N . TRP A 1 225 ? -8.933 -4.031 18.587 1.00 96.62 225 TRP A N 1
ATOM 1718 C CA . TRP A 1 225 ? -10.251 -3.905 17.991 1.00 96.62 225 TRP A CA 1
ATOM 1719 C C . TRP A 1 225 ? -10.511 -2.457 17.597 1.00 96.62 225 TRP A C 1
ATOM 1721 O O . TRP A 1 225 ? -9.894 -1.527 18.110 1.00 96.62 225 TRP A O 1
ATOM 1731 N N . LEU A 1 226 ? -11.453 -2.267 16.688 1.00 96.62 226 LEU A N 1
ATOM 1732 C CA . LEU A 1 226 ? -11.809 -0.978 16.130 1.00 96.62 226 LEU A CA 1
ATOM 1733 C C . LEU A 1 226 ? -13.326 -0.798 16.207 1.00 96.62 226 LEU A C 1
ATOM 1735 O O . LEU A 1 226 ? -14.089 -1.645 15.740 1.00 96.62 226 LEU A O 1
ATOM 1739 N N . SER A 1 227 ? -13.759 0.308 16.813 1.00 97.06 227 SER A N 1
ATOM 1740 C CA . SER A 1 227 ? -15.160 0.741 16.843 1.00 97.06 227 SER A CA 1
ATOM 1741 C C . SER A 1 227 ? -15.387 1.813 15.784 1.00 97.06 227 SER A C 1
ATOM 1743 O O . SER A 1 227 ? -14.678 2.821 15.747 1.00 97.06 227 SER A O 1
ATOM 1745 N N . VAL A 1 228 ? -16.360 1.602 14.900 1.00 96.75 228 VAL A N 1
ATOM 1746 C CA . VAL A 1 228 ? -16.651 2.520 13.794 1.00 96.75 228 VAL A CA 1
ATOM 1747 C C . VAL A 1 228 ? -17.494 3.692 14.298 1.00 96.75 228 VAL A C 1
ATOM 1749 O O . VAL A 1 228 ? -18.596 3.501 14.816 1.00 96.75 228 VAL A O 1
ATOM 1752 N N . LEU A 1 229 ? -16.977 4.913 14.139 1.00 94.75 229 LEU A N 1
ATOM 1753 C CA . LEU A 1 229 ? -17.604 6.168 14.574 1.00 94.75 229 LEU A CA 1
ATOM 1754 C C . LEU A 1 229 ? -18.215 6.978 13.422 1.00 94.75 229 LEU A C 1
ATOM 1756 O O . LEU A 1 229 ? -19.054 7.847 13.662 1.00 94.75 229 LEU A O 1
ATOM 1760 N N . ALA A 1 230 ? -17.800 6.714 12.183 1.00 91.56 230 ALA A N 1
ATOM 1761 C CA . ALA A 1 230 ? -18.363 7.335 10.990 1.00 91.56 230 ALA A CA 1
ATOM 1762 C C . ALA A 1 230 ? -19.526 6.512 10.415 1.00 91.56 230 ALA A C 1
ATOM 1764 O O . ALA A 1 230 ? -19.593 5.291 10.565 1.00 91.56 230 ALA A O 1
ATOM 1765 N N . SER A 1 231 ? -20.438 7.172 9.702 1.00 87.44 231 SER A N 1
ATOM 1766 C CA . SER A 1 231 ? -21.395 6.473 8.850 1.00 87.44 231 SER A CA 1
ATOM 1767 C C . SER A 1 231 ? -20.692 5.995 7.575 1.00 87.44 231 SER A C 1
ATOM 1769 O O . SER A 1 231 ? -20.043 6.776 6.887 1.00 87.44 231 SER A O 1
ATOM 1771 N N . ASN A 1 232 ? -20.857 4.711 7.247 1.00 91.50 232 ASN A N 1
ATOM 1772 C CA . ASN A 1 232 ? -20.393 4.087 6.004 1.00 91.50 232 ASN A CA 1
ATOM 1773 C C . ASN A 1 232 ? -18.871 4.147 5.782 1.00 91.50 232 ASN A C 1
ATOM 1775 O O . ASN A 1 232 ? -18.387 4.838 4.886 1.00 91.50 232 ASN A O 1
ATOM 1779 N N . ALA A 1 233 ? -18.111 3.381 6.562 1.00 95.00 233 ALA A N 1
ATOM 1780 C CA . ALA A 1 233 ? -16.678 3.211 6.344 1.00 95.00 233 ALA A CA 1
ATOM 1781 C C . ALA A 1 233 ? -16.419 2.130 5.271 1.00 95.00 233 ALA A C 1
ATOM 1783 O O . ALA A 1 233 ? -16.708 0.956 5.521 1.00 95.00 233 ALA A O 1
ATOM 1784 N N . PRO A 1 234 ? -15.910 2.483 4.075 1.00 95.88 234 PRO A N 1
ATOM 1785 C CA . PRO A 1 234 ? -15.672 1.512 3.013 1.00 95.88 234 PRO A CA 1
ATOM 1786 C C . PRO A 1 234 ? -14.519 0.570 3.374 1.00 95.88 234 PRO A C 1
ATOM 1788 O O . PRO A 1 234 ? -13.484 1.006 3.878 1.00 95.88 234 PRO A O 1
ATOM 1791 N N . VAL A 1 235 ? -14.700 -0.715 3.075 1.00 96.88 235 VAL A N 1
ATOM 1792 C CA . VAL A 1 235 ? -13.668 -1.752 3.196 1.00 96.88 235 VAL A CA 1
ATOM 1793 C C . VAL A 1 235 ? -13.148 -2.061 1.800 1.00 96.88 235 VAL A C 1
ATOM 1795 O O . VAL A 1 235 ? -13.936 -2.366 0.907 1.00 96.88 235 VAL A O 1
ATOM 1798 N N . HIS A 1 236 ? -11.840 -1.987 1.592 1.00 96.25 236 HIS A N 1
ATOM 1799 C CA . HIS A 1 236 ? -11.194 -2.184 0.294 1.00 96.25 236 HIS A CA 1
ATOM 1800 C C . HIS A 1 236 ? -10.389 -3.485 0.258 1.00 96.25 236 HIS A C 1
ATOM 1802 O O . HIS A 1 236 ? -9.921 -3.960 1.285 1.00 96.25 236 HIS A O 1
ATOM 1808 N N . ALA A 1 237 ? -10.207 -4.073 -0.926 1.00 94.94 237 ALA A N 1
ATOM 1809 C CA . ALA A 1 237 ? -9.387 -5.281 -1.073 1.00 94.94 237 ALA A CA 1
ATOM 1810 C C . ALA A 1 237 ? -7.880 -5.003 -0.898 1.00 94.94 237 ALA A C 1
ATOM 1812 O O . ALA A 1 237 ? -7.147 -5.866 -0.422 1.00 94.94 237 ALA A O 1
ATOM 1813 N N . SER A 1 238 ? -7.433 -3.789 -1.233 1.00 95.44 238 SER A N 1
ATOM 1814 C CA . SER A 1 238 ? -6.059 -3.303 -1.069 1.00 95.44 238 SER A CA 1
ATOM 1815 C C . SER A 1 238 ? -6.030 -2.026 -0.213 1.00 95.44 238 SER A C 1
ATOM 1817 O O . SER A 1 238 ? -7.053 -1.337 -0.112 1.00 95.44 238 SER A O 1
ATOM 1819 N N . PRO A 1 239 ? -4.885 -1.676 0.405 1.00 97.12 239 PRO A N 1
ATOM 1820 C CA . PRO A 1 239 ? -4.727 -0.433 1.157 1.00 97.12 239 PRO A CA 1
ATOM 1821 C C . PRO A 1 239 ? -4.626 0.768 0.199 1.00 97.12 239 PRO A C 1
ATOM 1823 O O . PRO A 1 239 ? -3.549 1.299 -0.042 1.00 97.12 239 PRO A O 1
ATOM 1826 N N . SER A 1 240 ? -5.750 1.186 -0.386 1.00 96.06 240 SER A N 1
ATOM 1827 C CA . SER A 1 240 ? -5.841 2.331 -1.304 1.00 96.06 240 SER A CA 1
ATOM 1828 C C . SER A 1 240 ? -6.983 3.265 -0.917 1.00 96.06 240 SER A C 1
ATOM 1830 O O . SER A 1 240 ? -8.030 2.827 -0.441 1.00 96.06 240 SER A O 1
ATOM 1832 N N . THR A 1 241 ? -6.801 4.566 -1.155 1.00 94.62 241 THR A N 1
ATOM 1833 C CA . THR A 1 241 ? -7.851 5.584 -0.986 1.00 94.62 241 THR A CA 1
ATOM 1834 C C . THR A 1 241 ? -8.713 5.764 -2.239 1.00 94.62 241 THR A C 1
ATOM 1836 O O . THR A 1 241 ? -9.753 6.417 -2.170 1.00 94.62 241 THR A O 1
ATOM 1839 N N . HIS A 1 242 ? -8.300 5.192 -3.376 1.00 93.06 242 HIS A N 1
ATOM 1840 C CA . HIS A 1 242 ? -8.959 5.331 -4.682 1.00 93.06 242 HIS A CA 1
ATOM 1841 C C . HIS A 1 242 ? -9.301 3.985 -5.327 1.00 93.06 242 HIS A C 1
ATOM 1843 O O . HIS A 1 242 ? -9.447 3.901 -6.550 1.00 93.06 242 HIS A O 1
ATOM 1849 N N . ALA A 1 243 ? -9.429 2.925 -4.526 1.00 88.25 243 ALA A N 1
ATOM 1850 C CA . ALA A 1 243 ? -9.866 1.636 -5.038 1.00 88.25 243 ALA A CA 1
ATOM 1851 C C . ALA A 1 243 ? -11.245 1.780 -5.722 1.00 88.25 243 ALA A C 1
ATOM 1853 O O . ALA A 1 243 ? -12.151 2.393 -5.148 1.00 88.25 243 ALA A O 1
ATOM 1854 N N . PRO A 1 244 ? -11.420 1.230 -6.939 1.00 83.75 244 PRO A N 1
ATOM 1855 C CA . PRO A 1 244 ? -12.572 1.522 -7.791 1.00 83.75 244 PRO A CA 1
ATOM 1856 C C . PRO A 1 244 ? -13.909 1.086 -7.185 1.00 83.75 244 PRO A C 1
ATOM 1858 O O . PRO A 1 244 ? -14.925 1.729 -7.440 1.00 83.75 244 PRO A O 1
ATOM 1861 N N . GLN A 1 245 ? -13.920 0.023 -6.375 1.00 91.31 245 GLN A N 1
ATOM 1862 C CA . GLN A 1 245 ? -15.097 -0.406 -5.624 1.00 91.31 245 GLN A CA 1
ATOM 1863 C C . GLN A 1 245 ? -14.695 -0.940 -4.243 1.00 91.31 245 GLN A C 1
ATOM 1865 O O . GLN A 1 245 ? -13.723 -1.694 -4.136 1.00 91.31 245 GLN A O 1
ATOM 1870 N N . PRO A 1 246 ? -15.414 -0.561 -3.174 1.00 93.50 246 PRO A N 1
ATOM 1871 C CA . PRO A 1 246 ? -15.234 -1.185 -1.874 1.00 93.50 246 PRO A CA 1
ATOM 1872 C C . PRO A 1 246 ? -15.778 -2.623 -1.899 1.00 93.50 246 PRO A C 1
ATOM 1874 O O . PRO A 1 246 ? -16.842 -2.885 -2.454 1.00 93.50 246 PRO A O 1
ATOM 1877 N N . ALA A 1 247 ? -15.057 -3.548 -1.268 1.00 94.25 247 ALA A N 1
ATOM 1878 C CA . ALA A 1 247 ? -15.488 -4.929 -1.048 1.00 94.25 247 ALA A CA 1
ATOM 1879 C C . ALA A 1 247 ? -16.657 -5.023 -0.049 1.00 94.25 247 ALA A C 1
ATOM 1881 O O . ALA A 1 247 ? -17.416 -5.988 -0.056 1.00 94.25 247 ALA A O 1
ATOM 1882 N N . GLY A 1 248 ? -16.811 -4.011 0.806 1.00 96.25 248 GLY A N 1
ATOM 1883 C CA . GLY A 1 248 ? -17.883 -3.927 1.786 1.00 96.25 248 GLY A CA 1
ATOM 1884 C C . GLY A 1 248 ? -17.966 -2.546 2.422 1.00 96.25 248 GLY A C 1
ATOM 1885 O O . GLY A 1 248 ? -17.248 -1.614 2.060 1.00 96.25 248 GLY A O 1
ATOM 1886 N N . THR A 1 249 ? -18.871 -2.378 3.376 1.00 96.50 249 THR A N 1
ATOM 1887 C CA . THR A 1 249 ? -19.000 -1.124 4.122 1.00 96.50 249 THR A CA 1
ATOM 1888 C C . THR A 1 249 ? -19.388 -1.433 5.554 1.00 96.50 249 THR A C 1
ATOM 1890 O O . THR A 1 249 ? -20.352 -2.161 5.786 1.00 96.50 249 THR A O 1
ATOM 1893 N N . LEU A 1 250 ? -18.651 -0.856 6.498 1.00 96.50 250 LEU A N 1
ATOM 1894 C CA . LEU A 1 250 ? -18.976 -0.911 7.914 1.00 96.50 250 LEU A CA 1
ATOM 1895 C C . LEU A 1 250 ? -19.890 0.254 8.294 1.00 96.50 250 LEU A C 1
ATOM 1897 O O . LEU A 1 250 ? -19.760 1.378 7.795 1.00 96.50 250 LEU A O 1
ATOM 1901 N N . LYS A 1 251 ? -20.831 -0.022 9.186 1.00 95.75 251 LYS A N 1
ATOM 1902 C CA . LYS A 1 251 ? -21.813 0.927 9.702 1.00 95.75 251 LYS A CA 1
ATOM 1903 C C . LYS A 1 251 ? -21.364 1.503 11.039 1.00 95.75 251 LYS A C 1
ATOM 1905 O O . LYS A 1 251 ? -20.502 0.958 11.726 1.00 95.75 251 LYS A O 1
ATOM 1910 N N . LEU A 1 252 ? -22.000 2.609 11.419 1.00 95.81 252 LEU A N 1
ATOM 1911 C CA . LEU A 1 252 ? -21.812 3.216 12.730 1.00 95.81 252 LEU A CA 1
ATOM 1912 C C . LEU A 1 252 ? -22.039 2.173 13.838 1.00 95.81 252 LEU A C 1
ATOM 1914 O O . LEU A 1 252 ? -23.044 1.463 13.863 1.00 95.81 252 LEU A O 1
ATOM 1918 N N . GLY A 1 253 ? -21.087 2.084 14.762 1.00 95.75 253 GLY A N 1
ATOM 1919 C CA . GLY A 1 253 ? -21.130 1.143 15.872 1.00 95.75 253 GLY A CA 1
ATOM 1920 C C . GLY A 1 253 ? -20.761 -0.297 15.527 1.00 95.75 253 GLY A C 1
ATOM 1921 O O . GLY A 1 253 ? -20.860 -1.143 16.415 1.00 95.75 253 GLY A O 1
ATOM 1922 N N . ASP A 1 254 ? -20.337 -0.589 14.295 1.00 97.06 254 ASP A N 1
ATOM 1923 C CA . ASP A 1 254 ? -19.653 -1.848 14.001 1.00 97.06 254 ASP A CA 1
ATOM 1924 C C . ASP A 1 254 ? -18.369 -1.950 14.830 1.00 97.06 254 ASP A C 1
ATOM 1926 O O . ASP A 1 254 ? -17.716 -0.948 15.137 1.00 97.06 254 ASP A O 1
ATOM 1930 N N . PHE A 1 255 ? -18.040 -3.176 15.230 1.00 97.12 255 PHE A N 1
ATOM 1931 C CA . PHE A 1 255 ? -16.927 -3.474 16.116 1.00 97.12 255 PHE A CA 1
ATOM 1932 C C . PHE A 1 255 ? -16.166 -4.675 15.563 1.00 97.12 255 PHE A C 1
ATOM 1934 O O . PHE A 1 255 ? -16.684 -5.793 15.566 1.00 97.12 255 PHE A O 1
ATOM 1941 N N . VAL A 1 256 ? -14.972 -4.421 15.035 1.00 97.12 256 VAL A N 1
ATOM 1942 C CA . VAL A 1 256 ? -14.203 -5.374 14.224 1.00 97.12 256 VAL A CA 1
ATOM 1943 C C . VAL A 1 256 ? -12.788 -5.528 14.767 1.00 97.12 256 VAL A C 1
ATOM 1945 O O . VAL A 1 256 ? -12.225 -4.585 15.320 1.00 97.12 256 VAL A O 1
ATOM 1948 N N . GLN A 1 257 ? -12.215 -6.720 14.632 1.00 96.31 257 GLN A N 1
ATOM 1949 C CA . GLN A 1 257 ? -10.831 -6.981 15.020 1.00 96.31 257 GLN A CA 1
ATOM 1950 C C . GLN A 1 257 ? -9.887 -6.537 13.903 1.00 96.31 257 GLN A C 1
ATOM 1952 O O . GLN A 1 257 ? -10.165 -6.778 12.725 1.00 96.31 257 GLN A O 1
ATOM 1957 N N . ILE A 1 258 ? -8.762 -5.928 14.274 1.00 96.81 258 ILE A N 1
ATOM 1958 C CA . ILE A 1 258 ? -7.716 -5.528 13.332 1.00 96.81 258 ILE A CA 1
ATOM 1959 C C . ILE A 1 258 ? -6.436 -6.321 13.585 1.00 96.81 258 ILE A C 1
ATOM 1961 O O . ILE A 1 258 ? -6.106 -6.637 14.725 1.00 96.81 258 ILE A O 1
ATOM 1965 N N . VAL A 1 259 ? -5.731 -6.660 12.506 1.00 96.75 259 VAL A N 1
ATOM 1966 C CA . VAL A 1 259 ? -4.541 -7.531 12.549 1.00 96.75 259 VAL A CA 1
ATOM 1967 C C . VAL A 1 259 ? -3.281 -6.845 12.044 1.00 96.75 259 VAL A C 1
ATOM 1969 O O . VAL A 1 259 ? -2.186 -7.195 12.469 1.00 96.75 259 VAL A O 1
ATOM 1972 N N . GLU A 1 260 ? -3.410 -5.846 11.171 1.00 97.12 260 GLU A N 1
ATOM 1973 C CA . GLU A 1 260 ? -2.271 -5.091 10.648 1.00 97.12 260 GLU A CA 1
ATOM 1974 C C . GLU A 1 260 ? -2.605 -3.598 10.596 1.00 97.12 260 GLU A C 1
ATOM 1976 O O . GLU A 1 260 ? -3.741 -3.206 10.317 1.00 97.12 260 GLU A O 1
ATOM 1981 N N . LYS A 1 261 ? -1.591 -2.769 10.835 1.00 96.62 261 LYS A N 1
ATOM 1982 C CA . LYS A 1 261 ? -1.594 -1.327 10.603 1.00 96.62 261 LYS A CA 1
ATOM 1983 C C . LYS A 1 261 ? -0.529 -1.013 9.562 1.00 96.62 261 LYS A C 1
ATOM 1985 O O . LYS A 1 261 ? 0.635 -1.358 9.743 1.00 96.62 261 LYS A O 1
ATOM 1990 N N . LEU A 1 262 ? -0.923 -0.355 8.480 1.00 97.56 262 LEU A N 1
ATOM 1991 C CA . LEU A 1 262 ? -0.022 0.082 7.418 1.00 97.56 262 LEU A CA 1
ATOM 1992 C C . LEU A 1 262 ? -0.028 1.607 7.346 1.00 97.56 262 LEU A C 1
ATOM 1994 O O . LEU A 1 262 ? -1.087 2.219 7.279 1.00 97.56 262 LEU A O 1
ATOM 1998 N N . GLU A 1 263 ? 1.149 2.219 7.336 1.00 97.31 263 GLU A N 1
ATOM 1999 C CA . GLU A 1 263 ? 1.332 3.659 7.169 1.00 97.31 263 GLU A CA 1
ATOM 2000 C C . GLU A 1 263 ? 2.154 3.928 5.907 1.00 97.31 263 GLU A C 1
ATOM 2002 O O . GLU A 1 263 ? 3.278 3.442 5.778 1.00 97.31 263 GLU A O 1
ATOM 2007 N N . ALA A 1 264 ? 1.588 4.675 4.958 1.00 96.75 264 ALA A N 1
ATOM 2008 C CA . ALA A 1 264 ? 2.241 5.005 3.693 1.00 96.75 264 ALA A CA 1
ATOM 2009 C C . ALA A 1 264 ? 1.722 6.333 3.137 1.00 96.75 264 ALA A C 1
ATOM 2011 O O . ALA A 1 264 ? 0.521 6.599 3.176 1.00 96.75 264 ALA A O 1
ATOM 2012 N N . ALA A 1 265 ? 2.622 7.165 2.600 1.00 95.19 265 ALA A N 1
ATOM 2013 C CA . ALA A 1 265 ? 2.288 8.482 2.040 1.00 95.19 265 ALA A CA 1
ATOM 2014 C C . ALA A 1 265 ? 1.429 9.365 2.982 1.00 95.19 265 ALA A C 1
ATOM 2016 O O . ALA A 1 265 ? 0.535 10.083 2.535 1.00 95.19 265 ALA A O 1
ATOM 2017 N N . GLY A 1 266 ? 1.672 9.278 4.298 1.00 94.56 266 GLY A N 1
ATOM 2018 C CA . GLY A 1 266 ? 0.913 10.007 5.323 1.00 94.56 266 GLY A CA 1
ATOM 2019 C C . GLY A 1 266 ? -0.512 9.491 5.565 1.00 94.56 266 GLY A C 1
ATOM 2020 O O . GLY A 1 266 ? -1.296 10.165 6.227 1.00 94.56 266 GLY A O 1
ATOM 2021 N N . VAL A 1 267 ? -0.869 8.319 5.031 1.00 95.19 267 VAL A N 1
ATOM 2022 C CA . VAL A 1 267 ? -2.175 7.678 5.219 1.00 95.19 267 VAL A CA 1
ATOM 2023 C C . VAL A 1 267 ? -2.007 6.410 6.052 1.00 95.19 267 VAL A C 1
ATOM 2025 O O . VAL A 1 267 ? -1.087 5.626 5.821 1.00 95.19 267 VAL A O 1
ATOM 2028 N N . ILE A 1 268 ? -2.917 6.206 7.007 1.00 96.50 268 ILE A N 1
ATOM 2029 C CA . ILE A 1 268 ? -2.971 5.008 7.849 1.00 96.50 268 ILE A CA 1
ATOM 2030 C C . ILE A 1 268 ? -4.100 4.099 7.362 1.00 96.50 268 ILE A C 1
ATOM 2032 O O . ILE A 1 268 ? -5.234 4.546 7.160 1.00 96.50 268 ILE A O 1
ATOM 2036 N N . PHE A 1 269 ? -3.782 2.818 7.225 1.00 97.44 269 PHE A N 1
ATOM 2037 C CA . PHE A 1 269 ? -4.702 1.747 6.887 1.00 97.44 269 PHE A CA 1
ATOM 2038 C C . PHE A 1 269 ? -4.726 0.696 7.993 1.00 97.44 269 PHE A C 1
ATOM 2040 O O . PHE A 1 269 ? -3.689 0.379 8.576 1.00 97.44 269 PHE A O 1
ATOM 2047 N N . TYR A 1 270 ? -5.898 0.115 8.237 1.00 97.62 270 TYR A N 1
ATOM 2048 C CA . TYR A 1 270 ? -6.062 -1.027 9.134 1.00 97.62 270 TYR A CA 1
ATOM 2049 C C . TYR A 1 270 ? -6.603 -2.220 8.366 1.00 97.62 270 TYR A C 1
ATOM 2051 O O . TYR A 1 270 ? -7.621 -2.106 7.680 1.00 97.62 270 TYR A O 1
ATOM 2059 N N . LYS A 1 271 ? -5.940 -3.366 8.498 1.00 97.56 271 LYS A N 1
ATOM 2060 C CA . LYS A 1 271 ? -6.414 -4.632 7.944 1.00 97.56 271 LYS A CA 1
ATOM 2061 C C . LYS A 1 271 ? -7.306 -5.335 8.947 1.00 97.56 271 LYS A C 1
ATOM 2063 O O . LYS A 1 271 ? -6.919 -5.502 10.108 1.00 97.56 271 LYS A O 1
ATOM 2068 N N . LEU A 1 272 ? -8.473 -5.764 8.494 1.00 97.56 272 LEU A N 1
ATOM 2069 C CA . LEU A 1 272 ? -9.418 -6.499 9.325 1.00 97.56 272 LEU A CA 1
ATOM 2070 C C . LEU A 1 272 ? -9.016 -7.973 9.435 1.00 97.56 272 LEU A C 1
ATOM 2072 O O . LEU A 1 272 ? -8.420 -8.533 8.513 1.00 97.56 272 LEU A O 1
ATOM 2076 N N . ALA A 1 273 ? -9.362 -8.611 10.552 1.00 96.12 273 ALA A N 1
ATOM 2077 C CA . ALA A 1 273 ? -9.092 -10.035 10.770 1.00 96.12 273 ALA A CA 1
ATOM 2078 C C . ALA A 1 273 ? -9.836 -10.952 9.779 1.00 96.12 273 ALA A C 1
ATOM 2080 O O . ALA A 1 273 ? -9.340 -12.024 9.440 1.00 96.12 273 ALA A O 1
ATOM 2081 N N . ASP A 1 274 ? -11.010 -10.531 9.302 1.00 94.75 274 ASP A N 1
ATOM 2082 C CA . ASP A 1 274 ? -11.809 -11.206 8.271 1.00 94.75 274 ASP A CA 1
ATOM 2083 C C . ASP A 1 274 ? -11.406 -10.820 6.835 1.00 94.75 274 ASP A C 1
ATOM 2085 O O . ASP A 1 274 ? -11.935 -11.375 5.870 1.00 94.75 274 ASP A O 1
ATOM 2089 N N . GLY A 1 275 ? -10.421 -9.930 6.689 1.00 96.00 275 GLY A N 1
ATOM 2090 C CA . GLY A 1 275 ? -9.872 -9.483 5.416 1.00 96.00 275 GLY A CA 1
ATOM 2091 C C . GLY A 1 275 ? -10.334 -8.087 4.993 1.00 96.00 275 GLY A C 1
ATOM 2092 O O . GLY A 1 275 ? -11.296 -7.515 5.493 1.00 96.00 275 GLY A O 1
ATOM 2093 N N . GLY A 1 276 ? -9.614 -7.524 4.025 1.00 96.62 276 GLY A N 1
ATOM 2094 C CA . GLY A 1 276 ? -9.835 -6.159 3.559 1.00 96.62 276 GLY A CA 1
ATOM 2095 C C . GLY A 1 276 ? -9.192 -5.087 4.444 1.00 96.62 276 GLY A C 1
ATOM 2096 O O . GLY A 1 276 ? -8.647 -5.356 5.515 1.00 96.62 276 GLY A O 1
ATOM 2097 N N . TRP A 1 277 ? -9.229 -3.858 3.940 1.00 97.69 277 TRP A N 1
ATOM 2098 C CA . TRP A 1 277 ? -8.513 -2.700 4.456 1.00 97.69 277 TRP A CA 1
ATOM 2099 C C . TRP A 1 277 ? -9.453 -1.514 4.643 1.00 97.69 277 TRP A C 1
ATOM 2101 O O . TRP A 1 277 ? -10.220 -1.157 3.747 1.00 97.69 277 TRP A O 1
ATOM 2111 N N . LEU A 1 278 ? -9.352 -0.866 5.796 1.00 96.88 278 LEU A N 1
ATOM 2112 C CA . LEU A 1 278 ? -9.953 0.433 6.079 1.00 96.88 278 LEU A CA 1
ATOM 2113 C C . LEU A 1 278 ? -8.893 1.519 5.924 1.00 96.88 278 LEU A C 1
ATOM 2115 O O . LEU A 1 278 ? -7.750 1.303 6.314 1.00 96.88 278 LEU A O 1
ATOM 2119 N N . HIS A 1 279 ? -9.272 2.696 5.425 1.00 95.31 279 HIS A N 1
ATOM 2120 C CA . HIS A 1 279 ? -8.402 3.874 5.426 1.00 95.31 279 HIS A CA 1
ATOM 2121 C C . HIS A 1 279 ? -8.908 4.919 6.426 1.00 95.31 279 HIS A C 1
ATOM 2123 O O . HIS A 1 279 ? -10.104 5.221 6.496 1.00 95.31 279 HIS A O 1
ATOM 2129 N N . CYS A 1 280 ? -7.997 5.508 7.193 1.00 90.62 280 CYS A N 1
ATOM 2130 C CA . CYS A 1 280 ? -8.318 6.544 8.168 1.00 90.62 280 CYS A CA 1
ATOM 2131 C C . CYS A 1 280 ? -8.448 7.903 7.483 1.00 90.62 280 CYS A C 1
ATOM 2133 O O . CYS A 1 280 ? -7.457 8.588 7.256 1.00 90.62 280 CYS A O 1
ATOM 2135 N N . LYS A 1 281 ? -9.681 8.306 7.160 1.00 83.94 281 LYS A N 1
ATOM 2136 C CA . LYS A 1 281 ? -9.978 9.631 6.580 1.00 83.94 281 LYS A CA 1
ATOM 2137 C C . LYS A 1 281 ? -10.331 10.705 7.623 1.00 83.94 281 LYS A C 1
ATOM 2139 O O . LYS A 1 281 ? -10.606 11.846 7.261 1.00 83.94 281 LYS A O 1
ATOM 2144 N N . GLY A 1 282 ? -10.375 10.340 8.904 1.00 72.56 282 GLY A N 1
ATOM 2145 C CA . GLY A 1 282 ? -10.767 11.252 9.978 1.00 72.56 282 GLY A CA 1
ATOM 2146 C C . GLY A 1 282 ? -9.719 12.330 10.243 1.00 72.56 282 GLY A C 1
ATOM 2147 O O . GLY A 1 282 ? -8.523 12.091 10.105 1.00 72.56 282 GLY A O 1
ATOM 2148 N N . ASN A 1 283 ? -10.175 13.509 10.662 1.00 81.12 283 ASN A N 1
ATOM 2149 C CA . ASN A 1 283 ? -9.306 14.478 11.327 1.00 81.12 283 ASN A CA 1
ATOM 2150 C C . ASN A 1 283 ? -9.272 14.178 12.836 1.00 81.12 283 ASN A C 1
ATOM 2152 O O . ASN A 1 283 ? -10.149 13.487 13.351 1.00 81.12 283 ASN A O 1
ATOM 2156 N N . GLU A 1 284 ? -8.298 14.731 13.561 1.00 81.50 284 GLU A N 1
ATOM 2157 C CA . GLU A 1 284 ? -8.163 14.520 15.015 1.00 81.50 284 GLU A CA 1
ATOM 2158 C C . GLU A 1 284 ? -9.434 14.888 15.808 1.00 81.50 284 GLU A C 1
ATOM 2160 O O . GLU A 1 284 ? -9.687 14.345 16.879 1.00 81.50 284 GLU A O 1
ATOM 2165 N N . LYS A 1 285 ? -10.267 15.796 15.279 1.00 86.19 285 LYS A N 1
ATOM 2166 C CA . LYS A 1 285 ? -11.508 16.254 15.928 1.00 86.19 285 LYS A CA 1
ATOM 2167 C C . LYS A 1 285 ? -12.676 15.281 15.754 1.00 86.19 285 LYS A C 1
ATOM 2169 O O . LYS A 1 285 ? -13.550 15.206 16.616 1.00 86.19 285 LYS A O 1
ATOM 2174 N N . HIS A 1 286 ? -12.711 14.571 14.634 1.00 84.75 286 HIS A N 1
ATOM 2175 C CA . HIS A 1 286 ? -13.774 13.656 14.239 1.00 84.75 286 HIS A CA 1
ATOM 2176 C C . HIS A 1 286 ? -13.142 12.360 13.728 1.00 84.75 286 HIS A C 1
ATOM 2178 O O . HIS A 1 286 ? -13.136 12.100 12.518 1.00 84.75 286 HIS A O 1
ATOM 2184 N N . PRO A 1 287 ? -12.581 11.550 14.643 1.00 90.50 287 PRO A N 1
ATOM 2185 C CA . PRO A 1 287 ? -12.011 10.272 14.265 1.00 90.50 287 PRO A CA 1
ATOM 2186 C C . PRO A 1 287 ? -13.103 9.391 13.653 1.00 90.50 287 PRO A C 1
ATOM 2188 O O . PRO A 1 287 ? -14.221 9.304 14.161 1.00 90.50 287 PRO A O 1
ATOM 2191 N N . HIS A 1 288 ? -12.782 8.737 12.538 1.00 93.56 288 HIS A N 1
ATOM 2192 C CA . HIS A 1 288 ? -13.690 7.774 11.903 1.00 93.56 288 HIS A CA 1
ATOM 2193 C C . HIS A 1 288 ? -13.790 6.471 12.697 1.00 93.56 288 HIS A C 1
ATOM 2195 O O . HIS A 1 288 ? -14.776 5.741 12.577 1.00 93.56 288 HIS A O 1
ATOM 2201 N N . PHE A 1 289 ? -12.765 6.194 13.496 1.00 95.38 289 PHE A N 1
ATOM 2202 C CA . PHE A 1 289 ? -12.552 4.943 14.192 1.00 95.38 289 PHE A CA 1
ATOM 2203 C C . PHE A 1 289 ? -11.983 5.228 15.577 1.00 95.38 289 PHE A C 1
ATOM 2205 O O . PHE A 1 289 ? -11.212 6.170 15.738 1.00 95.38 289 PHE A O 1
ATOM 2212 N N . ASP A 1 290 ? -12.343 4.403 16.550 1.00 95.69 290 ASP A N 1
ATOM 2213 C CA . ASP A 1 290 ? -11.742 4.405 17.882 1.00 95.69 290 ASP A CA 1
ATOM 2214 C C . ASP A 1 290 ? -11.087 3.044 18.097 1.00 95.69 290 ASP A C 1
ATOM 2216 O O . ASP A 1 290 ? -11.776 2.015 18.111 1.00 95.69 290 ASP A O 1
ATOM 2220 N N . LEU A 1 291 ? -9.759 3.027 18.188 1.00 95.94 291 LEU A N 1
ATOM 2221 C CA . LEU A 1 291 ? -9.013 1.807 18.466 1.00 95.94 291 LEU A CA 1
ATOM 2222 C C . LEU A 1 291 ? -9.135 1.463 19.940 1.00 95.94 291 LEU A C 1
ATOM 2224 O O . LEU A 1 291 ? -9.088 2.341 20.798 1.00 95.94 291 LEU A O 1
ATOM 2228 N N . GLY A 1 292 ? -9.285 0.181 20.243 1.00 95.75 292 GLY A N 1
ATOM 2229 C CA . GLY A 1 292 ? -9.348 -0.293 21.610 1.00 95.75 292 GLY A CA 1
ATOM 2230 C C . GLY A 1 292 ? -8.643 -1.618 21.805 1.00 95.75 292 GLY A C 1
ATOM 2231 O O . GLY A 1 292 ? -8.621 -2.478 20.928 1.00 95.75 292 GLY A O 1
ATOM 2232 N N . LEU A 1 293 ? -8.081 -1.773 22.996 1.00 95.56 293 LEU A N 1
ATOM 2233 C CA . LEU A 1 293 ? -7.403 -2.985 23.421 1.00 95.56 293 LEU A CA 1
ATOM 2234 C C . LEU A 1 293 ? -8.377 -3.839 24.226 1.00 95.56 293 LEU A C 1
ATOM 2236 O O . LEU A 1 293 ? -8.859 -3.400 25.275 1.00 95.56 293 LEU A O 1
ATOM 2240 N N . ARG A 1 294 ? -8.710 -5.024 23.707 1.00 95.31 294 ARG A N 1
ATOM 2241 C CA . ARG A 1 294 ? -9.590 -5.994 24.363 1.00 95.31 294 ARG A CA 1
ATOM 2242 C C . ARG A 1 294 ? -8.751 -7.016 25.117 1.00 95.31 294 ARG A C 1
ATOM 2244 O O . ARG A 1 294 ? -7.962 -7.742 24.516 1.00 95.31 294 ARG A O 1
ATOM 2251 N N . GLU A 1 295 ? -8.983 -7.109 26.417 1.00 94.62 295 GLU A N 1
ATOM 2252 C CA . GLU A 1 295 ? -8.273 -8.007 27.323 1.00 94.62 295 GLU A CA 1
ATOM 2253 C C . GLU A 1 295 ? -9.240 -8.929 28.074 1.00 94.62 295 GLU A C 1
ATOM 2255 O O . GLU A 1 295 ? -10.399 -8.581 28.345 1.00 94.62 295 GLU A O 1
ATOM 2260 N N . ASP A 1 296 ? -8.740 -10.110 28.438 1.00 94.12 296 ASP A N 1
ATOM 2261 C CA . ASP A 1 296 ? -9.428 -11.004 29.363 1.00 94.12 296 ASP A CA 1
ATOM 2262 C C . ASP A 1 296 ? -9.471 -10.345 30.749 1.00 94.12 296 ASP A C 1
ATOM 2264 O O . ASP A 1 296 ? -8.446 -9.975 31.321 1.00 94.12 296 ASP A O 1
ATOM 2268 N N . HIS A 1 297 ? -10.666 -10.208 31.320 1.00 95.62 297 HIS A N 1
ATOM 2269 C CA . HIS A 1 297 ? -10.887 -9.407 32.523 1.00 95.62 297 HIS A CA 1
ATOM 2270 C C . HIS A 1 297 ? -11.948 -10.020 33.438 1.00 95.62 297 HIS A C 1
ATOM 2272 O O . HIS A 1 297 ? -13.063 -9.518 33.574 1.00 95.62 297 HIS A O 1
ATOM 2278 N N . TRP A 1 298 ? -11.582 -11.112 34.108 1.00 96.44 298 TRP A N 1
ATOM 2279 C CA . TRP A 1 298 ? -12.479 -11.849 35.002 1.00 96.44 298 TRP A CA 1
ATOM 2280 C C . TRP A 1 298 ? -12.624 -11.184 36.375 1.00 96.44 298 TRP A C 1
ATOM 2282 O O . TRP A 1 298 ? -11.799 -11.350 37.276 1.00 96.44 298 TRP A O 1
ATOM 2292 N N . TRP A 1 299 ? -13.697 -10.415 36.543 1.00 98.12 299 TRP A N 1
ATOM 2293 C CA . TRP A 1 299 ? -13.953 -9.612 37.740 1.00 98.12 299 TRP A CA 1
ATOM 2294 C C . TRP A 1 299 ? -15.441 -9.531 38.061 1.00 98.12 299 TRP A C 1
ATOM 2296 O O . TRP A 1 299 ? -16.294 -9.533 37.183 1.00 98.12 299 TRP A O 1
ATOM 2306 N N . GLN A 1 300 ? -15.772 -9.374 39.334 1.00 98.31 300 GLN A N 1
ATOM 2307 C CA . GLN A 1 300 ? -17.102 -8.971 39.765 1.00 98.31 300 GLN A CA 1
ATOM 2308 C C . GLN A 1 300 ? -17.179 -7.444 39.808 1.00 98.31 300 GLN A C 1
ATOM 2310 O O . GLN A 1 300 ? -16.332 -6.799 40.425 1.00 98.31 300 GLN A O 1
ATOM 2315 N N . TYR A 1 301 ? -18.203 -6.867 39.186 1.00 98.62 301 TYR A N 1
ATOM 2316 C CA . TYR A 1 301 ? -18.460 -5.429 39.157 1.00 98.62 301 TYR A CA 1
ATOM 2317 C C . TYR A 1 301 ? -19.788 -5.088 39.826 1.00 98.62 301 TYR A C 1
ATOM 2319 O O . TYR A 1 301 ? -20.741 -5.858 39.752 1.00 98.62 301 TYR A O 1
ATOM 2327 N N . MET A 1 302 ? -19.859 -3.905 40.437 1.00 98.44 302 MET A N 1
ATOM 2328 C CA . MET A 1 302 ? -21.094 -3.309 40.949 1.00 98.44 302 MET A CA 1
ATOM 2329 C C . MET A 1 302 ? -21.445 -2.056 40.145 1.00 98.44 302 MET A C 1
ATOM 2331 O O . MET A 1 302 ? -20.599 -1.176 39.960 1.00 98.44 302 MET A O 1
ATOM 2335 N N . LEU A 1 303 ? -22.697 -1.939 39.705 1.00 98.31 303 LEU A N 1
ATOM 2336 C CA . LEU A 1 303 ? -23.191 -0.707 39.094 1.00 98.31 303 LEU A CA 1
ATOM 2337 C C . LEU A 1 303 ? -23.440 0.370 40.163 1.00 98.31 303 LEU A C 1
ATOM 2339 O O . LEU A 1 303 ? -24.211 0.155 41.092 1.00 98.31 303 LEU A O 1
ATOM 2343 N N . LYS A 1 304 ? -22.853 1.559 40.004 1.00 97.56 304 LYS A N 1
ATOM 2344 C CA . LYS A 1 304 ? -23.083 2.739 40.855 1.00 97.56 304 LYS A CA 1
ATOM 2345 C C . LYS A 1 304 ? -23.768 3.843 40.048 1.00 97.56 304 LYS A C 1
ATOM 2347 O O . LYS A 1 304 ? -23.173 4.857 39.677 1.00 97.56 304 LYS A O 1
ATOM 2352 N N . SER A 1 305 ? -25.039 3.630 39.726 1.00 96.50 305 SER A N 1
ATOM 2353 C CA . SER A 1 305 ? -25.839 4.564 38.934 1.00 96.50 305 SER A CA 1
ATOM 2354 C C . SER A 1 305 ? -27.308 4.430 39.300 1.00 96.50 305 SER A C 1
ATOM 2356 O O . SER A 1 305 ? -27.945 3.447 38.931 1.00 96.50 305 SER A O 1
ATOM 2358 N N . LYS A 1 306 ? -27.878 5.477 39.914 1.00 96.06 306 LYS A N 1
ATOM 2359 C CA . LYS A 1 306 ? -29.308 5.535 40.271 1.00 96.06 306 LYS A CA 1
ATOM 2360 C C . LYS A 1 306 ? -30.238 5.242 39.083 1.00 96.06 306 LYS A C 1
ATOM 2362 O O . LYS A 1 306 ? -31.286 4.643 39.265 1.00 96.06 306 LYS A O 1
ATOM 2367 N N . LYS A 1 307 ? -29.846 5.650 37.867 1.00 96.38 307 LYS A N 1
ATOM 2368 C CA . LYS A 1 307 ? -30.616 5.437 36.624 1.00 96.38 307 LYS A CA 1
ATOM 2369 C C . LYS A 1 307 ? -30.385 4.065 35.975 1.00 96.38 307 LYS A C 1
ATOM 2371 O O . LYS A 1 307 ? -30.946 3.793 34.922 1.00 96.38 307 LYS A O 1
ATOM 2376 N N . GLY A 1 308 ? -29.515 3.231 36.541 1.00 96.88 308 GLY A N 1
ATOM 2377 C CA . GLY A 1 308 ? -29.082 1.994 35.904 1.00 96.88 308 GLY A CA 1
ATOM 2378 C C . GLY A 1 308 ? -28.107 2.204 34.737 1.00 96.88 308 GLY A C 1
ATOM 2379 O O . GLY A 1 308 ? -27.540 3.291 34.537 1.00 96.88 308 GLY A O 1
ATOM 2380 N N . THR A 1 309 ? -27.877 1.136 33.974 1.00 97.38 309 THR A N 1
ATOM 2381 C CA . THR A 1 309 ? -27.239 1.179 32.654 1.00 97.38 309 THR A CA 1
ATOM 2382 C C . THR A 1 309 ? -27.930 0.226 31.710 1.00 97.38 309 THR A C 1
ATOM 2384 O O . THR A 1 309 ? -28.157 -0.927 32.056 1.00 97.38 309 THR A O 1
ATOM 2387 N N . GLU A 1 310 ? -28.214 0.703 30.510 1.00 97.62 310 GLU A N 1
ATOM 2388 C CA . GLU A 1 310 ? -28.553 -0.166 29.396 1.00 97.62 310 GLU A CA 1
ATOM 2389 C C . GLU A 1 310 ? -27.297 -0.914 28.936 1.00 97.62 310 GLU A C 1
ATOM 2391 O O . GLU A 1 310 ? -26.187 -0.362 28.974 1.00 97.62 310 GLU A O 1
ATOM 2396 N N . LEU A 1 311 ? -27.478 -2.180 28.568 1.00 98.06 311 LEU A N 1
ATOM 2397 C CA . LEU A 1 311 ? -26.439 -3.043 28.028 1.00 98.06 311 LEU A CA 1
ATOM 2398 C C . LEU A 1 311 ? -26.453 -3.012 26.503 1.00 98.06 311 LEU A C 1
ATOM 2400 O O . LEU A 1 311 ? -27.477 -2.784 25.855 1.00 98.06 311 LEU A O 1
ATOM 2404 N N . ARG A 1 312 ? -25.282 -3.254 25.923 1.00 97.69 312 ARG A N 1
ATOM 2405 C CA . ARG A 1 312 ? -25.051 -3.156 24.484 1.00 97.69 312 ARG A CA 1
ATOM 2406 C C . ARG A 1 312 ? -24.618 -4.492 23.904 1.00 97.69 312 ARG A C 1
ATOM 2408 O O . ARG A 1 312 ? -24.047 -5.328 24.600 1.00 97.69 312 ARG A O 1
ATOM 2415 N N . GLN A 1 313 ? -24.885 -4.688 22.620 1.00 97.56 313 GLN A N 1
ATOM 2416 C CA . GLN A 1 313 ? -24.413 -5.854 21.871 1.00 97.56 313 GLN A CA 1
ATOM 2417 C C . GLN A 1 313 ? -22.898 -5.796 21.641 1.00 97.56 313 GLN A C 1
ATOM 2419 O O . GLN A 1 313 ? -22.228 -6.820 21.706 1.00 97.56 313 GLN A O 1
ATOM 2424 N N . VAL A 1 314 ? -22.360 -4.592 21.433 1.00 97.25 314 VAL A N 1
ATOM 2425 C CA . VAL A 1 314 ? -20.939 -4.306 21.178 1.00 97.25 314 VAL A CA 1
ATOM 2426 C C . VAL A 1 314 ? -20.510 -3.041 21.945 1.00 97.25 314 VAL A C 1
ATOM 2428 O O . VAL A 1 314 ? -21.376 -2.230 22.301 1.00 97.25 314 VAL A O 1
ATOM 2431 N N . PRO A 1 315 ? -19.211 -2.850 22.246 1.00 97.38 315 PRO A N 1
ATOM 2432 C CA . PRO A 1 315 ? -18.717 -1.748 23.076 1.00 97.38 315 PRO A CA 1
ATOM 2433 C C . PRO A 1 315 ? -18.639 -0.423 22.297 1.00 97.38 315 PRO A C 1
ATOM 2435 O O . PRO A 1 315 ? -17.572 0.105 22.013 1.00 97.38 315 PRO A O 1
ATOM 2438 N N . THR A 1 316 ? -19.794 0.132 21.939 1.00 95.62 316 THR A N 1
ATOM 2439 C CA . THR A 1 316 ? -19.916 1.391 21.183 1.00 95.62 316 THR A CA 1
ATOM 2440 C C . THR A 1 316 ? -20.896 2.352 21.851 1.00 95.62 316 THR A C 1
ATOM 2442 O O . THR A 1 316 ? -21.659 1.954 22.727 1.00 95.62 316 THR A O 1
ATOM 2445 N N . ARG A 1 317 ? -20.930 3.622 21.426 1.00 90.38 317 ARG A N 1
ATOM 2446 C CA . ARG A 1 317 ? -21.959 4.591 21.843 1.00 90.38 317 ARG A CA 1
ATOM 2447 C C . ARG A 1 317 ? -23.215 4.575 20.974 1.00 90.38 317 ARG A C 1
ATOM 2449 O O . ARG A 1 317 ? -24.237 5.088 21.440 1.00 90.38 317 ARG A O 1
ATOM 2456 N N . ALA A 1 318 ? -23.172 3.963 19.790 1.00 93.62 318 ALA A N 1
ATOM 2457 C CA . ALA A 1 318 ? -24.305 3.883 18.868 1.00 93.62 318 ALA A CA 1
ATOM 2458 C C . ALA A 1 318 ? -25.552 3.301 19.556 1.00 93.62 318 ALA A C 1
ATOM 2460 O O . ALA A 1 318 ? -25.484 2.257 20.211 1.00 93.62 318 ALA A O 1
ATOM 2461 N N . LYS A 1 319 ? -26.682 4.010 19.460 1.00 93.62 319 LYS A N 1
ATOM 2462 C CA . LYS A 1 319 ? -27.924 3.635 20.157 1.00 93.62 319 LYS A CA 1
ATOM 2463 C C . LYS A 1 319 ? -28.580 2.416 19.514 1.00 93.62 319 LYS A C 1
ATOM 2465 O O . LYS A 1 319 ? -29.161 1.608 20.229 1.00 93.62 319 LYS A O 1
ATOM 2470 N N . GLU A 1 320 ? -28.422 2.229 18.202 1.00 94.62 320 GLU A N 1
ATOM 2471 C CA . GLU A 1 320 ? -28.916 1.039 17.498 1.00 94.62 320 GLU A CA 1
ATOM 2472 C C . GLU A 1 320 ? -28.281 -0.277 17.980 1.00 94.62 320 GLU A C 1
ATOM 2474 O O . GLU A 1 320 ? -28.785 -1.352 17.670 1.00 94.62 320 GLU A O 1
ATOM 2479 N N . ARG A 1 321 ? -27.191 -0.215 18.760 1.00 95.75 321 ARG A N 1
ATOM 2480 C CA . ARG A 1 321 ? -26.501 -1.388 19.319 1.00 95.75 321 ARG A CA 1
ATOM 2481 C C . ARG A 1 321 ? -26.907 -1.720 20.755 1.00 95.75 321 ARG A C 1
ATOM 2483 O O . ARG A 1 321 ? -26.290 -2.586 21.379 1.00 95.75 321 ARG A O 1
ATOM 2490 N N . ASN A 1 322 ? -27.923 -1.061 21.300 1.00 96.56 322 ASN A N 1
ATOM 2491 C CA . ASN A 1 322 ? -28.489 -1.432 22.592 1.00 96.56 322 ASN A CA 1
ATOM 2492 C C . ASN A 1 322 ? -29.203 -2.791 22.502 1.00 96.56 322 ASN A C 1
ATOM 2494 O O . ASN A 1 322 ? -29.844 -3.098 21.502 1.00 96.56 322 ASN A O 1
ATOM 2498 N N . ASN A 1 323 ? -29.106 -3.620 23.545 1.00 96.50 323 ASN A N 1
ATOM 2499 C CA . ASN A 1 323 ? -29.743 -4.945 23.564 1.00 96.50 323 ASN A CA 1
ATOM 2500 C C . ASN A 1 323 ? -31.056 -4.989 24.376 1.00 96.50 323 ASN A C 1
ATOM 2502 O O . ASN A 1 323 ? -31.593 -6.070 24.610 1.00 96.50 323 ASN A O 1
ATOM 2506 N N . GLY A 1 324 ? -31.540 -3.833 24.849 1.00 96.38 324 GLY A N 1
ATOM 2507 C CA . GLY A 1 324 ? -32.757 -3.683 25.657 1.00 96.38 324 GLY A CA 1
ATOM 2508 C C . GLY A 1 324 ? -32.636 -4.140 27.118 1.00 96.38 324 GLY A C 1
ATOM 2509 O O . GLY A 1 324 ? -33.502 -3.826 27.940 1.00 96.38 324 GLY A O 1
ATOM 2510 N N . LYS A 1 325 ? -31.563 -4.844 27.497 1.00 97.69 325 LYS A N 1
ATOM 2511 C CA . LYS A 1 325 ? -31.332 -5.261 28.886 1.00 97.69 325 LYS A CA 1
ATOM 2512 C C . LYS A 1 325 ? -30.775 -4.106 29.708 1.00 97.69 325 LYS A C 1
ATOM 2514 O O . LYS A 1 325 ? -30.031 -3.264 29.212 1.00 97.69 325 LYS A O 1
ATOM 2519 N N . HIS A 1 326 ? -31.105 -4.106 30.994 1.00 97.69 326 HIS A N 1
ATOM 2520 C CA . HIS A 1 326 ? -30.721 -3.051 31.922 1.00 97.69 326 HIS A CA 1
ATOM 2521 C C . HIS A 1 326 ? -30.145 -3.635 33.212 1.00 97.69 326 HIS A C 1
ATOM 2523 O O . HIS A 1 326 ? -30.710 -4.564 33.788 1.00 97.69 326 HIS A O 1
ATOM 2529 N N . LEU A 1 327 ? -29.049 -3.052 33.694 1.00 98.31 327 LEU A N 1
ATOM 2530 C CA . LEU A 1 327 ? -28.555 -3.268 35.052 1.00 98.31 327 LEU A CA 1
ATOM 2531 C C . LEU A 1 327 ? -29.126 -2.198 35.980 1.00 98.31 327 LEU A C 1
ATOM 2533 O O . LEU A 1 327 ? -29.128 -1.010 35.640 1.00 98.31 327 LEU A O 1
ATOM 2537 N N . LYS A 1 328 ? -29.579 -2.620 37.161 1.00 98.06 328 LYS A N 1
ATOM 2538 C CA . LYS A 1 328 ? -30.117 -1.735 38.203 1.00 98.06 328 LYS A CA 1
ATOM 2539 C C . LYS A 1 328 ? -29.007 -1.202 39.110 1.00 98.06 328 LYS A C 1
ATOM 2541 O O . LYS A 1 328 ? -27.898 -1.736 39.135 1.00 98.06 328 LYS A O 1
ATOM 2546 N N . ASP A 1 329 ? -29.297 -0.139 39.857 1.00 98.12 329 ASP A N 1
ATOM 2547 C CA . ASP A 1 329 ? -28.350 0.403 40.837 1.00 98.12 329 ASP A CA 1
ATOM 2548 C C . ASP A 1 329 ? -27.924 -0.674 41.846 1.00 98.12 329 ASP A C 1
ATOM 2550 O O . ASP A 1 329 ? -28.743 -1.484 42.282 1.00 98.12 329 ASP A O 1
ATOM 2554 N N . LYS A 1 330 ? -26.634 -0.691 42.192 1.00 97.56 330 LYS A N 1
ATOM 2555 C CA . LYS A 1 330 ? -25.981 -1.677 43.072 1.00 97.56 330 LYS A CA 1
ATOM 2556 C C . LYS A 1 330 ? -26.039 -3.131 42.589 1.00 97.56 330 LYS A C 1
ATOM 2558 O O . LYS A 1 330 ? -25.658 -4.033 43.332 1.00 97.56 330 LYS A O 1
ATOM 2563 N N . GLN A 1 331 ? -26.464 -3.381 41.351 1.00 98.31 331 GLN A N 1
ATOM 2564 C CA . GLN A 1 331 ? -26.459 -4.722 40.778 1.00 98.31 331 GLN A CA 1
ATOM 2565 C C . GLN A 1 331 ? -25.021 -5.233 40.630 1.00 98.31 331 GLN A C 1
ATOM 2567 O O . GLN A 1 331 ? -24.175 -4.561 40.034 1.00 98.31 331 GLN A O 1
ATOM 2572 N N . LEU A 1 332 ? -24.768 -6.431 41.162 1.00 98.19 332 LEU A N 1
ATOM 2573 C CA . LEU A 1 332 ? -23.518 -7.161 40.982 1.00 98.19 332 LEU A CA 1
ATOM 2574 C C . LEU A 1 332 ? -23.581 -8.014 39.713 1.00 98.19 332 LEU A C 1
ATOM 2576 O O . LEU A 1 332 ? -24.551 -8.743 39.501 1.00 98.19 332 LEU A O 1
ATOM 2580 N N . VAL A 1 333 ? -22.536 -7.940 38.895 1.00 98.25 333 VAL A N 1
ATOM 2581 C CA . VAL A 1 333 ? -22.388 -8.719 37.660 1.00 98.25 333 VAL A CA 1
ATOM 2582 C C . VAL A 1 333 ? -20.991 -9.315 37.567 1.00 98.25 333 VAL A C 1
ATOM 2584 O O . VAL A 1 333 ? -20.020 -8.713 38.027 1.00 98.25 333 VAL A O 1
ATOM 2587 N N . LEU A 1 334 ? -20.892 -10.503 36.976 1.00 97.81 334 LEU A N 1
ATOM 2588 C CA . LEU A 1 334 ? -19.613 -11.072 36.567 1.00 97.81 334 LEU A CA 1
ATOM 2589 C C . LEU A 1 334 ? -19.233 -10.469 35.214 1.00 97.81 334 LEU A C 1
ATOM 2591 O O . LEU A 1 334 ? -20.073 -10.372 34.325 1.00 97.81 334 LEU A O 1
ATOM 2595 N N . VAL A 1 335 ? -17.984 -10.059 35.079 1.00 97.94 335 VAL A N 1
ATOM 2596 C CA . VAL A 1 335 ? -17.380 -9.534 33.860 1.00 97.94 335 VAL A CA 1
ATOM 2597 C C . VAL A 1 335 ? -16.286 -10.496 33.434 1.00 97.94 335 VAL A C 1
ATOM 2599 O O . VAL A 1 335 ? -15.569 -11.006 34.294 1.00 97.94 335 VAL A O 1
ATOM 2602 N N . SER A 1 336 ? -16.192 -10.762 32.136 1.00 96.75 336 SER A N 1
ATOM 2603 C CA . SER A 1 336 ? -15.189 -11.659 31.551 1.00 96.75 336 SER A CA 1
ATOM 2604 C C . SER A 1 336 ? -14.145 -10.934 30.718 1.00 96.75 336 SER A C 1
ATOM 2606 O O . SER A 1 336 ? -13.045 -11.450 30.552 1.00 96.75 336 SER A O 1
ATOM 2608 N N . GLU A 1 337 ? -14.469 -9.752 30.200 1.00 96.94 337 GLU A N 1
ATOM 2609 C CA . GLU A 1 337 ? -13.622 -9.015 29.269 1.00 96.94 337 GLU A CA 1
ATOM 2610 C C . GLU A 1 337 ? -13.748 -7.518 29.516 1.00 96.94 337 GLU A C 1
ATOM 2612 O O . GLU A 1 337 ? -14.788 -7.012 29.964 1.00 96.94 337 GLU A O 1
ATOM 2617 N N . LYS A 1 338 ? -12.685 -6.801 29.173 1.00 97.38 338 LYS A N 1
ATOM 2618 C CA . LYS A 1 338 ? -12.639 -5.348 29.202 1.00 97.38 338 LYS A CA 1
ATOM 2619 C C . LYS A 1 338 ? -12.073 -4.855 27.884 1.00 97.38 338 LYS A C 1
ATOM 2621 O O . LYS A 1 338 ? -11.182 -5.473 27.315 1.00 97.38 338 LYS A O 1
ATOM 2626 N N . ILE A 1 339 ? -12.596 -3.733 27.408 1.00 97.50 339 ILE A N 1
ATOM 2627 C CA . ILE A 1 339 ? -11.964 -2.974 26.337 1.00 97.50 339 ILE A CA 1
ATOM 2628 C C . ILE A 1 339 ? -11.732 -1.540 26.779 1.00 97.50 339 ILE A C 1
ATOM 2630 O O . ILE A 1 339 ? -12.611 -0.914 27.383 1.00 97.50 339 ILE A O 1
ATOM 2634 N N . LYS A 1 340 ? -10.541 -1.035 26.468 1.00 96.94 340 LYS A N 1
ATOM 2635 C CA . LYS A 1 340 ? -10.165 0.363 26.648 1.00 96.94 340 LYS A CA 1
ATOM 2636 C C . LYS A 1 340 ? -9.823 0.970 25.297 1.00 96.94 340 LYS A C 1
ATOM 2638 O O . LYS A 1 340 ? -8.907 0.500 24.633 1.00 96.94 340 LYS A O 1
ATOM 2643 N N . PHE A 1 341 ? -10.566 2.001 24.925 1.00 96.81 341 PHE A N 1
ATOM 2644 C CA . PHE A 1 341 ? -10.368 2.761 23.702 1.00 96.81 341 PHE A CA 1
ATOM 2645 C C . PHE A 1 341 ? -9.337 3.881 23.882 1.00 96.81 341 PHE A C 1
ATOM 2647 O O . PHE A 1 341 ? -9.171 4.403 24.990 1.00 96.81 341 PHE A O 1
ATOM 2654 N N . GLU A 1 342 ? -8.688 4.289 22.793 1.00 94.94 342 GLU A N 1
ATOM 2655 C CA . GLU A 1 342 ? -7.755 5.422 22.741 1.00 94.94 342 GLU A CA 1
ATOM 2656 C C . GLU A 1 342 ? -8.438 6.735 23.133 1.00 94.94 342 GLU A C 1
ATOM 2658 O O . GLU A 1 342 ? -7.831 7.569 23.804 1.00 94.94 342 GLU A O 1
ATOM 2663 N N . SER A 1 343 ? -9.741 6.879 22.857 1.00 94.19 343 SER A N 1
ATOM 2664 C CA . SER A 1 343 ? -10.529 8.011 23.360 1.00 94.19 343 SER A CA 1
ATOM 2665 C C . SER A 1 343 ? -10.669 8.046 24.898 1.00 94.19 343 SER A C 1
ATOM 2667 O O . SER A 1 343 ? -11.373 8.911 25.429 1.00 94.19 343 SER A O 1
ATOM 2669 N N . GLY A 1 344 ? -10.136 7.059 25.625 1.00 95.56 344 GLY A N 1
ATOM 2670 C CA . GLY A 1 344 ? -10.286 6.891 27.073 1.00 95.56 344 GLY A CA 1
ATOM 2671 C C . GLY A 1 344 ? -11.615 6.266 27.506 1.00 95.56 344 GLY A C 1
ATOM 2672 O O . GLY A 1 344 ? -11.891 6.158 28.702 1.00 95.56 344 GLY A O 1
ATOM 2673 N N . GLN A 1 345 ? -12.464 5.857 26.559 1.00 96.25 345 GLN A N 1
ATOM 2674 C CA . GLN A 1 345 ? -13.688 5.131 26.878 1.00 96.25 345 GLN A CA 1
ATOM 2675 C C . GLN A 1 345 ? -13.375 3.692 27.271 1.00 96.25 345 GLN A C 1
ATOM 2677 O O . GLN A 1 345 ? -12.564 3.021 26.645 1.00 96.25 345 GLN A O 1
ATOM 2682 N N . GLU A 1 346 ? -14.071 3.198 28.287 1.00 97.75 346 GLU A N 1
ATOM 2683 C CA . GLU A 1 346 ? -13.906 1.830 28.763 1.00 97.75 346 GLU A CA 1
ATOM 2684 C C . GLU A 1 346 ? -15.255 1.124 28.814 1.00 97.75 346 GLU A C 1
ATOM 2686 O O . GLU A 1 346 ? -16.255 1.692 29.270 1.00 97.75 346 GLU A O 1
ATOM 2691 N N . TYR A 1 347 ? -15.271 -0.135 28.385 1.00 98.44 347 TYR A N 1
ATOM 2692 C CA . TYR A 1 347 ? -16.433 -1.010 28.468 1.00 98.44 347 TYR A CA 1
ATOM 2693 C C . TYR A 1 347 ? -16.038 -2.348 29.081 1.00 98.44 347 TYR A C 1
ATOM 2695 O O . TYR A 1 347 ? -14.912 -2.816 28.930 1.00 98.44 347 TYR A O 1
ATOM 2703 N N . VAL A 1 348 ? -16.992 -2.967 29.767 1.00 98.44 348 VAL A N 1
ATOM 2704 C CA . VAL A 1 348 ? -16.858 -4.302 30.352 1.00 98.44 348 VAL A CA 1
ATOM 2705 C C . VAL A 1 348 ? -17.952 -5.214 29.817 1.00 98.44 348 VAL A C 1
ATOM 2707 O O . VAL A 1 348 ? -19.117 -4.811 29.754 1.00 98.44 348 VAL A O 1
ATOM 2710 N N . HIS A 1 349 ? -17.587 -6.432 29.428 1.00 98.31 349 HIS A N 1
ATOM 2711 C CA . HIS A 1 349 ? -18.536 -7.440 28.974 1.00 98.31 349 HIS A CA 1
ATOM 2712 C C . HIS A 1 349 ? -19.090 -8.208 30.176 1.00 98.31 349 HIS A C 1
ATOM 2714 O O . HIS A 1 349 ? -18.363 -8.929 30.858 1.00 98.31 349 HIS A O 1
ATOM 2720 N N . CYS A 1 350 ? -20.377 -8.033 30.451 1.00 98.31 350 CYS A N 1
ATOM 2721 C CA . CYS A 1 350 ? -21.092 -8.726 31.511 1.00 98.31 350 CYS A CA 1
ATOM 2722 C C . CYS A 1 350 ? -21.455 -10.145 31.053 1.00 98.31 350 CYS A C 1
ATOM 2724 O O . CYS A 1 350 ? -21.938 -10.337 29.941 1.00 98.31 350 CYS A O 1
ATOM 2726 N N . GLU A 1 351 ? -21.263 -11.132 31.920 1.00 97.38 351 GLU A N 1
ATOM 2727 C CA . GLU A 1 351 ? -21.647 -12.527 31.703 1.00 97.38 351 GLU A CA 1
ATOM 2728 C C . GLU A 1 351 ? -23.143 -12.767 32.006 1.00 97.38 351 GLU A C 1
ATOM 2730 O O . GLU A 1 351 ? -23.814 -11.929 32.628 1.00 97.38 351 GLU A O 1
ATOM 2735 N N . PRO A 1 352 ? -23.711 -13.913 31.577 1.00 95.56 352 PRO A N 1
ATOM 2736 C CA . PRO A 1 352 ? -25.076 -14.301 31.921 1.00 95.56 352 PRO A CA 1
ATOM 2737 C C . PRO A 1 352 ? -25.389 -14.197 33.430 1.00 95.56 352 PRO A C 1
ATOM 2739 O O . PRO A 1 352 ? -24.520 -14.467 34.261 1.00 95.56 352 PRO A O 1
ATOM 2742 N N . PRO A 1 353 ? -26.633 -13.825 33.803 1.00 96.31 353 PRO A N 1
ATOM 2743 C CA . PRO A 1 353 ? -27.808 -13.656 32.932 1.00 96.31 353 PRO A CA 1
ATOM 2744 C C . PRO A 1 353 ? -27.859 -12.307 32.183 1.00 96.31 353 PRO A C 1
ATOM 2746 O O . PRO A 1 353 ? -28.696 -12.109 31.297 1.00 96.31 353 PRO A O 1
ATOM 2749 N N . TYR A 1 354 ? -26.931 -11.394 32.476 1.00 96.31 354 TYR A N 1
ATOM 2750 C CA . TYR A 1 354 ? -26.902 -10.033 31.940 1.00 96.31 354 TYR A CA 1
ATOM 2751 C C . TYR A 1 354 ? -25.897 -9.876 30.792 1.00 96.31 354 TYR A C 1
ATOM 2753 O O . TYR A 1 354 ? -25.153 -8.905 30.756 1.00 96.31 354 TYR A O 1
ATOM 2761 N N . ALA A 1 355 ? -25.877 -10.829 29.854 1.00 97.06 355 ALA A N 1
ATOM 2762 C CA . ALA A 1 355 ? -24.929 -10.821 28.740 1.00 97.06 355 ALA A CA 1
ATOM 2763 C C . ALA A 1 355 ? -24.980 -9.508 27.930 1.00 97.06 355 ALA A C 1
ATOM 2765 O O . ALA A 1 355 ? -26.050 -9.145 27.423 1.00 97.06 355 ALA A O 1
ATOM 2766 N N . GLY A 1 356 ? -23.842 -8.815 27.815 1.00 97.81 356 GLY A N 1
ATOM 2767 C CA . GLY A 1 356 ? -23.686 -7.588 27.026 1.00 97.81 356 GLY A CA 1
ATOM 2768 C C . GLY A 1 356 ? -22.633 -6.618 27.570 1.00 97.81 356 GLY A C 1
ATOM 2769 O O . GLY A 1 356 ? -22.114 -6.777 28.670 1.00 97.81 356 GLY A O 1
ATOM 2770 N N . TRP A 1 357 ? -22.332 -5.574 26.803 1.00 98.50 357 TRP A N 1
ATOM 2771 C CA . TRP A 1 357 ? -21.329 -4.566 27.144 1.00 98.50 357 TRP A CA 1
ATOM 2772 C C . TRP A 1 357 ? -21.925 -3.410 27.948 1.00 98.50 357 TRP A C 1
ATOM 2774 O O . TRP A 1 357 ? -22.941 -2.828 27.562 1.00 98.50 357 TRP A O 1
ATOM 2784 N N . ALA A 1 358 ? -21.265 -3.042 29.045 1.00 98.06 358 ALA A N 1
ATOM 2785 C CA . ALA A 1 358 ? -21.613 -1.899 29.883 1.00 98.06 358 ALA A CA 1
ATOM 2786 C C . ALA A 1 358 ? -20.481 -0.857 29.876 1.00 98.06 358 ALA A C 1
ATOM 2788 O O . ALA A 1 358 ? -19.321 -1.234 30.050 1.00 98.06 358 ALA A O 1
ATOM 2789 N N . PRO A 1 359 ? -20.779 0.448 29.729 1.00 97.88 359 PRO A N 1
ATOM 2790 C CA . PRO A 1 359 ? -19.764 1.486 29.859 1.00 97.88 359 PRO A CA 1
ATOM 2791 C C . PRO A 1 359 ? -19.294 1.591 31.315 1.00 97.88 359 PRO A C 1
ATOM 2793 O O . PRO A 1 359 ? -20.107 1.642 32.245 1.00 97.88 359 PRO A O 1
ATOM 2796 N N . VAL A 1 360 ? -17.979 1.655 31.515 1.00 98.06 360 VAL A N 1
ATOM 2797 C CA . VAL A 1 360 ? -17.362 1.769 32.844 1.00 98.06 360 VAL A CA 1
ATOM 2798 C C . VAL A 1 360 ? -17.533 3.171 33.411 1.00 98.06 360 VAL A C 1
ATOM 2800 O O . VAL A 1 360 ? -17.723 3.321 34.618 1.00 98.06 360 VAL A O 1
ATOM 2803 N N . THR A 1 361 ? -17.522 4.194 32.559 1.00 96.94 361 THR A N 1
ATOM 2804 C CA . THR A 1 361 ? -17.694 5.604 32.922 1.00 96.94 361 THR A CA 1
ATOM 2805 C C . THR A 1 361 ? -18.958 6.192 32.297 1.00 96.94 361 THR A C 1
ATOM 2807 O O . THR A 1 361 ? -19.490 5.715 31.293 1.00 96.94 361 THR A O 1
ATOM 2810 N N . LYS A 1 362 ? -19.495 7.227 32.937 1.00 94.81 362 LYS A N 1
ATOM 2811 C CA . LYS A 1 362 ? -20.547 8.079 32.381 1.00 94.81 362 LYS A CA 1
ATOM 2812 C C . LYS A 1 362 ? -19.941 9.109 31.419 1.00 94.81 362 LYS A C 1
ATOM 2814 O O . LYS A 1 362 ? -18.727 9.264 31.333 1.00 94.81 362 LYS A O 1
ATOM 2819 N N . THR A 1 363 ? -20.800 9.857 30.727 1.00 91.19 363 THR A N 1
ATOM 2820 C CA . THR A 1 363 ? -20.383 10.957 29.839 1.00 91.19 363 THR A CA 1
ATOM 2821 C C . THR A 1 363 ? -19.697 12.108 30.576 1.00 91.19 363 THR A C 1
ATOM 2823 O O . THR A 1 363 ? -18.912 12.812 29.960 1.00 91.19 363 THR A O 1
ATOM 2826 N N . ASP A 1 364 ? -19.970 12.279 31.872 1.00 93.25 364 ASP A N 1
ATOM 2827 C CA . ASP A 1 364 ? -19.313 13.250 32.762 1.00 93.25 364 ASP A CA 1
ATOM 2828 C C . ASP A 1 364 ? -17.976 12.734 33.341 1.00 93.25 364 ASP A C 1
ATOM 2830 O O . ASP A 1 364 ? -17.363 13.398 34.171 1.00 93.25 364 ASP A O 1
ATOM 2834 N N . GLY A 1 365 ? -17.534 11.533 32.945 1.00 94.12 365 GLY A N 1
ATOM 2835 C CA . GLY A 1 365 ? -16.321 10.884 33.448 1.00 94.12 365 GLY A CA 1
ATOM 2836 C C . GLY A 1 365 ? -16.496 10.125 34.769 1.00 94.12 365 GLY A C 1
ATOM 2837 O O . GLY A 1 365 ? -15.614 9.355 35.152 1.00 94.12 365 GLY A O 1
ATOM 2838 N N . ALA A 1 366 ? -17.633 10.250 35.462 1.00 95.69 366 ALA A N 1
ATOM 2839 C CA . ALA A 1 366 ? -17.846 9.548 36.722 1.00 95.69 366 ALA A CA 1
ATOM 2840 C C . ALA A 1 366 ? -17.916 8.025 36.513 1.00 95.69 366 ALA A C 1
ATOM 2842 O O . ALA A 1 366 ? -18.576 7.530 35.593 1.00 95.69 366 ALA A O 1
ATOM 2843 N N . LYS A 1 367 ? -17.280 7.257 37.409 1.00 97.06 367 LYS A N 1
ATOM 2844 C CA . LYS A 1 367 ? -17.310 5.786 37.364 1.00 97.06 367 LYS A CA 1
ATOM 2845 C C . LYS A 1 367 ? -18.739 5.273 37.548 1.00 97.06 367 LYS A C 1
ATOM 2847 O O . LYS A 1 367 ? -19.390 5.543 38.557 1.00 97.06 367 LYS A O 1
ATOM 2852 N N . LYS A 1 368 ? -19.209 4.524 36.555 1.00 96.88 368 LYS A N 1
ATOM 2853 C CA . LYS A 1 368 ? -20.517 3.871 36.498 1.00 96.88 368 LYS A CA 1
ATOM 2854 C C . LYS A 1 368 ? -20.437 2.423 36.972 1.00 96.88 368 LYS A C 1
ATOM 2856 O O . LYS A 1 368 ? -21.306 1.994 37.721 1.00 96.88 368 LYS A O 1
ATOM 2861 N N . MET A 1 369 ? -19.392 1.700 36.576 1.00 98.25 369 MET A N 1
ATOM 2862 C CA . MET A 1 369 ? -19.125 0.315 36.973 1.00 98.25 369 MET A CA 1
ATOM 2863 C C . MET A 1 369 ? -17.894 0.286 37.886 1.00 98.25 369 MET A C 1
ATOM 2865 O O . MET A 1 369 ? -16.851 0.828 37.523 1.00 98.25 369 MET A O 1
ATOM 2869 N N . ILE A 1 370 ? -17.997 -0.328 39.069 1.00 98.12 370 ILE A N 1
ATOM 2870 C CA . ILE A 1 370 ? -16.904 -0.381 40.054 1.00 98.12 370 ILE A CA 1
ATOM 2871 C C . ILE A 1 370 ? -16.452 -1.831 40.260 1.00 98.12 370 ILE A C 1
ATOM 2873 O O . ILE A 1 370 ? -17.273 -2.638 40.710 1.00 98.12 370 ILE A O 1
ATOM 2877 N N . PRO A 1 371 ? -15.177 -2.169 39.985 1.00 98.25 371 PRO A N 1
ATOM 2878 C CA . PRO A 1 371 ? -14.656 -3.507 40.246 1.00 98.25 371 PRO A CA 1
ATOM 2879 C C . PRO A 1 371 ? -14.681 -3.792 41.751 1.00 98.25 371 PRO A C 1
ATOM 2881 O O . PRO A 1 371 ? -14.344 -2.926 42.554 1.00 98.25 371 PRO A O 1
ATOM 2884 N N . GLN A 1 372 ? -15.110 -4.993 42.126 1.00 98.31 372 GLN A N 1
ATOM 2885 C CA . GLN A 1 372 ? -15.228 -5.443 43.516 1.00 98.31 372 GLN A CA 1
ATOM 2886 C C . GLN A 1 372 ? -14.186 -6.510 43.838 1.00 98.31 372 GLN A C 1
ATOM 2888 O O . GLN A 1 372 ? -13.393 -6.353 44.759 1.00 98.31 372 GLN A O 1
ATOM 2893 N N . LYS A 1 373 ? -14.189 -7.605 43.071 1.00 97.75 373 LYS A N 1
ATOM 2894 C CA . LYS A 1 373 ? -13.371 -8.787 43.349 1.00 97.75 373 LYS A CA 1
ATOM 2895 C C . LYS A 1 373 ? -12.870 -9.399 42.048 1.00 97.75 373 LYS A C 1
ATOM 2897 O O . LYS A 1 373 ? -13.673 -9.637 41.148 1.00 97.75 373 LYS A O 1
ATOM 2902 N N . LYS A 1 374 ? -11.569 -9.682 41.960 1.00 97.31 374 LYS A N 1
ATOM 2903 C CA . LYS A 1 374 ? -11.003 -10.488 40.872 1.00 97.31 374 LYS A CA 1
ATOM 2904 C C . LYS A 1 374 ? -11.473 -11.934 41.029 1.00 97.31 374 LYS A C 1
ATOM 2906 O O . LYS A 1 374 ? -11.465 -12.468 42.138 1.00 97.31 374 LYS A O 1
ATOM 2911 N N . VAL A 1 375 ? -11.916 -12.542 39.938 1.00 97.06 375 VAL A N 1
ATOM 2912 C CA . VAL A 1 375 ? -12.424 -13.917 39.916 1.00 97.06 375 VAL A CA 1
ATOM 2913 C C . VAL A 1 375 ? -11.473 -14.749 39.067 1.00 97.06 375 VAL A C 1
ATOM 2915 O O . VAL A 1 375 ? -10.948 -14.264 38.068 1.00 97.06 375 VAL A O 1
ATOM 2918 N N . GLU A 1 376 ? -11.224 -15.993 39.462 1.00 93.50 376 GLU A N 1
ATOM 2919 C CA . GLU A 1 376 ? -10.486 -16.920 38.607 1.00 93.50 376 GLU A CA 1
ATOM 2920 C C . GLU A 1 376 ? -11.258 -17.159 37.308 1.00 93.50 376 GLU A C 1
ATOM 2922 O O . GLU A 1 376 ? -12.492 -17.257 37.305 1.00 93.50 376 GLU A O 1
ATOM 2927 N N . ALA A 1 377 ? -10.533 -17.224 36.192 1.00 87.81 377 ALA A N 1
ATOM 2928 C CA . ALA A 1 377 ? -11.135 -17.464 34.892 1.00 87.81 377 ALA A CA 1
ATOM 2929 C C . ALA A 1 377 ? -11.886 -18.803 34.926 1.00 87.81 377 ALA A C 1
ATOM 2931 O O . ALA A 1 377 ? -11.297 -19.867 35.085 1.00 87.81 377 ALA A O 1
ATOM 2932 N N . ARG A 1 378 ? -13.217 -18.750 34.794 1.00 76.88 378 ARG A N 1
ATOM 2933 C CA . ARG A 1 378 ? -14.070 -19.950 34.867 1.00 76.88 378 ARG A CA 1
ATOM 2934 C C . ARG A 1 378 ? -13.967 -20.844 33.640 1.00 76.88 378 ARG A C 1
ATOM 2936 O O . ARG A 1 378 ? -14.437 -21.977 33.671 1.00 76.88 378 ARG A O 1
ATOM 2943 N N . ARG A 1 379 ? -13.416 -20.329 32.545 1.00 68.00 379 ARG A N 1
ATOM 2944 C CA . ARG A 1 379 ? -13.137 -21.119 31.352 1.00 68.00 379 ARG A CA 1
ATOM 2945 C C . ARG A 1 379 ? -11.639 -21.400 31.328 1.00 68.00 379 ARG A C 1
ATOM 2947 O O . ARG A 1 379 ? -10.884 -20.450 31.545 1.00 68.00 379 ARG A O 1
ATOM 2954 N N . PRO A 1 380 ? -11.201 -22.642 31.027 1.00 59.47 380 PRO A N 1
ATOM 2955 C CA . PRO A 1 380 ? -9.828 -22.826 30.579 1.00 59.47 380 PRO A CA 1
ATOM 2956 C C . PRO A 1 380 ? -9.601 -21.809 29.457 1.00 59.47 380 PRO A C 1
ATOM 2958 O O . PRO A 1 380 ? -10.549 -21.587 28.684 1.00 59.47 380 PRO A O 1
ATOM 2961 N N . PRO A 1 381 ? -8.432 -21.138 29.401 1.00 57.28 381 PRO A N 1
ATOM 2962 C CA . PRO A 1 381 ? -8.133 -20.208 28.322 1.00 57.28 381 PRO A CA 1
ATOM 2963 C C . PRO A 1 381 ? -8.523 -20.945 27.059 1.00 57.28 381 PRO A C 1
ATOM 2965 O O . PRO A 1 381 ? -8.032 -22.058 26.845 1.00 57.28 381 PRO A O 1
ATOM 2968 N N . LYS A 1 382 ? -9.523 -20.424 26.323 1.00 54.91 382 LYS A N 1
ATOM 2969 C CA . LYS A 1 382 ? -9.918 -21.034 25.054 1.00 54.91 382 LYS A CA 1
ATOM 2970 C C . LYS A 1 382 ? -8.584 -21.274 24.375 1.00 54.91 382 LYS A C 1
ATOM 2972 O O . LYS A 1 382 ? -7.845 -20.302 24.212 1.00 54.91 382 LYS A O 1
ATOM 2977 N N . GLN A 1 383 ? -8.231 -22.528 24.072 1.00 48.56 383 GLN A N 1
ATOM 2978 C CA . GLN A 1 383 ? -7.208 -22.758 23.066 1.00 48.56 383 GLN A CA 1
ATOM 2979 C C . GLN A 1 383 ? -7.734 -21.926 21.911 1.00 48.56 383 GLN A C 1
ATOM 2981 O O . GLN A 1 383 ? -8.819 -22.232 21.408 1.00 48.56 383 GLN A O 1
ATOM 2986 N N . ARG A 1 384 ? -7.117 -20.753 21.701 1.00 53.75 384 ARG A N 1
ATOM 2987 C CA . ARG A 1 384 ? -7.575 -19.720 20.780 1.00 53.75 384 ARG A CA 1
ATOM 2988 C C . ARG A 1 384 ? -7.384 -20.384 19.440 1.00 53.75 384 ARG A C 1
ATOM 2990 O O . ARG A 1 384 ? -6.300 -20.341 18.868 1.00 53.75 384 ARG A O 1
ATOM 2997 N N . GLY A 1 385 ? -8.384 -21.173 19.057 1.00 42.00 385 GLY A N 1
ATOM 2998 C CA . GLY A 1 385 ? -8.369 -21.931 17.838 1.00 42.00 385 GLY A CA 1
ATOM 2999 C C . GLY A 1 385 ? -8.132 -20.881 16.790 1.00 42.00 385 GLY A C 1
ATOM 3000 O O . GLY A 1 385 ? -8.915 -19.930 16.715 1.00 42.00 385 GLY A O 1
ATOM 3001 N N . LYS A 1 386 ? -7.018 -21.022 16.061 1.00 42.12 386 LYS A N 1
ATOM 3002 C CA . LYS A 1 386 ? -6.857 -20.436 14.733 1.00 42.12 386 LYS A CA 1
ATOM 3003 C C . LYS A 1 386 ? -8.255 -20.367 14.150 1.00 42.12 386 LYS A C 1
ATOM 3005 O O . LYS A 1 386 ? -8.897 -21.423 14.118 1.00 42.12 386 LYS A O 1
ATOM 3010 N N . ALA A 1 387 ? -8.740 -19.153 13.861 1.00 39.09 387 ALA A N 1
ATOM 3011 C CA . ALA A 1 387 ? -10.062 -18.948 13.288 1.00 39.09 387 ALA A CA 1
ATOM 3012 C C . ALA A 1 387 ? -10.300 -20.108 12.326 1.00 39.09 387 ALA A C 1
ATOM 3014 O O . ALA A 1 387 ? -9.438 -20.344 11.472 1.00 39.09 387 ALA A O 1
ATOM 3015 N N . ALA A 1 388 ? -11.330 -20.927 12.590 1.00 32.12 388 ALA A N 1
ATOM 3016 C CA . ALA A 1 388 ? -11.600 -22.094 11.760 1.00 32.12 388 ALA A CA 1
ATOM 3017 C C . ALA A 1 388 ? -11.479 -21.609 10.312 1.00 32.12 388 ALA A C 1
ATOM 3019 O O . ALA A 1 388 ? -12.062 -20.554 10.031 1.00 32.12 388 ALA A O 1
ATOM 3020 N N . PRO A 1 389 ? -10.634 -22.246 9.473 1.00 32.88 389 PRO A N 1
ATOM 3021 C CA . PRO A 1 389 ? -10.335 -21.730 8.147 1.00 32.88 389 PRO A CA 1
ATOM 3022 C C . PRO A 1 389 ? -11.659 -21.339 7.517 1.00 32.88 389 PRO A C 1
ATOM 3024 O O . PRO A 1 389 ? -12.597 -22.144 7.554 1.00 32.88 389 PRO A O 1
ATOM 3027 N N . ALA A 1 390 ? -11.757 -20.078 7.073 1.00 34.12 390 ALA A N 1
ATOM 3028 C CA . ALA A 1 390 ? -12.957 -19.568 6.428 1.00 34.12 390 ALA A CA 1
ATOM 3029 C C . ALA A 1 390 ? -13.445 -20.666 5.476 1.00 34.12 390 ALA A C 1
ATOM 3031 O O . ALA A 1 390 ? -12.595 -21.208 4.757 1.00 34.12 390 ALA A O 1
ATOM 3032 N N . PRO A 1 391 ? -14.725 -21.087 5.552 1.00 30.39 391 PRO A N 1
ATOM 3033 C CA . PRO A 1 391 ? -15.214 -22.222 4.784 1.00 30.39 391 PRO A CA 1
ATOM 3034 C C . PRO A 1 391 ? -14.716 -22.053 3.357 1.00 30.39 391 PRO A C 1
ATOM 3036 O O . PRO A 1 391 ? -14.991 -21.017 2.746 1.00 30.39 391 PRO A O 1
ATOM 3039 N N . ALA A 1 392 ? -13.879 -23.003 2.914 1.00 33.47 392 ALA A N 1
ATOM 3040 C CA . ALA A 1 392 ? -13.226 -22.962 1.615 1.00 33.47 392 ALA A CA 1
ATOM 3041 C C . ALA A 1 392 ? -14.279 -22.535 0.606 1.00 33.47 392 ALA A C 1
ATOM 3043 O O . ALA A 1 392 ? -15.357 -23.137 0.585 1.00 33.47 392 ALA A O 1
ATOM 3044 N N . GLY A 1 393 ? -13.997 -21.429 -0.091 1.00 33.59 393 GLY A N 1
ATOM 3045 C CA . GLY A 1 393 ? -14.966 -20.722 -0.909 1.00 33.59 393 GLY A CA 1
ATOM 3046 C C . GLY A 1 393 ? -15.897 -21.708 -1.593 1.00 33.59 393 GLY A C 1
ATOM 3047 O O . GLY A 1 393 ? -15.443 -22.599 -2.314 1.00 33.59 393 GLY A O 1
ATOM 3048 N N . GLY A 1 394 ? -17.199 -21.563 -1.332 1.00 35.03 394 GLY A N 1
ATOM 3049 C CA . GLY A 1 394 ? -18.194 -22.192 -2.184 1.00 35.03 394 GLY A CA 1
ATOM 3050 C C . GLY A 1 394 ? -17.805 -21.914 -3.640 1.00 35.03 394 GLY A C 1
ATOM 3051 O O . GLY A 1 394 ? -17.256 -20.837 -3.910 1.00 35.03 394 GLY A O 1
ATOM 3052 N N . PRO A 1 395 ? -18.010 -22.883 -4.550 1.00 37.44 395 PRO A N 1
ATOM 3053 C CA . PRO A 1 395 ? -17.549 -22.774 -5.926 1.00 37.44 395 PRO A CA 1
ATOM 3054 C C . PRO A 1 395 ? -17.925 -21.398 -6.478 1.00 37.44 395 PRO A C 1
ATOM 3056 O O . PRO A 1 395 ? -19.021 -20.914 -6.161 1.00 37.44 395 PRO A O 1
ATOM 3059 N N . PRO A 1 396 ? -17.033 -20.744 -7.250 1.00 37.62 396 PRO A N 1
ATOM 3060 C CA . PRO A 1 396 ? -17.327 -19.443 -7.825 1.00 37.62 396 PRO A CA 1
ATOM 3061 C C . PRO A 1 396 ? -18.711 -19.529 -8.452 1.00 37.62 396 PRO A C 1
ATOM 3063 O O . PRO A 1 396 ? -18.969 -20.432 -9.251 1.00 37.62 396 PRO A O 1
ATOM 3066 N N . ARG A 1 397 ? -19.627 -18.647 -8.026 1.00 36.59 397 ARG A N 1
ATOM 3067 C CA . ARG A 1 397 ? -20.932 -18.523 -8.672 1.00 36.59 397 ARG A CA 1
ATOM 3068 C C . ARG A 1 397 ? -20.638 -18.326 -10.153 1.00 36.59 397 ARG A C 1
ATOM 3070 O O . ARG A 1 397 ? -20.183 -17.253 -10.543 1.00 36.59 397 ARG A O 1
ATOM 3077 N N . GLN A 1 398 ? -20.865 -19.366 -10.955 1.00 34.84 398 GLN A N 1
ATOM 3078 C CA . GLN A 1 398 ? -20.966 -19.221 -12.393 1.00 34.84 398 GLN A CA 1
ATOM 3079 C C . GLN A 1 398 ? -22.037 -18.161 -12.603 1.00 34.84 398 GLN A C 1
ATOM 3081 O O . GLN A 1 398 ? -23.209 -18.370 -12.284 1.00 34.84 398 GLN A O 1
ATOM 3086 N N . MET A 1 399 ? -21.615 -16.987 -13.066 1.00 33.38 399 MET A N 1
ATOM 3087 C CA . MET A 1 399 ? -22.532 -16.034 -13.653 1.00 33.38 399 MET A CA 1
ATOM 3088 C C . MET A 1 399 ? -23.065 -16.720 -14.905 1.00 33.38 399 MET A C 1
ATOM 3090 O O . MET A 1 399 ? -22.413 -16.730 -15.946 1.00 33.38 399 MET A O 1
ATOM 3094 N N . VAL A 1 400 ? -24.206 -17.393 -14.762 1.00 34.09 400 VAL A N 1
ATOM 3095 C CA . VAL A 1 400 ? -24.96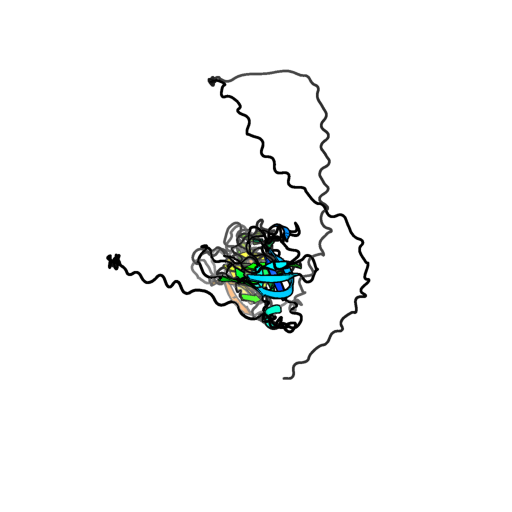4 -17.895 -15.899 1.00 34.09 400 VAL A CA 1
ATOM 3096 C C . VAL A 1 400 ? -25.306 -16.663 -16.722 1.00 34.09 400 VAL A C 1
ATOM 3098 O O . VAL A 1 400 ? -25.999 -15.761 -16.246 1.00 34.09 400 VAL A O 1
ATOM 3101 N N . ALA A 1 401 ? -24.724 -16.599 -17.917 1.00 37.59 401 ALA A N 1
ATOM 3102 C CA . ALA A 1 401 ? -25.016 -15.575 -18.897 1.00 37.59 401 ALA A CA 1
ATOM 3103 C C . ALA A 1 401 ? -26.535 -15.475 -19.071 1.00 37.59 401 ALA A C 1
ATOM 3105 O O . ALA A 1 401 ? -27.224 -16.490 -19.205 1.00 37.59 401 ALA A O 1
ATOM 3106 N N . ALA A 1 402 ? -27.052 -14.247 -19.042 1.00 38.34 402 ALA A N 1
ATOM 3107 C CA . ALA A 1 402 ? -28.433 -13.988 -19.401 1.00 38.34 402 ALA A CA 1
ATOM 3108 C C . ALA A 1 402 ? -28.693 -14.566 -20.808 1.00 38.34 402 ALA A C 1
ATOM 3110 O O . ALA A 1 402 ? -27.881 -14.337 -21.710 1.00 38.34 402 ALA A O 1
ATOM 3111 N N . PRO A 1 403 ? -29.781 -15.328 -21.011 1.00 45.31 403 PRO A N 1
ATOM 3112 C CA . PRO A 1 403 ? -30.122 -15.826 -22.333 1.00 45.31 403 PRO A CA 1
ATOM 3113 C C . PRO A 1 403 ? -30.415 -14.645 -23.274 1.00 45.31 403 PRO A C 1
ATOM 3115 O O . PRO A 1 403 ? -30.948 -13.624 -22.824 1.00 45.31 403 PRO A O 1
ATOM 3118 N N . PRO A 1 404 ? -30.089 -14.757 -24.573 1.00 42.25 404 PRO A N 1
ATOM 3119 C CA . PRO A 1 404 ? -30.448 -13.741 -25.549 1.00 42.25 404 PRO A CA 1
ATOM 3120 C C . PRO A 1 404 ? -31.974 -13.622 -25.605 1.00 42.25 404 PRO A C 1
ATOM 3122 O O . PRO A 1 404 ? -32.683 -14.586 -25.896 1.00 42.25 404 PRO A O 1
ATOM 3125 N N . GLY A 1 405 ? -32.472 -12.430 -25.277 1.00 36.00 405 GLY A N 1
ATOM 3126 C CA . GLY A 1 405 ? -33.880 -12.081 -25.389 1.00 36.00 405 GLY A CA 1
ATOM 3127 C C . GLY A 1 405 ? -34.324 -12.192 -26.842 1.00 36.00 405 GLY A C 1
ATOM 3128 O O . GLY A 1 405 ? -33.894 -11.419 -27.695 1.00 36.00 405 GLY A O 1
ATOM 3129 N N . ASN A 1 406 ? -35.176 -13.178 -27.099 1.00 38.09 406 ASN A N 1
ATOM 3130 C CA . ASN A 1 406 ? -35.853 -13.392 -28.364 1.00 38.09 406 ASN A CA 1
ATOM 3131 C C . ASN A 1 406 ? -36.845 -12.237 -28.581 1.00 38.09 406 ASN A C 1
ATOM 3133 O O . ASN A 1 406 ? -37.824 -12.104 -27.846 1.00 38.09 406 ASN A O 1
ATOM 3137 N N . GLY A 1 407 ? -36.569 -11.383 -29.566 1.00 43.00 407 GLY A N 1
ATOM 3138 C CA . GLY A 1 407 ? -37.511 -10.379 -30.044 1.00 43.00 407 GLY A CA 1
ATOM 3139 C C . GLY A 1 407 ? -38.598 -11.048 -30.879 1.00 43.00 407 GLY A C 1
ATOM 3140 O O . GLY A 1 407 ? -38.306 -11.650 -31.908 1.00 43.00 407 GLY A O 1
ATOM 3141 N N . GLY A 1 408 ? -39.849 -10.947 -30.435 1.00 39.34 408 GLY A N 1
ATOM 3142 C CA . GLY A 1 408 ? -40.995 -11.419 -31.202 1.00 39.34 408 GLY A CA 1
ATOM 3143 C C . GLY A 1 408 ? -42.305 -11.283 -30.439 1.00 39.34 408 GLY A C 1
ATOM 3144 O O . GLY A 1 408 ? -42.647 -12.146 -29.638 1.00 39.34 408 GLY A O 1
ATOM 3145 N N . SER A 1 409 ? -43.041 -10.202 -30.689 1.00 35.06 409 SER A N 1
ATOM 3146 C CA . SER A 1 409 ? -44.507 -10.215 -30.837 1.00 35.06 409 SER A CA 1
ATOM 3147 C C . SER A 1 409 ? -44.994 -8.809 -31.171 1.00 35.06 409 SER A C 1
ATOM 3149 O O . SER A 1 409 ? -45.117 -7.935 -30.318 1.00 35.06 409 SER A O 1
ATOM 3151 N N . ASP A 1 410 ? -45.233 -8.628 -32.464 1.00 41.84 410 ASP A N 1
ATOM 3152 C CA . ASP A 1 410 ? -46.136 -7.631 -33.023 1.00 41.84 410 ASP A CA 1
ATOM 3153 C C . ASP A 1 410 ? -47.559 -8.236 -33.064 1.00 41.84 410 ASP A C 1
ATOM 3155 O O . ASP A 1 410 ? -47.689 -9.463 -33.089 1.00 41.84 410 ASP A O 1
ATOM 3159 N N . PHE A 1 411 ? -48.588 -7.379 -33.125 1.00 39.41 411 PHE A N 1
ATOM 3160 C CA . PHE A 1 411 ? -50.048 -7.633 -33.016 1.00 39.41 411 PHE A CA 1
ATOM 3161 C C . PHE A 1 411 ? -50.584 -7.835 -31.581 1.00 39.41 411 PHE A C 1
ATOM 3163 O O . PHE A 1 411 ? -50.156 -8.725 -30.864 1.00 39.41 411 PHE A O 1
ATOM 3170 N N . GLY A 1 412 ? -51.593 -7.118 -31.078 1.00 35.81 412 GLY A N 1
ATOM 3171 C CA . GLY A 1 412 ? -52.467 -6.088 -31.632 1.00 35.81 412 GLY A CA 1
ATOM 3172 C C . GLY A 1 412 ? -53.749 -5.971 -30.779 1.00 35.81 412 GLY A C 1
ATOM 3173 O O . GLY A 1 412 ? -54.155 -6.935 -30.140 1.00 35.81 412 GLY A O 1
ATOM 3174 N N . ILE A 1 413 ? -54.414 -4.812 -30.888 1.00 36.19 413 ILE A N 1
ATOM 3175 C CA . ILE A 1 413 ? -55.833 -4.524 -30.571 1.00 36.19 413 ILE A CA 1
ATOM 3176 C C . ILE A 1 413 ? -56.198 -4.211 -29.102 1.00 36.19 413 ILE A C 1
ATOM 3178 O O . ILE A 1 413 ? -56.179 -5.073 -28.234 1.00 36.19 413 ILE A O 1
ATOM 3182 N N . GLY A 1 414 ? -56.730 -2.993 -28.891 1.00 32.56 414 GLY A N 1
ATOM 3183 C CA . GLY A 1 414 ? -57.930 -2.827 -28.056 1.00 32.56 414 GLY A CA 1
ATOM 3184 C C . GLY A 1 414 ? -58.007 -1.637 -27.092 1.00 32.56 414 GLY A C 1
ATOM 3185 O O . GLY A 1 414 ? -57.656 -1.779 -25.932 1.00 32.56 414 GLY A O 1
ATOM 3186 N N . SER A 1 415 ? -58.625 -0.541 -27.562 1.00 34.03 415 SER A N 1
ATOM 3187 C CA . SER A 1 415 ? -59.557 0.373 -26.844 1.00 34.03 415 SER A CA 1
ATOM 3188 C C . SER A 1 415 ? -59.109 1.095 -25.553 1.00 34.03 415 SER A C 1
ATOM 3190 O O . SER A 1 415 ? -58.860 0.472 -24.535 1.00 34.03 415 SER A O 1
ATOM 3192 N N . SER A 1 416 ? -59.038 2.439 -25.591 1.00 36.16 416 SER A N 1
ATOM 3193 C CA . SER A 1 416 ? -60.041 3.393 -25.031 1.00 36.16 416 SER A CA 1
ATOM 3194 C C . SER A 1 416 ? -59.953 3.516 -23.496 1.00 36.16 416 SER A C 1
ATOM 3196 O O . SER A 1 416 ? -60.118 2.530 -22.802 1.00 36.16 416 SER A O 1
ATOM 3198 N N . THR A 1 417 ? -59.632 4.651 -22.868 1.00 37.59 417 THR A N 1
ATOM 3199 C CA . THR A 1 417 ? -60.336 5.947 -22.886 1.00 37.59 417 THR A CA 1
ATOM 3200 C C . THR A 1 417 ? -59.434 7.082 -22.363 1.00 37.59 417 THR A C 1
ATOM 3202 O O . THR A 1 417 ? -58.706 6.913 -21.388 1.00 37.59 417 THR A O 1
ATOM 3205 N N . ARG A 1 418 ? -59.548 8.265 -22.981 1.00 36.41 418 ARG A N 1
ATOM 3206 C CA . ARG A 1 418 ? -59.084 9.597 -22.508 1.00 36.41 418 ARG A CA 1
ATOM 3207 C C . ARG A 1 418 ? -59.877 10.045 -21.250 1.00 36.41 418 ARG A C 1
ATOM 3209 O O . ARG A 1 418 ? -60.959 9.488 -21.060 1.00 36.41 418 ARG A O 1
ATOM 3216 N N . PRO A 1 419 ? -59.458 11.061 -20.445 1.00 50.34 419 PRO A N 1
ATOM 3217 C CA . PRO A 1 419 ? -59.413 12.471 -20.895 1.00 50.34 419 PRO A CA 1
ATOM 3218 C C . PRO A 1 419 ? -58.323 13.333 -20.162 1.00 50.34 419 PRO A C 1
ATOM 3220 O O . PRO A 1 419 ? -57.301 12.764 -19.793 1.00 50.34 419 PRO A O 1
ATOM 3223 N N . PRO A 1 420 ? -58.385 14.686 -20.092 1.00 54.44 420 PRO A N 1
ATOM 3224 C CA . PRO A 1 420 ? -57.489 15.556 -20.868 1.00 54.44 420 PRO A CA 1
ATOM 3225 C C . PRO A 1 420 ? -56.650 16.530 -20.010 1.00 54.44 420 PRO A C 1
ATOM 3227 O O . PRO A 1 420 ? -57.040 16.860 -18.900 1.00 54.44 420 PRO A O 1
ATOM 3230 N N . GLN A 1 421 ? -55.558 17.083 -20.553 1.00 37.47 421 GLN A N 1
ATOM 3231 C CA . GLN A 1 421 ? -55.048 18.427 -20.206 1.00 37.47 421 GLN A CA 1
ATOM 3232 C C . GLN A 1 421 ? -53.943 18.825 -21.207 1.00 37.47 421 GLN A C 1
ATOM 3234 O O . GLN A 1 421 ? -53.016 18.062 -21.444 1.00 37.47 421 GLN A O 1
ATOM 3239 N N . SER A 1 422 ? -54.186 19.876 -22.005 1.00 40.38 422 SER A N 1
ATOM 3240 C CA . SER A 1 422 ? -53.527 21.197 -21.894 1.00 40.38 422 SER A CA 1
ATOM 3241 C C . SER A 1 422 ? -52.019 21.130 -22.207 1.00 40.38 422 SER A C 1
ATOM 3243 O O . SER A 1 422 ? -51.261 20.615 -21.402 1.00 40.38 422 SER A O 1
ATOM 3245 N N . GLY A 1 423 ? -51.467 21.581 -23.336 1.00 35.91 423 GLY A N 1
ATOM 3246 C CA . GLY A 1 423 ? -51.893 22.623 -24.266 1.00 35.91 423 GLY A CA 1
ATOM 3247 C C . GLY A 1 423 ? -50.900 23.790 -24.240 1.00 35.91 423 GLY A C 1
ATOM 3248 O O . GLY A 1 423 ? -51.244 24.823 -23.692 1.00 35.91 423 GLY A O 1
ATOM 3249 N N . TYR A 1 424 ? -49.702 23.636 -24.826 1.00 47.50 424 TYR A N 1
ATOM 3250 C CA . TYR A 1 424 ? -48.854 24.755 -25.278 1.00 47.50 424 TYR A CA 1
ATOM 3251 C C . TYR A 1 424 ? -48.016 24.348 -26.508 1.00 47.50 424 TYR A C 1
ATOM 3253 O O . TYR A 1 424 ? -47.516 23.221 -26.544 1.00 47.50 424 TYR A O 1
ATOM 3261 N N . PRO A 1 425 ? -47.870 25.227 -27.521 1.00 49.34 425 PRO A N 1
ATOM 3262 C CA . PRO A 1 425 ? -47.160 24.924 -28.759 1.00 49.34 425 PRO A CA 1
ATOM 3263 C C . PRO A 1 425 ? -45.662 25.238 -28.645 1.00 49.34 425 PRO A C 1
ATOM 3265 O O . PRO A 1 425 ? -45.281 26.316 -28.190 1.00 49.34 425 PRO A O 1
ATOM 3268 N N . VAL A 1 426 ? -44.809 24.329 -29.124 1.00 43.62 426 VAL A N 1
ATOM 3269 C CA . VAL A 1 426 ? -43.402 24.640 -29.414 1.00 43.62 426 VAL A CA 1
ATOM 3270 C C . VAL A 1 426 ? -43.276 24.932 -30.902 1.00 43.62 426 VAL A C 1
ATOM 3272 O O . VAL A 1 426 ? -43.564 24.097 -31.757 1.00 43.62 426 VAL A O 1
ATOM 3275 N N . VAL A 1 427 ? -42.874 26.169 -31.169 1.00 43.69 427 VAL A N 1
ATOM 3276 C CA . VAL A 1 427 ? -42.517 26.735 -32.466 1.00 43.69 427 VAL A CA 1
ATOM 3277 C C . VAL A 1 427 ? -41.255 26.046 -32.989 1.00 43.69 427 VAL A C 1
ATOM 3279 O O . VAL A 1 427 ? -40.232 26.017 -32.308 1.00 43.69 427 VAL A O 1
ATOM 3282 N N . ALA A 1 428 ? -41.321 25.518 -34.210 1.00 45.53 428 ALA A N 1
ATOM 3283 C CA . ALA A 1 428 ? -40.150 25.120 -34.983 1.00 45.53 428 ALA A CA 1
ATOM 3284 C C . ALA A 1 428 ? -39.532 26.342 -35.684 1.00 45.53 428 ALA A C 1
ATOM 3286 O O . ALA A 1 428 ? -40.269 27.197 -36.181 1.00 45.53 428 ALA A O 1
ATOM 3287 N N . PRO A 1 429 ? -38.198 26.387 -35.810 1.00 51.91 429 PRO A N 1
ATOM 3288 C CA . PRO A 1 429 ? -37.566 27.039 -36.948 1.00 51.91 429 PRO A CA 1
ATOM 3289 C C . PRO A 1 429 ? -36.584 26.111 -37.695 1.00 51.91 429 PRO A C 1
ATOM 3291 O O . PRO A 1 429 ? -36.285 25.007 -37.235 1.00 51.91 429 PRO A O 1
ATOM 3294 N N . PRO A 1 430 ? -36.164 26.513 -38.909 1.00 50.38 430 PRO A N 1
ATOM 3295 C CA . PRO A 1 430 ? -36.050 25.596 -40.030 1.00 50.38 430 PRO A CA 1
ATOM 3296 C C . PRO A 1 430 ? -34.640 25.065 -40.296 1.00 50.38 430 PRO A C 1
ATOM 3298 O O . PRO A 1 430 ? -33.620 25.663 -39.967 1.00 50.38 430 PRO A O 1
ATOM 3301 N N . SER A 1 431 ? -34.668 23.932 -40.996 1.00 44.91 431 SER A N 1
ATOM 3302 C CA . SER A 1 431 ? -33.678 23.402 -41.930 1.00 44.91 431 SER A CA 1
ATOM 3303 C C . SER A 1 431 ? -32.743 24.434 -42.567 1.00 44.91 431 SER A C 1
ATOM 3305 O O . SER A 1 431 ? -33.196 25.377 -43.214 1.00 44.91 431 SER A O 1
ATOM 3307 N N . GLY A 1 432 ? -31.457 24.080 -42.578 1.00 38.28 432 GLY A N 1
ATOM 3308 C CA . GLY A 1 432 ? -30.619 24.253 -43.760 1.00 38.28 432 GLY A CA 1
ATOM 3309 C C . GLY A 1 432 ? -29.202 24.680 -43.434 1.00 38.28 432 GLY A C 1
ATOM 3310 O O . GLY A 1 432 ? -28.997 25.856 -43.209 1.00 38.28 432 GLY A O 1
ATOM 3311 N N . TYR A 1 433 ? -28.236 23.756 -43.496 1.00 37.09 433 TYR A N 1
ATOM 3312 C CA . TYR A 1 433 ? -26.898 24.047 -44.018 1.00 37.09 433 TYR A CA 1
ATOM 3313 C C . TYR A 1 433 ? -26.273 22.792 -44.631 1.00 37.09 433 TYR A C 1
ATOM 3315 O O . TYR A 1 433 ? -26.430 21.670 -44.151 1.00 37.09 433 TYR A O 1
ATOM 3323 N N . HIS A 1 434 ? -25.621 23.045 -45.758 1.00 36.94 434 HIS A N 1
ATOM 3324 C CA . HIS A 1 434 ? -25.079 22.120 -46.733 1.00 36.94 434 HIS A CA 1
ATOM 3325 C C . HIS A 1 434 ? -23.999 21.189 -46.175 1.00 36.94 434 HIS A C 1
ATOM 3327 O O . HIS A 1 434 ? -23.078 21.612 -45.479 1.00 36.94 434 HIS A O 1
ATOM 3333 N N . SER A 1 435 ? -24.082 19.921 -46.571 1.00 35.28 435 SER A N 1
ATOM 3334 C CA . SER A 1 435 ? -23.008 18.942 -46.437 1.00 35.28 435 SER A CA 1
ATOM 3335 C C . SER A 1 435 ? -21.873 19.274 -47.410 1.00 35.28 435 SER A C 1
ATOM 3337 O O . SER A 1 435 ? -22.071 19.267 -48.624 1.00 35.28 435 SER A O 1
ATOM 3339 N N . VAL A 1 436 ? -20.681 19.531 -46.875 1.00 47.16 436 VAL A N 1
ATOM 3340 C CA . VAL A 1 436 ? -19.416 19.534 -47.622 1.00 47.16 436 VAL A CA 1
ATOM 3341 C C . VAL A 1 436 ? -18.675 18.241 -47.262 1.00 47.16 436 VAL A C 1
ATOM 3343 O O . VAL A 1 436 ? -18.531 17.959 -46.069 1.00 47.16 436 VAL A O 1
ATOM 3346 N N . PRO A 1 437 ? -18.224 17.426 -48.232 1.00 52.84 437 PRO A N 1
ATOM 3347 C CA . PRO A 1 437 ? -17.464 16.218 -47.932 1.00 52.84 437 PRO A CA 1
ATOM 3348 C C . PRO A 1 437 ? -16.007 16.565 -47.571 1.00 52.84 437 PRO A C 1
ATOM 3350 O O . PRO A 1 437 ? -15.429 17.471 -48.177 1.00 52.84 437 PRO A O 1
ATOM 3353 N N . PRO A 1 438 ? -15.376 15.856 -46.617 1.00 52.12 438 PRO A N 1
ATOM 3354 C CA . PRO A 1 438 ? -13.954 16.023 -46.344 1.00 52.12 438 PRO A CA 1
ATOM 3355 C C . PRO A 1 438 ? -13.091 15.359 -47.436 1.00 52.12 438 PRO A C 1
ATOM 3357 O O . PRO A 1 438 ? -13.502 14.354 -48.024 1.00 52.12 438 PRO A O 1
ATOM 3360 N N . PRO A 1 439 ? -11.885 15.892 -47.710 1.00 45.50 439 PRO A N 1
ATOM 3361 C CA . PRO A 1 439 ? -10.990 15.349 -48.722 1.00 45.50 439 PRO A CA 1
ATOM 3362 C C . PRO A 1 439 ? -10.368 14.016 -48.285 1.00 45.50 439 PRO A C 1
ATOM 3364 O O . PRO A 1 439 ? -10.027 13.800 -47.121 1.00 45.50 439 PRO A O 1
ATOM 3367 N N . ALA A 1 440 ? -10.204 13.133 -49.269 1.00 39.50 440 ALA A N 1
ATOM 3368 C CA . ALA A 1 440 ? -9.538 11.848 -49.151 1.00 39.50 440 ALA A CA 1
ATOM 3369 C C . ALA A 1 440 ? -8.061 12.017 -48.754 1.00 39.50 440 ALA A C 1
ATOM 3371 O O . ALA A 1 440 ? -7.291 12.658 -49.466 1.00 39.50 440 ALA A O 1
ATOM 3372 N N . ASN A 1 441 ? -7.661 11.384 -47.649 1.00 35.12 441 ASN A N 1
ATOM 3373 C CA . ASN A 1 441 ? -6.260 11.158 -47.304 1.00 35.12 441 ASN A CA 1
ATOM 3374 C C . ASN A 1 441 ? -5.867 9.722 -47.696 1.00 35.12 441 ASN A C 1
ATOM 3376 O O . ASN A 1 441 ? -6.484 8.780 -47.193 1.00 35.12 441 ASN A O 1
ATOM 3380 N N . PRO A 1 442 ? -4.839 9.521 -48.541 1.00 43.53 442 PRO A N 1
ATOM 3381 C CA . PRO A 1 442 ? -4.337 8.202 -48.886 1.00 43.53 442 PRO A CA 1
ATOM 3382 C C . PRO A 1 442 ? -3.085 7.897 -48.059 1.00 43.53 442 PRO A C 1
ATOM 3384 O O . PRO A 1 442 ? -2.005 8.372 -48.385 1.00 43.53 442 PRO A O 1
ATOM 3387 N N . CYS A 1 443 ? -3.205 7.101 -46.998 1.00 34.25 443 CYS A N 1
ATOM 3388 C CA . CYS A 1 443 ? -2.074 6.404 -46.374 1.00 34.25 443 CYS A CA 1
ATOM 3389 C C . CYS A 1 443 ? -2.608 5.145 -45.683 1.00 34.25 443 CYS A C 1
ATOM 3391 O O . CYS A 1 443 ? -3.121 5.199 -44.567 1.00 34.25 443 CYS A O 1
ATOM 3393 N N . GLY A 1 444 ? -2.532 4.015 -46.388 1.00 29.73 444 GLY A N 1
ATOM 3394 C CA . GLY A 1 444 ? -2.868 2.703 -45.851 1.00 29.73 444 GLY A CA 1
ATOM 3395 C C . GLY A 1 444 ? -1.814 2.239 -44.849 1.00 29.73 444 GLY A C 1
ATOM 3396 O O . GLY A 1 444 ? -0.647 2.086 -45.199 1.00 29.73 444 GLY A O 1
ATOM 3397 N N . TYR A 1 445 ? -2.237 1.990 -43.612 1.00 33.69 445 TYR A N 1
ATOM 3398 C CA . TYR A 1 445 ? -1.489 1.167 -42.670 1.00 33.69 445 TYR A CA 1
ATOM 3399 C C . TYR A 1 445 ? -1.889 -0.292 -42.897 1.00 33.69 445 TYR A C 1
ATOM 3401 O O . TYR A 1 445 ? -3.027 -0.682 -42.642 1.00 33.69 445 TYR A O 1
ATOM 3409 N N . ASN A 1 446 ? -0.951 -1.092 -43.404 1.00 34.53 446 ASN A N 1
ATOM 3410 C CA . ASN A 1 446 ? -1.099 -2.540 -43.468 1.00 34.53 446 ASN A CA 1
ATOM 3411 C C . ASN A 1 446 ? -1.011 -3.123 -42.052 1.00 34.53 446 ASN A C 1
ATOM 3413 O O . ASN A 1 446 ? 0.035 -3.060 -41.409 1.00 34.53 446 ASN A O 1
ATOM 3417 N N . ASN A 1 447 ? -2.112 -3.723 -41.601 1.00 31.50 447 ASN A N 1
ATOM 3418 C CA . ASN A 1 447 ? -2.133 -4.662 -40.486 1.00 31.50 447 ASN A CA 1
ATOM 3419 C C . ASN A 1 447 ? -1.354 -5.920 -40.887 1.00 31.50 447 ASN A C 1
ATOM 3421 O O . ASN A 1 447 ? -1.799 -6.668 -41.756 1.00 31.50 447 ASN A O 1
ATOM 3425 N N . TYR A 1 448 ? -0.215 -6.165 -40.241 1.00 35.38 448 TYR A N 1
ATOM 3426 C CA . TYR A 1 448 ? 0.468 -7.454 -40.300 1.00 35.38 448 TYR A CA 1
ATOM 3427 C C . TYR A 1 448 ? 0.129 -8.256 -39.043 1.00 35.38 448 TYR A C 1
ATOM 3429 O O . TYR A 1 448 ? 0.379 -7.821 -37.921 1.00 35.38 448 TYR A O 1
ATOM 3437 N N . ASN A 1 449 ? -0.465 -9.426 -39.259 1.00 36.09 449 ASN A N 1
ATOM 3438 C CA . ASN A 1 449 ? -0.814 -10.416 -38.249 1.00 36.09 449 ASN A CA 1
ATOM 3439 C C . ASN A 1 449 ? 0.173 -11.589 -38.394 1.00 36.09 449 ASN A C 1
ATOM 3441 O O . ASN A 1 449 ? 0.096 -12.288 -39.408 1.00 36.09 449 ASN A O 1
ATOM 3445 N N . PRO A 1 450 ? 1.128 -11.815 -37.473 1.00 43.69 450 PRO A N 1
ATOM 3446 C CA . PRO A 1 450 ? 2.006 -12.970 -37.572 1.00 43.69 450 PRO A CA 1
ATOM 3447 C C . PRO A 1 450 ? 1.317 -14.203 -36.980 1.00 43.69 450 PRO A C 1
ATOM 3449 O O . PRO A 1 450 ? 1.108 -14.326 -35.773 1.00 43.69 450 PRO A O 1
ATOM 3452 N N . ALA A 1 451 ? 0.963 -15.127 -37.868 1.00 33.12 451 ALA A N 1
ATOM 3453 C CA . ALA A 1 451 ? 0.496 -16.457 -37.526 1.00 33.12 451 ALA A CA 1
ATOM 3454 C C . ALA A 1 451 ? 1.618 -17.294 -36.878 1.00 33.12 451 ALA A C 1
ATOM 3456 O O . ALA A 1 451 ? 2.707 -17.430 -37.427 1.00 33.12 451 ALA A O 1
ATOM 3457 N N . MET A 1 452 ? 1.294 -17.841 -35.703 1.00 36.66 452 MET A N 1
ATOM 3458 C CA . MET A 1 452 ? 1.656 -19.155 -35.147 1.00 36.66 452 MET A CA 1
ATOM 3459 C C . MET A 1 452 ? 2.848 -19.900 -35.788 1.00 36.66 452 MET A C 1
ATOM 3461 O O . MET A 1 452 ? 2.713 -20.528 -36.836 1.00 36.66 452 MET A O 1
ATOM 3465 N N . GLY A 1 453 ? 3.972 -19.941 -35.064 1.00 33.31 453 GLY A N 1
ATOM 3466 C CA . GLY A 1 453 ? 5.011 -20.970 -35.190 1.00 33.31 453 GLY A CA 1
ATOM 3467 C C . GLY A 1 453 ? 4.887 -22.030 -34.077 1.00 33.31 453 GLY A C 1
ATOM 3468 O O . GLY A 1 453 ? 4.287 -21.750 -33.037 1.00 33.31 453 GLY A O 1
ATOM 3469 N N . PRO A 1 454 ? 5.408 -23.255 -34.280 1.00 33.91 454 PRO A N 1
ATOM 3470 C CA . PRO A 1 454 ? 5.083 -24.424 -33.463 1.00 33.91 454 PRO A CA 1
ATOM 3471 C C . PRO A 1 454 ? 5.726 -24.380 -32.067 1.00 33.91 454 PRO A C 1
ATOM 3473 O O . PRO A 1 454 ? 6.918 -24.114 -31.922 1.00 33.91 454 PRO A O 1
ATOM 3476 N N . GLN A 1 455 ? 4.931 -24.689 -31.037 1.00 31.05 455 GLN A N 1
ATOM 3477 C CA . GLN A 1 455 ? 5.397 -24.826 -29.656 1.00 31.05 455 GLN A CA 1
ATOM 3478 C C . GLN A 1 455 ? 6.158 -26.145 -29.464 1.00 31.05 455 GLN A C 1
ATOM 3480 O O . GLN A 1 455 ? 5.597 -27.229 -29.623 1.00 31.05 455 GLN A O 1
ATOM 3485 N N . ALA A 1 456 ? 7.428 -26.048 -29.072 1.00 29.31 456 ALA A N 1
ATOM 3486 C CA . ALA A 1 456 ? 8.185 -27.164 -28.523 1.00 29.31 456 ALA A CA 1
ATOM 3487 C C . ALA A 1 456 ? 7.759 -27.394 -27.063 1.00 29.31 456 ALA A C 1
ATOM 3489 O O . ALA A 1 456 ? 7.921 -26.524 -26.207 1.00 29.31 456 ALA A O 1
ATOM 3490 N N . VAL A 1 457 ? 7.202 -28.572 -26.782 1.00 31.28 457 VAL A N 1
ATOM 3491 C CA . VAL A 1 457 ? 6.835 -29.008 -25.430 1.00 31.28 457 VAL A CA 1
ATOM 3492 C C . VAL A 1 457 ? 8.102 -29.473 -24.710 1.00 31.28 457 VAL A C 1
ATOM 3494 O O . VAL A 1 457 ? 8.559 -30.597 -24.908 1.00 31.28 457 VAL A O 1
ATOM 3497 N N . VAL A 1 458 ? 8.675 -28.613 -23.866 1.00 28.36 458 VAL A N 1
ATOM 3498 C CA . VAL A 1 458 ? 9.713 -29.004 -22.902 1.00 28.36 458 VAL A CA 1
ATOM 3499 C C . VAL A 1 458 ? 9.023 -29.381 -21.595 1.00 28.36 458 VAL A C 1
ATOM 3501 O O . VAL A 1 458 ? 8.467 -28.541 -20.890 1.00 28.36 458 VAL A O 1
ATOM 3504 N N . ARG A 1 459 ? 9.029 -30.679 -21.292 1.00 29.36 459 ARG A N 1
ATOM 3505 C CA . ARG A 1 459 ? 8.517 -31.256 -20.048 1.00 29.36 459 ARG A CA 1
ATOM 3506 C C . ARG A 1 459 ? 9.584 -31.068 -18.965 1.00 29.36 459 ARG A C 1
ATOM 3508 O O . ARG A 1 459 ? 10.596 -31.759 -18.984 1.00 29.36 459 ARG A O 1
ATOM 3515 N N . VAL A 1 460 ? 9.377 -30.118 -18.056 1.00 30.81 460 VAL A N 1
ATOM 3516 C CA . VAL A 1 460 ? 10.229 -29.924 -16.871 1.00 30.81 460 VAL A CA 1
ATOM 3517 C C . VAL A 1 460 ? 9.612 -30.703 -15.712 1.00 30.81 460 VAL A C 1
ATOM 3519 O O . VAL A 1 460 ? 8.498 -30.404 -15.284 1.00 30.81 460 VAL A O 1
ATOM 3522 N N . GLU A 1 461 ? 10.311 -31.729 -15.231 1.00 30.91 461 GLU A N 1
ATOM 3523 C CA . GLU A 1 461 ? 9.951 -32.439 -14.003 1.00 30.91 461 GLU A CA 1
ATOM 3524 C C . GLU A 1 461 ? 10.248 -31.554 -12.786 1.00 30.91 461 GLU A C 1
ATOM 3526 O O . GLU A 1 461 ? 11.357 -31.049 -12.609 1.00 30.91 461 GLU A O 1
ATOM 3531 N N . ALA A 1 462 ? 9.231 -31.339 -11.951 1.00 32.56 462 ALA A N 1
ATOM 3532 C CA . ALA A 1 462 ? 9.337 -30.566 -10.724 1.00 32.56 462 ALA A CA 1
ATOM 3533 C C . ALA A 1 462 ? 10.029 -31.398 -9.630 1.00 32.56 462 ALA A C 1
ATOM 3535 O O . ALA A 1 462 ? 9.424 -32.288 -9.032 1.00 32.56 462 ALA A O 1
ATOM 3536 N N . GLY A 1 463 ? 11.298 -31.092 -9.360 1.00 31.00 463 GLY A N 1
ATOM 3537 C CA . GLY A 1 463 ? 12.004 -31.552 -8.167 1.00 31.00 463 GLY A CA 1
ATOM 3538 C C . GLY A 1 463 ? 11.515 -30.803 -6.925 1.00 31.00 463 GLY A C 1
ATOM 3539 O O . GLY A 1 463 ? 11.500 -29.574 -6.894 1.00 31.00 463 GLY A O 1
ATOM 3540 N N . VAL A 1 464 ? 11.106 -31.550 -5.902 1.00 39.09 464 VAL A N 1
ATOM 3541 C CA . VAL A 1 464 ? 10.693 -31.045 -4.584 1.00 39.09 464 VAL A CA 1
ATOM 3542 C C . VAL A 1 464 ? 11.919 -30.499 -3.833 1.00 39.09 464 VAL A C 1
ATOM 3544 O O . VAL A 1 464 ? 12.855 -31.267 -3.607 1.00 39.09 464 VAL A O 1
ATOM 3547 N N . PRO A 1 465 ? 11.955 -29.224 -3.397 1.00 39.97 465 PRO A N 1
ATOM 3548 C CA . PRO A 1 465 ? 13.036 -28.743 -2.547 1.00 39.97 465 PRO A CA 1
ATOM 3549 C C . PRO A 1 465 ? 12.776 -29.112 -1.079 1.00 39.97 465 PRO A C 1
ATOM 3551 O O . PRO A 1 465 ? 11.753 -28.758 -0.491 1.00 39.97 465 PRO A O 1
ATOM 3554 N N . GLY A 1 466 ? 13.727 -29.851 -0.504 1.00 31.22 466 GLY A N 1
ATOM 3555 C CA . GLY A 1 466 ? 13.744 -30.266 0.896 1.00 31.22 466 GLY A CA 1
ATOM 3556 C C . GLY A 1 466 ? 13.918 -29.100 1.872 1.00 31.22 466 GLY A C 1
ATOM 3557 O O . GLY A 1 466 ? 14.588 -28.106 1.597 1.00 31.22 466 GLY A O 1
ATOM 3558 N N . SER A 1 467 ? 13.301 -29.249 3.040 1.00 30.88 467 SER A N 1
ATOM 3559 C CA . SER A 1 467 ? 13.362 -28.328 4.170 1.00 30.88 467 SER A CA 1
ATOM 3560 C C . SER A 1 467 ? 14.748 -28.327 4.825 1.00 30.88 467 SER A C 1
ATOM 3562 O O . SER A 1 467 ? 15.121 -29.310 5.465 1.00 30.88 467 SER A O 1
ATOM 3564 N N . TYR A 1 468 ? 15.475 -27.213 4.740 1.00 34.97 468 TYR A N 1
ATOM 3565 C CA . TYR A 1 468 ? 16.632 -26.951 5.598 1.00 34.97 468 TYR A CA 1
ATOM 3566 C C . TYR A 1 468 ? 16.236 -25.976 6.708 1.00 34.97 468 TYR A C 1
ATOM 3568 O O . TYR A 1 468 ? 15.959 -24.803 6.464 1.00 34.97 468 TYR A O 1
ATOM 3576 N N . ALA A 1 469 ? 16.193 -26.488 7.937 1.00 30.03 469 ALA A N 1
ATOM 3577 C CA . ALA A 1 469 ? 16.111 -25.693 9.152 1.00 30.03 469 ALA A CA 1
ATOM 3578 C C . ALA A 1 469 ? 17.523 -25.222 9.527 1.00 30.03 469 ALA A C 1
ATOM 3580 O O . ALA A 1 469 ? 18.413 -26.047 9.721 1.00 30.03 469 ALA A O 1
ATOM 3581 N N . TYR A 1 470 ? 17.723 -23.910 9.649 1.00 37.22 470 TYR A N 1
ATOM 3582 C CA . TYR A 1 470 ? 18.922 -23.346 10.265 1.00 37.22 470 TYR A CA 1
ATOM 3583 C C . TYR A 1 470 ? 18.607 -22.945 11.706 1.00 37.22 470 TYR A C 1
ATOM 3585 O O . TYR A 1 470 ? 17.786 -22.068 11.965 1.00 37.22 470 TYR A O 1
ATOM 3593 N N . SER A 1 471 ? 19.269 -23.620 12.640 1.00 36.25 471 SER A N 1
ATOM 3594 C CA . SER A 1 471 ? 19.397 -23.233 14.041 1.00 36.25 471 SER A CA 1
ATOM 3595 C C . SER A 1 471 ? 20.398 -22.082 14.169 1.00 36.25 471 SER A C 1
ATOM 3597 O O . SER A 1 471 ? 21.538 -22.207 13.723 1.00 36.25 471 SER A O 1
ATOM 3599 N N . VAL A 1 472 ? 19.981 -20.984 14.796 1.00 36.41 472 VAL A N 1
ATOM 3600 C CA . VAL A 1 472 ? 20.856 -19.872 15.197 1.00 36.41 472 VAL A CA 1
ATOM 3601 C C . VAL A 1 472 ? 21.465 -20.214 16.566 1.00 36.41 472 VAL A C 1
ATOM 3603 O O . VAL A 1 472 ? 20.703 -20.602 17.455 1.00 36.41 472 VAL A O 1
ATOM 3606 N N . PRO A 1 473 ? 22.794 -20.136 16.765 1.00 43.50 473 PRO A N 1
ATOM 3607 C CA . PRO A 1 473 ? 23.393 -20.308 18.084 1.00 43.50 473 PRO A CA 1
ATOM 3608 C C . PRO A 1 473 ? 23.232 -19.039 18.939 1.00 43.50 473 PRO A C 1
ATOM 3610 O O . PRO A 1 473 ? 23.111 -17.938 18.403 1.00 43.50 473 PRO A O 1
ATOM 3613 N N . ALA A 1 474 ? 23.186 -19.264 20.255 1.00 44.31 474 ALA A N 1
ATOM 3614 C CA . ALA A 1 474 ? 22.831 -18.322 21.319 1.00 44.31 474 ALA A CA 1
ATOM 3615 C C . ALA A 1 474 ? 23.727 -17.082 21.439 1.00 44.31 474 ALA A C 1
ATOM 3617 O O . ALA A 1 474 ? 24.947 -17.203 21.180 1.00 44.31 474 ALA A O 1
#

pLDDT: mean 79.12, std 24.54, range [28.36, 98.62]

Nearest PDB structures (foldseek):
  1m9s-assembly1_A  TM=2.933E-01  e=3.931E-05  Listeria monocytogenes
  5d76-assembly2_B  TM=3.635E-01  e=1.007E-02  Streptococcus phage phi7917
  1r77-assembly1_A  TM=5.762E-01  e=5.111E-01  Staphylococcus capitis
  5o1q-assembly1_A  TM=5.110E-01  e=2.448E-01  Kayvirus

Mean predicted aligned error: 14.4 Å

Organism: Noctiluca scintillans (NCBI:txid2966)

Solvent-accessible surface area (backbone atoms only — not comparable to full-atom values): 29405 Å² total; per-residue (Å²): 135,87,86,84,82,88,83,83,86,84,82,88,82,88,84,78,89,85,83,90,86,78,92,80,88,78,81,88,78,93,77,80,91,72,82,78,75,76,77,78,74,74,81,72,73,77,48,82,44,48,31,29,28,65,20,90,86,33,48,69,23,12,76,47,99,52,100,48,84,87,29,52,65,83,50,67,47,48,57,49,43,73,44,49,27,41,46,79,47,82,54,94,92,26,39,33,33,30,39,61,85,66,81,28,25,44,52,34,39,76,93,55,55,34,36,22,59,55,44,71,51,89,73,51,75,66,56,49,65,40,75,38,30,26,28,29,86,32,50,58,45,72,26,15,88,40,86,53,98,76,61,84,40,94,50,64,46,51,19,27,37,57,28,28,46,79,42,36,36,37,30,56,38,65,31,99,43,98,81,46,66,71,39,81,47,47,19,38,31,34,31,38,87,89,67,60,68,31,19,40,60,64,88,68,66,47,68,35,73,70,47,80,44,72,44,76,70,53,86,88,71,45,45,41,31,38,33,30,63,34,79,64,46,55,25,19,82,42,56,32,82,40,56,94,64,59,78,44,68,43,45,58,40,40,74,46,49,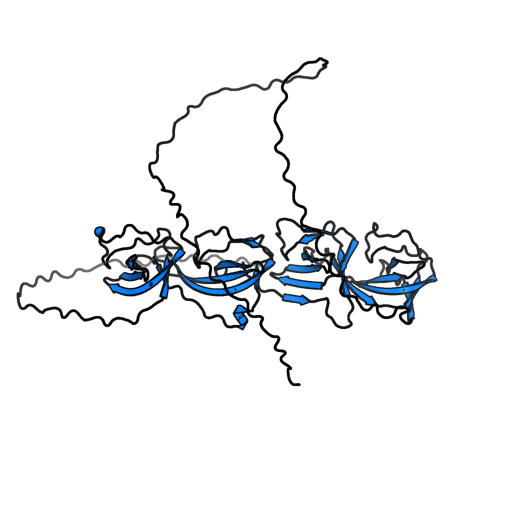39,34,35,40,38,38,40,90,94,41,46,28,39,28,35,69,92,56,40,20,37,66,66,81,43,50,96,90,54,52,39,56,43,49,24,41,37,35,88,36,39,28,32,29,31,30,58,32,93,88,35,45,68,26,14,74,47,85,52,85,45,71,90,40,50,64,86,46,68,46,49,52,68,39,74,42,48,25,51,29,34,35,43,29,76,87,72,50,39,29,34,33,30,41,82,95,60,65,27,24,34,59,29,44,46,96,87,64,50,67,28,45,42,82,75,45,83,4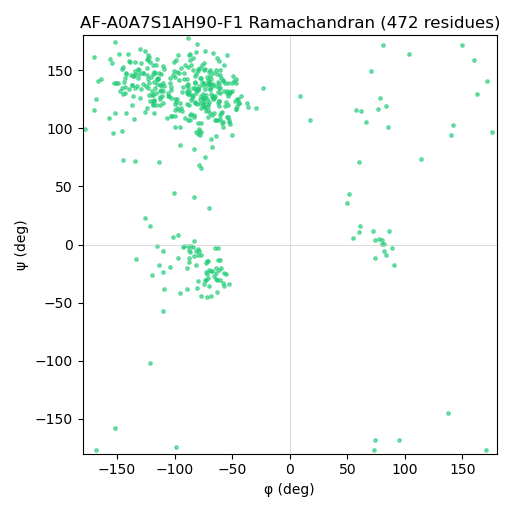5,80,71,89,57,75,77,69,77,78,63,70,73,73,74,72,75,74,74,71,76,79,79,75,78,74,73,80,76,85,82,82,87,83,82,83,88,82,90,83,81,88,83,85,87,89,80,88,88,80,88,82,83,82,84,81,89,84,83,83,89,76,85,81,82,90,80,91,78,87,80,80,86,82,80,86,79,85,78,87,83,82,88,78,84,78,82,85,78,83,85,78,90,80,85,83,84,82,82,134

Secondary structure (DSSP, 8-state):
-PPPPP-PPPP-------------------------------------EEEEE--TT-EEEESSS---GGGEEEEEEPTT-EEEEEEEEEETTEEEEEETTSS-EEESBSSSB-EEE-EEE---HHHHH-EEEE-TT-SEEEPBSSSSSS---S-EEETT-EEEEEEEEEEEE--SSTTSPPEEEEEEEEEETT--EEEEETTSS-EE-EEEEESTT-TTS-EEEEEE-SS-EEEBSSS-SS-SS-SEEEPTT-EEEEEEEEEETTEEEEEETTS-EEE---BTTB-SEEEEEEEEEEEEEEE--TT-EEEESSSSS-GGGEEEEEEPTT-EEEEEEEEEETTS-EEEEEPTTS-EEEESB-TTS-BSEEEEEE---SSPPP-----------PPP----PPPP--------------------PPPP--------PPPPP-----------PPPP------PPPP----PPP-

Sequence (474 aa):
MPKAASAHPVDDHEREQDEDSDTGEMGGQSRGGRVDSVEEVEPIPEISVDYIVVDPKGVQLRHSRAYVKNSKTGELLGLGEVVRICQRVSEHNMIWLKLADGRGWGFERTDRRRMSEVRYRDLSSQEKQAQHLVSPQMSKVSLLSGPHTTAHSALTVAGGALVRVLAEASIFVAGAKSKSPDVTQTYSKIVDESGVEGWLPEGSSALVPYKLERLDNVAGEGETWLSVLASNAPVHASPSTHAPQPAGTLKLGDFVQIVEKLEAAGVIFYKLADGGWLHCKGNEKHPHFDLGLREDHWWQYMLKSKKGTELRQVPTRAKERNNGKHLKDKQLVLVSEKIKFESGQEYVHCEPPYAGWAPVTKTDGAKKMIPQKKVEARRPPKQRGKAAPAPAGGPPRQMVAAPPGNGGSDFGIGSSTRPPQSGYPVVAPPSGYHSVPPPANPCGYNNYNPAMGPQAVVRVEAGVPGSYAYSVPA

Radius of gyration: 38.01 Å; Cα contacts (8 Å, |Δi|>4): 857; chains: 1; bounding box: 114×78×101 Å

Foldseek 3Di:
DDDDDDDDDDDDDDDDDDDDDDDDDDDDDDDDDDPPPPPPPPADQFDFFKKFFQDQVFWFFFADPDPDPVRTPPDGGHHGDIFTFRDWDQDPNWIWTATPVRSHITTQDDLWGGMKTKAKDDDDPVLQVDKWFFALADQKDFFAAHQYDDDGDPFIDGHQFIKGFPIKIWIWHTDPDSPDDTDIWMWTWIATPVGRIHIDTPPPSRTWDKDKDFQQPPPPQAFKKKAFQDAWFFFCQGSHPPHPHGPDTDGHGDMFTFTMWMAIPNWIWTATPVGTITTFPDDPVRTRIWMKGKDFAWFKKFFADQVWWFFFAHQHPDPVRTPRDTGHHRDIFTFTMKMATPVRWIWTATDPPRGGITTQADPVRHGGMGTDGGDPRPDDPPPPPPPPPDPPDDPPPPPPPDPPDDDDDDDDDDDDDDDDDDDDDDDDDDDDDDDDDDDDDDDDDDDDDDDDDDDDDDDDDDDDDDDDDDDDDD